Protein AF-A0A924J665-F1 (afdb_monomer)

Solvent-accessible surface area (backbone atoms only — not comparable to full-atom values): 21832 Å² total; per-residue (Å²): 91,78,48,74,53,74,52,74,47,101,51,75,45,80,47,76,51,75,42,67,31,36,67,75,62,63,79,87,47,86,66,43,83,50,77,71,87,49,84,75,46,72,69,46,40,86,42,31,25,34,82,38,57,52,68,44,68,48,79,43,53,31,26,63,59,82,61,89,86,49,81,83,62,68,88,60,83,52,50,28,33,34,38,42,33,27,66,40,61,29,37,41,34,37,27,38,36,79,40,57,79,100,45,68,67,40,50,35,28,30,44,34,39,65,40,40,54,48,39,38,44,36,39,42,45,57,56,80,44,63,68,46,77,50,73,57,92,64,31,38,40,39,31,31,58,89,65,34,36,36,41,39,35,65,52,94,57,28,38,39,36,39,41,39,49,98,91,46,78,48,80,49,75,46,67,80,64,71,81,73,73,78,72,73,75,81,57,77,64,75,84,67,82,73,79,65,43,79,44,40,30,76,42,76,47,79,44,82,41,34,72,76,11,43,23,28,45,78,52,54,51,69,81,61,55,58,50,34,35,39,42,35,44,32,33,71,72,43,40,40,36,41,36,39,41,38,40,44,82,37,64,70,31,59,56,74,92,54,98,68,33,94,86,50,84,46,68,39,64,66,30,8,32,30,42,34,45,34,35,50,37,91,85,80,63,47,74,22,20,31,42,37,31,69,49,92,85,41,47,51,72,43,63,70,36,72,69,64,72,74,53,46,67,40,57,53,80,86,57,98,44,62,69,22,21,54,35,42,37,31,45,32,68,46,80,59,58,87,52,64,49,34,34,38,41,36,36,38,39,17,56,81,97,46,82,54,51,44,34,29,39,27,73,71,40,19,63,78,44,75,51,63,92,62,63,75,69,78,67,71,90,45,46,42,48,29,41,52,40,71,62,83,132

Sequence (393 aa):
VLDELTWCSAFAVTVDLPMQVQLVRPDDMRWAPFVPHTAQDTVLDDAVSRDLEAGLFAELTVRGVLSPAIANAEDADSTFTTFVSSDTPATLWRATTIGPPAGAPHALMSLRQQGCRGRSVRVIAAAHSLARVVAIGTTVHVKSADGTVVHHSRTAAGWNVEVRDIGGTQHCSFGGVRQHARMPDPVVSGDAPRSALHVRAGEVVVRHLGAPHYRRTEASWEEAGTPTAIVTLQYDGRIIRVAVSVSLGRLPRFAAACDVNPLDNEPADINSDGVQLHWRSAVSGIWTSALAVPDGDLVRLQATDGALDGLTAHQVSGTADAASGFALRFDLPWPDVARPFEFDCCVNECPPDRERRRGQLVLSGSRGEFGYLRGPRQSDAHAIRIILHPAQP

Foldseek 3Di:
DKDKDKDFAPWKDKDKAKDQKAFPDPPVDDWACDDDDDPVSVQFAPKTKDKDAAQDWDKTWIGHDDDPLDPPPDPCSFIKIKIKHKNHIWMWMKTWHPDQVVDHTGIMIIIMDITRIIMMMMDIDGPQQWDDWGDDPQWIWTATPQRKIWIWGADPFGIWIWIQDPVGIDIDGDGDPDDDPPDPRPQPLPPPPDDAAEAEAPDKDKFKFWQQQKAFQDDHCVRQQTKIKMWIWHHHQWKIKIKIWIFRQAAWFADDQDPDQSPDSAGLRQQGQWKKKWWQAPVPRDIWIWTWTDDPQAIDIDTRGDDCQPKDKGWDPDDPPNRGITMMMIIHTDNDLVAWIWIKMKGWAHDPVDSGTGIIRIRLGNSNHHCHPPHRDDDSSSTRTYRYHYHDD

Structure (mmCIF, N/CA/C/O backbone):
data_AF-A0A924J665-F1
#
_entry.id   AF-A0A924J665-F1
#
loop_
_atom_site.group_PDB
_atom_site.id
_atom_site.type_symbol
_atom_site.label_atom_id
_atom_site.label_alt_id
_atom_site.label_comp_id
_atom_site.label_asym_id
_atom_site.label_entity_id
_atom_site.label_seq_id
_atom_site.pdbx_PDB_ins_code
_atom_site.Cartn_x
_atom_site.Cartn_y
_atom_site.Cartn_z
_atom_site.occupancy
_atom_site.B_iso_or_equiv
_atom_site.auth_seq_id
_atom_site.auth_comp_id
_atom_site.auth_asym_id
_atom_site.auth_atom_id
_atom_site.pdbx_PDB_model_num
ATOM 1 N N . VAL A 1 1 ? -18.456 3.022 21.303 1.00 85.25 1 VAL A N 1
ATOM 2 C CA . VAL A 1 1 ? -17.770 1.976 20.509 1.00 85.25 1 VAL A CA 1
ATOM 3 C C . VAL A 1 1 ? -16.769 1.270 21.401 1.00 85.25 1 VAL A C 1
ATOM 5 O O . VAL A 1 1 ? -16.064 1.949 22.136 1.00 85.25 1 VAL A O 1
ATOM 8 N N . LEU A 1 2 ? -16.730 -0.061 21.350 1.00 90.25 2 LEU A N 1
ATOM 9 C CA . LEU A 1 2 ? -15.686 -0.871 21.972 1.00 90.25 2 LEU A CA 1
ATOM 10 C C . LEU A 1 2 ? -14.937 -1.603 20.861 1.00 90.25 2 LEU A C 1
ATOM 12 O O . LEU A 1 2 ? -15.566 -2.263 20.037 1.00 90.25 2 LEU A O 1
ATOM 16 N N . ASP A 1 3 ? -13.619 -1.464 20.854 1.00 90.25 3 ASP A N 1
ATOM 17 C CA . ASP A 1 3 ? -12.696 -2.189 19.988 1.00 90.25 3 ASP A CA 1
ATOM 18 C C . ASP A 1 3 ? -11.749 -3.020 20.864 1.00 90.25 3 ASP A C 1
ATOM 20 O O . ASP A 1 3 ? -11.194 -2.525 21.847 1.00 90.25 3 ASP A O 1
ATOM 24 N N . GLU A 1 4 ? -11.591 -4.296 20.527 1.00 90.62 4 GLU A N 1
ATOM 25 C CA . GLU A 1 4 ? -10.672 -5.211 21.200 1.00 90.62 4 GLU A CA 1
ATOM 26 C C . GLU A 1 4 ? -9.847 -5.937 20.146 1.00 90.62 4 GLU A C 1
ATOM 28 O O . GLU A 1 4 ? -10.393 -6.654 19.304 1.00 90.62 4 GLU A O 1
ATOM 33 N N . LEU A 1 5 ? -8.524 -5.836 20.267 1.00 90.56 5 LEU A N 1
ATOM 34 C CA . LEU A 1 5 ? -7.608 -6.695 19.535 1.00 90.56 5 LEU A CA 1
ATOM 35 C C . LEU A 1 5 ? -6.955 -7.679 20.499 1.00 90.56 5 LEU A C 1
ATOM 37 O O . LEU A 1 5 ? -6.462 -7.306 21.559 1.00 90.56 5 LEU A O 1
ATOM 41 N N . THR A 1 6 ? -6.902 -8.946 20.102 1.00 89.31 6 THR A N 1
ATOM 42 C CA . THR A 1 6 ? -6.030 -9.950 20.718 1.00 89.31 6 THR A CA 1
ATOM 43 C C . THR A 1 6 ? -5.161 -10.553 19.635 1.00 89.31 6 THR A C 1
ATOM 45 O O . THR A 1 6 ? -5.672 -10.928 18.580 1.00 89.31 6 THR A O 1
ATOM 48 N N . TRP A 1 7 ? -3.869 -10.680 19.901 1.00 89.69 7 TRP A N 1
ATOM 49 C CA . TRP A 1 7 ? -2.918 -11.245 18.958 1.00 89.69 7 TRP A CA 1
ATOM 50 C C . TRP A 1 7 ? -1.940 -12.188 19.659 1.00 89.69 7 TRP A C 1
ATOM 52 O O . TRP A 1 7 ? -1.676 -12.086 20.859 1.00 89.69 7 TRP A O 1
ATOM 62 N N . CYS A 1 8 ? -1.405 -13.126 18.886 1.00 88.62 8 CYS A N 1
ATOM 63 C CA . CYS A 1 8 ? -0.337 -14.028 19.288 1.00 88.62 8 CYS A CA 1
ATOM 64 C C . CYS A 1 8 ? 0.597 -14.274 18.103 1.00 88.62 8 CYS A C 1
ATOM 66 O O . CYS A 1 8 ? 0.162 -14.268 16.952 1.00 88.62 8 CYS A O 1
ATOM 68 N N . SER A 1 9 ? 1.867 -14.519 18.392 1.00 83.94 9 SER A N 1
ATOM 69 C CA . SER A 1 9 ? 2.914 -14.801 17.418 1.00 83.94 9 SER A CA 1
ATOM 70 C C . SER A 1 9 ? 3.862 -15.860 17.980 1.00 83.94 9 SER A C 1
ATOM 72 O O . SER A 1 9 ? 4.063 -15.947 19.192 1.00 83.94 9 SER A O 1
ATOM 74 N N . ALA A 1 10 ? 4.460 -16.669 17.103 1.00 81.00 10 ALA A N 1
ATOM 75 C CA . ALA A 1 10 ? 5.476 -17.650 17.492 1.00 81.00 10 ALA A CA 1
ATOM 76 C C . ALA A 1 10 ? 6.800 -16.993 17.932 1.00 81.00 10 ALA A C 1
ATOM 78 O O . ALA A 1 10 ? 7.611 -17.618 18.611 1.00 81.00 10 ALA A O 1
ATOM 79 N N . PHE A 1 11 ? 7.011 -15.732 17.557 1.00 80.81 11 PHE A N 1
ATOM 80 C CA . PHE A 1 11 ? 8.191 -14.936 17.878 1.00 80.81 11 PHE A CA 1
ATOM 81 C C . PHE A 1 11 ? 7.786 -13.525 18.312 1.00 80.81 11 PHE A C 1
ATOM 83 O O . PHE A 1 11 ? 6.656 -13.090 18.076 1.00 80.81 11 PHE A O 1
ATOM 90 N N . ALA A 1 12 ? 8.707 -12.810 18.956 1.00 85.19 12 ALA A N 1
ATOM 91 C CA . ALA A 1 12 ? 8.448 -11.451 19.406 1.00 85.19 12 ALA A CA 1
ATOM 92 C C . ALA A 1 12 ? 8.219 -10.520 18.206 1.00 85.19 12 ALA A C 1
ATOM 94 O O . ALA A 1 12 ? 9.037 -10.470 17.288 1.00 85.19 12 ALA A O 1
ATOM 95 N N . VAL A 1 13 ? 7.108 -9.790 18.225 1.00 85.44 13 VAL A N 1
ATOM 96 C CA . VAL A 1 13 ? 6.726 -8.808 17.206 1.00 85.44 13 VAL A CA 1
ATOM 97 C C . VAL A 1 13 ? 6.388 -7.473 17.858 1.00 85.44 13 VAL A C 1
ATOM 99 O O . VAL A 1 13 ? 6.072 -7.417 19.048 1.00 85.44 13 VAL A O 1
ATOM 102 N N . THR A 1 14 ? 6.432 -6.412 17.057 1.00 86.50 14 THR A N 1
ATOM 103 C CA . THR A 1 14 ? 5.857 -5.106 17.393 1.00 86.50 14 THR A CA 1
ATOM 104 C C . THR A 1 14 ? 4.504 -4.992 16.702 1.00 86.50 14 THR A C 1
ATOM 106 O O . THR A 1 14 ? 4.406 -5.237 15.500 1.00 86.50 14 THR A O 1
ATOM 109 N N . VAL A 1 15 ? 3.469 -4.627 17.453 1.00 89.12 15 VAL A N 1
ATOM 110 C CA . VAL A 1 15 ? 2.121 -4.377 16.936 1.00 89.12 15 VAL A CA 1
ATOM 111 C C . VAL A 1 15 ? 1.752 -2.934 17.245 1.00 89.12 15 VAL A C 1
ATOM 113 O O . VAL A 1 15 ? 1.652 -2.561 18.412 1.00 89.12 15 VAL A O 1
ATOM 116 N N . ASP A 1 16 ? 1.546 -2.138 16.198 1.00 89.75 16 ASP A N 1
ATOM 117 C CA . ASP A 1 16 ? 1.039 -0.771 16.287 1.00 89.75 16 ASP A CA 1
ATOM 118 C C . ASP A 1 16 ? -0.443 -0.730 15.924 1.00 89.75 16 ASP A C 1
ATOM 120 O O . ASP A 1 16 ? -0.869 -1.285 14.908 1.00 89.75 16 ASP A O 1
ATOM 124 N N . LEU A 1 17 ? -1.228 -0.060 16.762 1.00 89.69 17 LEU A N 1
ATOM 125 C CA . LEU A 1 17 ? -2.669 0.087 16.599 1.00 89.69 17 LEU A CA 1
ATOM 126 C C . LEU A 1 17 ? -3.014 1.554 16.373 1.00 89.69 17 LEU A C 1
ATOM 128 O O . LEU A 1 17 ? -3.369 2.253 17.331 1.00 89.69 17 LEU A O 1
ATOM 132 N N . PRO A 1 18 ? -2.922 2.022 15.116 1.00 87.00 18 PRO A N 1
ATOM 133 C CA . PRO A 1 18 ? -3.126 3.419 14.793 1.00 87.00 18 PRO A CA 1
ATOM 134 C C . PRO A 1 18 ? -4.574 3.858 15.023 1.00 87.00 18 PRO A C 1
ATOM 136 O O . PRO A 1 18 ? -5.528 3.081 14.923 1.00 87.00 18 PRO A O 1
ATOM 139 N N . MET A 1 19 ? -4.714 5.140 15.326 1.00 84.06 19 MET A N 1
ATOM 140 C CA . MET A 1 19 ? -5.947 5.896 15.465 1.00 84.06 19 MET A CA 1
ATOM 141 C C . MET A 1 19 ? -5.728 7.261 14.811 1.00 84.06 1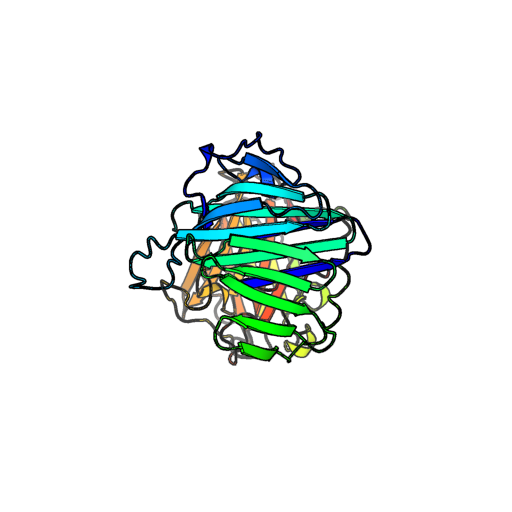9 MET A C 1
ATOM 143 O O . MET A 1 19 ? -4.895 8.047 15.265 1.00 84.06 19 MET A O 1
ATOM 147 N N . GLN A 1 20 ? -6.487 7.553 13.756 1.00 79.94 20 GLN A N 1
ATOM 148 C CA . GLN A 1 20 ? -6.479 8.863 13.101 1.00 79.94 20 GLN A CA 1
ATOM 149 C C . GLN A 1 20 ? -7.302 9.857 13.922 1.00 79.94 20 GLN A C 1
ATOM 151 O O . GLN A 1 20 ? -8.473 10.124 13.646 1.00 79.94 20 GLN A O 1
ATOM 156 N N . VAL A 1 21 ? -6.694 10.346 14.998 1.00 81.38 21 VAL A N 1
ATOM 157 C CA . VAL A 1 21 ? -7.302 11.284 15.938 1.00 81.38 21 VAL A CA 1
ATOM 158 C C . VAL A 1 21 ? -6.288 12.336 16.371 1.00 81.38 21 VAL A C 1
ATOM 160 O O . VAL A 1 21 ? -5.090 12.066 16.467 1.00 81.38 21 VAL A O 1
ATOM 163 N N . GLN A 1 22 ? -6.780 13.528 16.690 1.00 84.69 22 GLN A N 1
ATOM 164 C CA . GLN A 1 22 ? -5.988 14.613 17.258 1.00 84.69 22 GLN A CA 1
ATOM 165 C C . GLN A 1 22 ? -6.271 14.740 18.759 1.00 84.69 22 GLN A C 1
ATOM 167 O O . GLN A 1 22 ? -7.424 14.749 19.175 1.00 84.69 22 GLN A O 1
ATOM 172 N N . LEU A 1 23 ? -5.242 14.871 19.597 1.00 85.56 23 LEU A N 1
ATOM 173 C CA . LEU A 1 23 ? -5.431 15.176 21.022 1.00 85.56 23 LEU A CA 1
ATOM 174 C C . LEU A 1 23 ? -5.891 16.622 21.207 1.00 85.56 23 LEU A C 1
ATOM 176 O O . LEU A 1 23 ? -5.237 17.538 20.714 1.00 85.56 23 LEU A O 1
ATOM 180 N N . VAL A 1 24 ? -6.970 16.826 21.965 1.00 83.44 24 VAL A N 1
ATOM 181 C CA . VAL A 1 24 ? -7.528 18.168 22.223 1.00 83.44 24 VAL A CA 1
ATOM 182 C C . VAL A 1 24 ? -6.707 18.936 23.264 1.00 83.44 24 VAL A C 1
ATOM 184 O O . VAL A 1 24 ? -6.626 20.159 23.199 1.00 83.44 24 VAL A O 1
ATOM 187 N N . ARG A 1 25 ? -6.065 18.236 24.210 1.00 74.88 25 ARG A N 1
ATOM 188 C CA . ARG A 1 25 ? -5.167 18.832 25.217 1.00 74.88 25 ARG A CA 1
ATOM 189 C C . ARG A 1 25 ? -3.927 17.970 25.430 1.00 74.88 25 ARG A C 1
ATOM 191 O O . ARG A 1 25 ? -3.873 17.175 26.365 1.00 74.88 25 ARG A O 1
ATOM 198 N N . PRO A 1 26 ? -2.934 18.087 24.540 1.00 65.81 26 PRO A N 1
ATOM 199 C CA . PRO A 1 26 ? -1.691 17.343 24.662 1.00 65.81 26 P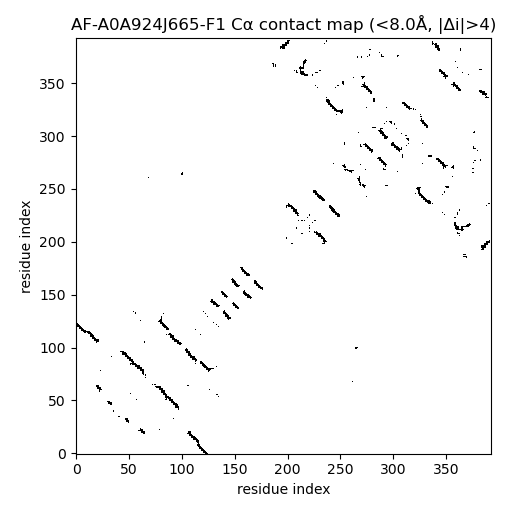RO A CA 1
ATOM 200 C C . PRO A 1 26 ? -0.954 17.534 25.983 1.00 65.81 26 PRO A C 1
ATOM 202 O O . PRO A 1 26 ? -0.396 16.576 26.515 1.00 65.81 26 PRO A O 1
ATOM 205 N N . ASP A 1 27 ? -0.949 18.775 26.466 1.00 64.88 27 ASP A N 1
ATOM 206 C CA . ASP A 1 27 ? -0.032 19.252 27.504 1.00 64.88 27 ASP A CA 1
ATOM 207 C C . ASP A 1 27 ? -0.467 18.835 28.912 1.00 64.88 27 ASP A C 1
ATOM 209 O O . ASP A 1 27 ? 0.340 18.820 29.840 1.00 64.88 27 ASP A O 1
ATOM 213 N N . ASP A 1 28 ? -1.724 18.406 29.060 1.00 69.38 28 ASP A N 1
ATOM 214 C CA . ASP A 1 28 ? -2.260 17.842 30.302 1.00 69.38 28 ASP A CA 1
ATOM 215 C C . ASP A 1 28 ? -1.630 16.469 30.622 1.00 69.38 28 ASP A C 1
ATOM 217 O O . ASP A 1 28 ? -1.783 15.928 31.721 1.00 69.38 28 ASP A O 1
ATOM 221 N N . MET A 1 29 ? -0.889 15.890 29.671 1.00 70.38 29 MET A N 1
ATOM 222 C CA . MET A 1 29 ? -0.180 14.626 29.816 1.00 70.38 29 MET A CA 1
ATOM 223 C C . MET A 1 29 ? 1.332 14.832 29.705 1.00 70.38 29 MET A C 1
ATOM 225 O O . MET A 1 29 ? 1.830 15.534 28.831 1.00 70.38 29 MET A O 1
ATOM 229 N N . ARG A 1 30 ? 2.097 14.149 30.566 1.00 82.06 30 ARG A N 1
ATOM 230 C CA . ARG A 1 30 ? 3.556 14.084 30.423 1.00 82.06 30 ARG A CA 1
ATOM 231 C C . ARG A 1 30 ? 3.911 13.135 29.282 1.00 82.06 30 ARG A C 1
ATOM 233 O O . ARG A 1 30 ? 3.714 11.927 29.412 1.00 82.06 30 ARG A O 1
ATOM 240 N N . TRP A 1 31 ? 4.436 13.699 28.202 1.00 89.31 31 TRP A N 1
ATOM 241 C CA . TRP A 1 31 ? 5.005 12.965 27.078 1.00 89.31 31 TRP A CA 1
ATOM 242 C C . TRP A 1 31 ? 6.532 13.011 27.146 1.00 89.31 31 TRP A C 1
ATOM 244 O O . TRP A 1 31 ? 7.115 14.045 27.474 1.00 89.31 31 TRP A O 1
ATOM 254 N N . ALA A 1 32 ? 7.172 11.889 26.849 1.00 91.06 32 ALA A N 1
ATOM 255 C CA . ALA A 1 32 ? 8.610 11.775 26.677 1.00 91.06 32 ALA A CA 1
ATOM 256 C C . ALA A 1 32 ? 8.974 11.864 25.183 1.00 91.06 32 ALA A C 1
ATOM 258 O O . ALA A 1 32 ? 8.123 11.590 24.328 1.00 91.06 32 ALA A O 1
ATOM 259 N N . PRO A 1 33 ? 10.227 12.223 24.848 1.00 90.75 33 PRO A N 1
ATOM 260 C CA . PRO A 1 33 ? 10.729 12.091 23.486 1.00 90.75 33 PRO A CA 1
ATOM 261 C C . PRO A 1 33 ? 10.521 10.666 22.967 1.00 90.75 33 PRO A C 1
ATOM 263 O O . PRO A 1 33 ? 10.840 9.697 23.660 1.00 90.75 33 PRO A O 1
ATOM 266 N N . PHE A 1 34 ? 9.987 10.545 21.755 1.00 88.94 34 PHE A N 1
ATOM 267 C CA . PHE A 1 34 ? 9.814 9.247 21.121 1.00 88.94 34 PHE A CA 1
ATOM 268 C C . PHE A 1 34 ? 11.169 8.670 20.708 1.00 88.94 34 PHE A C 1
ATOM 270 O O . PHE A 1 34 ? 12.016 9.376 20.160 1.00 88.94 34 PHE A O 1
ATOM 277 N N . VAL A 1 35 ? 11.369 7.377 20.962 1.00 84.75 35 VAL A N 1
ATOM 278 C CA . VAL A 1 35 ? 12.575 6.647 20.561 1.00 84.75 35 VAL A CA 1
ATOM 279 C C . VAL A 1 35 ? 12.210 5.725 19.396 1.00 84.75 35 VAL A C 1
ATOM 281 O O . VAL A 1 35 ? 11.468 4.764 19.603 1.00 84.75 35 VAL A O 1
ATOM 284 N N . PRO A 1 36 ? 12.707 5.992 18.175 1.00 77.75 36 PRO A N 1
ATOM 285 C CA . PRO A 1 36 ? 12.471 5.128 17.027 1.00 77.75 36 PRO A CA 1
ATOM 286 C C . PRO A 1 36 ? 13.022 3.715 17.246 1.00 77.75 36 PRO A C 1
ATOM 288 O O . PRO A 1 36 ? 14.171 3.533 17.652 1.00 77.75 36 PRO A O 1
ATOM 291 N N . HIS A 1 37 ? 12.212 2.710 16.928 1.00 71.19 37 HIS A N 1
ATOM 292 C CA . HIS A 1 37 ? 12.571 1.291 16.979 1.00 71.19 37 HIS A CA 1
ATOM 293 C C . HIS A 1 37 ? 12.544 0.621 15.601 1.00 71.19 37 HIS A C 1
ATOM 295 O O . HIS A 1 37 ? 13.128 -0.448 15.429 1.00 71.19 37 HIS A O 1
ATOM 301 N N . THR A 1 38 ? 11.873 1.227 14.620 1.00 66.88 38 THR A N 1
ATOM 302 C CA . THR A 1 38 ? 11.756 0.711 13.251 1.00 66.88 38 THR A CA 1
ATOM 303 C C . THR A 1 38 ? 12.172 1.763 12.221 1.00 66.88 38 THR A C 1
ATOM 305 O O . THR A 1 38 ? 12.188 2.954 12.510 1.00 66.88 38 THR A O 1
ATOM 308 N N . ALA A 1 39 ? 12.472 1.356 10.986 1.00 61.59 39 ALA A N 1
ATOM 309 C CA . ALA A 1 39 ? 12.714 2.315 9.902 1.00 61.59 39 ALA A CA 1
ATOM 310 C C . ALA A 1 39 ? 11.457 3.137 9.540 1.00 61.59 39 ALA A C 1
ATOM 312 O O . ALA A 1 39 ? 11.566 4.226 8.994 1.00 61.59 39 ALA A O 1
ATOM 313 N N . GLN A 1 40 ? 10.255 2.639 9.857 1.00 64.94 40 GLN A N 1
ATOM 314 C CA . GLN A 1 40 ? 9.013 3.402 9.688 1.00 64.94 40 GLN A CA 1
ATOM 315 C C . GLN A 1 40 ? 8.868 4.497 10.752 1.00 64.94 40 GLN A C 1
ATOM 317 O O . GLN A 1 40 ? 8.194 5.494 10.527 1.00 64.94 40 GLN A O 1
ATOM 322 N N . ASP A 1 41 ? 9.529 4.346 11.896 1.00 73.56 41 ASP A N 1
ATOM 323 C CA . ASP A 1 41 ? 9.473 5.322 12.981 1.00 73.56 41 ASP A CA 1
ATOM 324 C C . ASP A 1 41 ? 10.258 6.597 12.652 1.00 73.56 41 ASP A C 1
ATOM 326 O O . ASP A 1 41 ? 9.985 7.651 13.218 1.00 73.56 41 ASP A O 1
ATOM 330 N N . THR A 1 42 ? 11.235 6.522 11.742 1.00 70.50 42 THR A N 1
ATOM 331 C CA . THR A 1 42 ? 12.100 7.661 11.400 1.00 70.50 42 THR A CA 1
ATOM 332 C C . THR A 1 42 ? 11.440 8.666 10.462 1.00 70.50 42 THR A C 1
ATOM 334 O O . THR A 1 42 ? 12.009 9.727 10.236 1.00 70.50 42 THR A O 1
ATOM 337 N N . VAL A 1 43 ? 10.276 8.334 9.894 1.00 68.50 43 VAL A N 1
ATOM 338 C CA . VAL A 1 43 ? 9.487 9.245 9.043 1.00 68.50 43 VAL A CA 1
ATOM 339 C C . VAL A 1 43 ? 8.364 9.948 9.814 1.00 68.50 43 VAL A C 1
ATOM 341 O O . VAL A 1 43 ? 7.506 10.583 9.207 1.00 68.50 43 VAL A O 1
ATOM 344 N N . LEU A 1 44 ? 8.328 9.789 11.141 1.00 76.94 44 LEU A N 1
ATOM 345 C CA . LEU A 1 44 ? 7.357 10.436 12.017 1.00 76.94 44 LEU A CA 1
ATOM 346 C C . LEU A 1 44 ? 7.876 11.806 12.459 1.00 76.94 44 LEU A C 1
ATOM 348 O O . LEU A 1 44 ? 8.953 11.899 13.050 1.00 76.94 44 LEU A O 1
ATOM 352 N N . ASP A 1 45 ? 7.071 12.843 12.245 1.00 77.75 45 ASP A N 1
ATOM 353 C CA . ASP A 1 45 ? 7.374 14.202 12.694 1.00 77.75 45 ASP A CA 1
ATOM 354 C C . ASP A 1 45 ? 6.772 14.464 14.081 1.00 77.75 45 ASP A C 1
ATOM 356 O O . ASP A 1 45 ? 5.702 13.949 14.422 1.00 77.75 45 ASP A O 1
ATOM 360 N N . ASP A 1 46 ? 7.461 15.268 14.897 1.00 83.94 46 ASP A N 1
ATOM 361 C CA . ASP A 1 46 ? 7.034 15.678 16.248 1.00 83.94 46 ASP A CA 1
ATOM 362 C C . ASP A 1 46 ? 6.609 14.512 17.162 1.00 83.94 46 ASP A C 1
ATOM 364 O O . ASP A 1 46 ? 5.713 14.631 18.007 1.00 83.94 46 ASP A O 1
ATOM 368 N N . ALA A 1 47 ? 7.246 13.353 16.979 1.00 88.31 47 ALA A N 1
ATOM 369 C CA . ALA A 1 47 ? 6.865 12.138 17.670 1.00 88.31 47 ALA A CA 1
ATOM 370 C C . ALA A 1 47 ? 7.178 12.218 19.172 1.00 88.31 47 ALA A C 1
ATOM 372 O O . ALA A 1 47 ? 8.306 12.493 19.594 1.00 88.31 47 ALA A O 1
ATOM 373 N N . VAL A 1 48 ? 6.176 11.907 19.995 1.00 91.69 48 VAL A N 1
ATOM 374 C CA . VAL A 1 48 ? 6.323 11.781 21.451 1.00 91.69 48 VAL A CA 1
ATOM 375 C C . VAL A 1 48 ? 5.566 10.562 21.969 1.00 91.69 48 VAL A C 1
ATOM 377 O O . VAL A 1 48 ? 4.558 10.145 21.393 1.00 91.69 48 VAL A O 1
ATOM 380 N N . SER A 1 49 ? 6.039 9.985 23.070 1.00 92.88 49 SER A N 1
ATOM 381 C CA . SER A 1 49 ? 5.480 8.765 23.657 1.00 92.88 49 SER A CA 1
ATOM 382 C C . SER A 1 49 ? 5.200 8.876 25.145 1.00 92.88 49 SER A C 1
ATOM 384 O O . SER A 1 49 ? 5.676 9.763 25.852 1.00 92.88 49 SER A O 1
ATOM 386 N N . ARG A 1 50 ? 4.398 7.934 25.624 1.00 92.06 50 ARG A N 1
ATOM 387 C CA . ARG A 1 50 ? 4.130 7.682 27.027 1.00 92.06 50 ARG A CA 1
ATOM 388 C C . ARG A 1 50 ? 3.979 6.184 27.235 1.00 92.06 50 ARG A C 1
ATOM 390 O O . ARG A 1 50 ? 3.224 5.528 26.518 1.00 92.06 50 ARG A O 1
ATOM 397 N N . ASP A 1 51 ? 4.634 5.670 28.263 1.00 92.81 51 ASP A N 1
ATOM 398 C CA . ASP A 1 51 ? 4.448 4.285 28.666 1.00 92.81 51 ASP A CA 1
ATOM 399 C C . ASP A 1 51 ? 3.107 4.102 29.376 1.00 92.81 51 ASP A C 1
ATOM 401 O O . ASP A 1 51 ? 2.663 4.931 30.180 1.00 92.81 51 ASP A O 1
ATOM 405 N N . LEU A 1 52 ? 2.455 2.997 29.044 1.00 92.00 52 LEU A N 1
ATOM 406 C CA . LEU A 1 52 ? 1.236 2.522 29.663 1.00 92.00 52 LEU A CA 1
ATOM 407 C C . LEU A 1 52 ? 1.546 1.259 30.453 1.00 92.00 52 LEU A C 1
ATOM 409 O O . LEU A 1 52 ? 2.074 0.274 29.928 1.00 92.00 52 LEU A O 1
ATOM 413 N N . GLU A 1 53 ? 1.175 1.295 31.726 1.00 91.50 53 GLU A N 1
ATOM 414 C CA . GLU A 1 53 ? 1.223 0.124 32.584 1.00 91.50 53 GLU A CA 1
ATOM 415 C C . GLU A 1 53 ? 0.182 -0.908 32.145 1.00 91.50 53 GLU A C 1
ATOM 417 O O . GLU A 1 53 ? -0.939 -0.580 31.743 1.00 91.50 53 GLU A O 1
ATOM 422 N N . ALA A 1 54 ? 0.558 -2.178 32.264 1.00 91.94 54 ALA A N 1
ATOM 423 C CA . ALA A 1 54 ? -0.312 -3.300 31.962 1.00 91.94 54 ALA A CA 1
ATOM 424 C C . ALA A 1 54 ? -1.611 -3.245 32.787 1.00 91.94 54 ALA A C 1
ATOM 426 O O . ALA A 1 54 ? -1.594 -3.128 34.011 1.00 91.94 54 ALA A O 1
ATOM 427 N N . GLY A 1 55 ? -2.747 -3.372 32.108 1.00 88.00 55 GLY A N 1
ATOM 428 C CA . GLY A 1 55 ? -4.085 -3.424 32.691 1.00 88.00 55 GLY A CA 1
ATOM 429 C C . GLY A 1 55 ? -4.674 -2.070 33.092 1.00 88.00 55 GLY A C 1
ATOM 430 O O . GLY A 1 55 ? -5.850 -2.024 33.458 1.00 88.00 55 GLY A O 1
ATOM 431 N N . LEU A 1 56 ? -3.916 -0.972 33.007 1.00 89.31 56 LEU A N 1
ATOM 432 C CA . LEU A 1 56 ? -4.433 0.364 33.296 1.00 89.31 56 LEU A CA 1
ATOM 433 C C . LEU A 1 56 ? -4.969 1.036 32.032 1.00 89.31 56 LEU A C 1
ATOM 435 O O . LEU A 1 56 ? -4.405 0.927 30.944 1.00 89.31 56 LEU A O 1
ATOM 439 N N . PHE A 1 57 ? -6.079 1.755 32.194 1.00 90.62 57 PHE A N 1
ATOM 440 C CA . PHE A 1 57 ? -6.628 2.592 31.139 1.00 90.62 57 PHE A CA 1
ATOM 441 C C . PHE A 1 57 ? -6.023 3.992 31.197 1.00 90.62 57 PHE A C 1
ATOM 443 O O . PHE A 1 57 ? -6.030 4.636 32.246 1.00 90.62 57 PHE A O 1
ATOM 450 N N . ALA A 1 58 ? -5.573 4.480 30.047 1.00 90.31 58 ALA A N 1
ATOM 451 C CA . ALA A 1 58 ? -5.352 5.896 29.812 1.00 90.31 58 ALA A CA 1
ATOM 452 C C . ALA A 1 58 ? -6.625 6.517 29.233 1.00 90.31 58 ALA A C 1
ATOM 454 O O . ALA A 1 58 ? -7.128 6.065 28.203 1.00 90.31 58 ALA A O 1
ATOM 455 N N . GLU A 1 59 ? -7.129 7.550 29.900 1.00 90.88 59 GLU A N 1
ATOM 456 C CA . GLU A 1 59 ? -8.207 8.396 29.397 1.00 90.88 59 GLU A CA 1
ATOM 457 C C . GLU A 1 59 ? -7.617 9.526 28.551 1.00 90.88 59 GLU A C 1
ATOM 459 O O . GLU A 1 59 ? -6.693 10.217 28.982 1.00 90.88 59 GLU A O 1
ATOM 464 N N . LEU A 1 60 ? -8.149 9.709 27.345 1.00 89.44 60 LEU A N 1
ATOM 465 C CA . LEU A 1 60 ? -7.714 10.725 26.396 1.00 89.44 60 LEU A CA 1
ATOM 466 C C . LEU A 1 60 ? -8.938 11.468 25.860 1.00 89.44 60 LEU A C 1
ATOM 468 O O . LEU A 1 60 ? -9.965 10.863 25.546 1.00 89.44 60 LEU A O 1
ATOM 472 N N . THR A 1 61 ? -8.800 12.780 25.691 1.00 89.50 61 THR A N 1
ATOM 473 C CA . THR A 1 61 ? -9.776 13.592 24.957 1.00 89.50 61 THR A CA 1
ATOM 474 C C . THR A 1 61 ? -9.250 13.832 23.552 1.00 89.50 61 THR A C 1
ATOM 476 O O . THR A 1 61 ? -8.191 14.442 23.371 1.00 89.50 61 THR A O 1
ATOM 479 N N . VAL A 1 62 ? -9.978 13.330 22.559 1.00 88.19 62 VAL A N 1
ATOM 480 C CA . VAL A 1 62 ? -9.538 13.309 21.165 1.00 88.19 62 VAL A CA 1
ATOM 481 C C . VAL A 1 62 ? -10.589 13.900 20.237 1.00 88.19 62 VAL A C 1
ATOM 483 O O . VAL A 1 62 ? -11.782 13.857 20.514 1.00 88.19 62 VAL A O 1
ATOM 486 N N . ARG A 1 63 ? -10.142 14.434 19.111 1.00 86.62 63 ARG A N 1
ATOM 487 C CA . ARG A 1 63 ? -10.957 14.921 18.005 1.00 86.62 63 ARG A CA 1
ATOM 488 C C . ARG A 1 63 ? -10.766 13.982 16.822 1.00 86.62 63 ARG A C 1
ATOM 490 O O . ARG A 1 63 ? -9.636 13.591 16.523 1.00 86.62 63 ARG A O 1
ATOM 497 N N . GLY A 1 64 ? -11.863 13.590 16.181 1.00 75.81 64 GLY A N 1
ATOM 498 C CA . GLY A 1 64 ? -11.787 12.815 14.944 1.00 75.81 64 GLY A CA 1
ATOM 499 C C . GLY A 1 64 ? -11.164 13.654 13.830 1.00 75.81 64 GLY A C 1
ATOM 500 O O . GLY A 1 64 ? -11.471 14.837 13.710 1.00 75.81 64 GLY A O 1
ATOM 501 N N . VAL A 1 65 ? -10.285 13.060 13.026 1.00 71.25 65 VAL A N 1
ATOM 502 C CA . VAL A 1 65 ? -9.806 13.711 11.801 1.00 71.25 65 VAL A CA 1
ATOM 503 C C . VAL A 1 65 ? -10.830 13.443 10.700 1.00 71.25 65 VAL A C 1
ATOM 505 O O . VAL A 1 65 ? -11.229 12.296 10.494 1.00 71.25 65 VAL A O 1
ATOM 508 N N . LEU A 1 66 ? -11.281 14.494 10.011 1.00 62.72 66 LEU A N 1
ATOM 509 C CA . LEU A 1 66 ? -12.201 14.356 8.884 1.00 62.72 66 LEU A CA 1
ATOM 510 C C . LEU A 1 66 ? -11.557 13.506 7.787 1.00 62.72 66 LEU A C 1
ATOM 512 O O . LEU A 1 66 ? -10.421 13.749 7.378 1.00 62.72 66 LEU A O 1
ATOM 516 N N . SER A 1 67 ? -12.304 12.520 7.291 1.00 56.25 67 SER A N 1
ATOM 517 C CA . SER A 1 67 ? -11.888 11.804 6.092 1.00 56.25 67 SER A CA 1
ATOM 518 C C . SER A 1 67 ? -12.102 12.714 4.880 1.00 56.25 67 SER A C 1
ATOM 520 O O . SER A 1 67 ? -13.237 13.136 4.649 1.00 56.25 67 SER A O 1
ATOM 522 N N . PRO A 1 68 ? -11.067 12.982 4.064 1.00 53.22 68 PRO A N 1
ATOM 523 C CA . PRO A 1 68 ? -11.216 13.789 2.853 1.00 53.22 68 PRO A CA 1
ATOM 524 C C . PRO A 1 68 ? -12.144 13.142 1.808 1.00 53.22 68 PRO A C 1
ATOM 526 O O . PRO A 1 68 ? -12.572 13.813 0.876 1.00 53.22 68 PRO A O 1
ATOM 529 N N . ALA A 1 69 ? -12.485 11.856 1.961 1.00 51.03 69 ALA A N 1
ATOM 530 C CA . ALA A 1 69 ? -13.370 11.126 1.054 1.00 51.03 69 ALA A CA 1
ATOM 531 C C . ALA A 1 69 ? -14.866 11.455 1.229 1.00 51.03 69 ALA A C 1
ATOM 533 O O . ALA A 1 69 ? -15.677 11.054 0.396 1.00 51.03 69 ALA A O 1
ATOM 534 N N . ILE A 1 70 ? -15.256 12.161 2.297 1.00 53.72 70 ILE A N 1
ATOM 535 C CA . ILE A 1 70 ? -16.660 12.493 2.570 1.00 53.72 70 ILE A CA 1
ATOM 536 C C . ILE A 1 70 ? -16.877 13.984 2.301 1.00 53.72 70 ILE A C 1
ATOM 538 O O . ILE A 1 70 ? -16.717 14.828 3.182 1.00 53.72 70 ILE A O 1
ATOM 542 N N . ALA A 1 71 ? -17.250 14.314 1.062 1.00 42.84 71 ALA A N 1
ATOM 543 C CA . ALA A 1 71 ? -17.686 15.662 0.709 1.00 42.84 71 ALA A CA 1
ATOM 544 C C . ALA A 1 71 ? -18.931 16.038 1.534 1.00 42.84 71 ALA A C 1
ATOM 546 O O . ALA A 1 71 ? -19.885 15.264 1.608 1.00 42.84 71 ALA A O 1
ATOM 547 N N . ASN A 1 72 ? -18.927 17.230 2.136 1.00 48.88 72 ASN A N 1
ATOM 548 C CA . ASN A 1 72 ? -19.975 17.725 3.039 1.00 48.88 72 ASN A CA 1
ATOM 549 C C . ASN A 1 72 ? -20.117 16.962 4.365 1.00 48.88 72 ASN A C 1
ATOM 551 O O . ASN A 1 72 ? -21.184 17.021 4.977 1.00 48.88 72 ASN A O 1
ATOM 555 N N . ALA A 1 73 ? -19.075 16.271 4.842 1.00 49.16 73 ALA A N 1
ATOM 556 C CA . ALA A 1 73 ? -19.011 16.006 6.273 1.00 49.16 73 ALA A CA 1
ATOM 557 C C . ALA A 1 73 ? -19.036 17.373 6.970 1.00 49.16 73 ALA A C 1
ATOM 559 O O . ALA A 1 73 ? -18.113 18.168 6.787 1.00 49.16 73 ALA A O 1
ATOM 560 N N . GLU A 1 74 ? -20.132 17.680 7.673 1.00 46.78 74 GLU A N 1
ATOM 561 C CA . GLU A 1 74 ? -20.191 18.850 8.546 1.00 46.78 74 GLU A CA 1
ATOM 562 C C . GLU A 1 74 ? -18.916 18.877 9.381 1.00 46.78 74 GLU A C 1
ATOM 564 O O . GLU A 1 74 ? -18.416 17.814 9.761 1.00 46.78 74 GLU A O 1
ATOM 569 N N . ASP A 1 75 ? -18.388 20.082 9.601 1.00 45.97 75 ASP A N 1
ATOM 570 C CA . ASP A 1 75 ? -17.182 20.354 10.373 1.00 45.97 75 ASP A CA 1
ATOM 571 C C . ASP A 1 75 ? -17.400 19.820 11.792 1.00 45.97 75 ASP A C 1
ATOM 573 O O . ASP A 1 75 ? -17.886 20.496 12.700 1.00 45.97 75 ASP A O 1
ATOM 577 N N . ALA A 1 76 ? -17.193 18.517 11.948 1.00 48.78 76 ALA A N 1
ATOM 578 C CA . ALA A 1 76 ? -17.534 17.812 13.150 1.00 48.78 76 ALA A CA 1
ATOM 579 C C . ALA A 1 76 ? -16.360 18.052 14.081 1.00 48.78 76 ALA A C 1
ATOM 581 O O . ALA A 1 76 ? -15.502 17.193 14.275 1.00 48.78 76 ALA A O 1
ATOM 582 N N . ASP A 1 77 ? -16.406 19.201 14.749 1.00 57.84 77 ASP A N 1
ATOM 583 C CA . ASP A 1 77 ? -15.656 19.555 15.958 1.00 57.84 77 ASP A CA 1
ATOM 584 C C . ASP A 1 77 ? -15.953 18.583 17.133 1.00 57.84 77 ASP A C 1
ATOM 586 O O . ASP A 1 77 ? -15.712 18.865 18.308 1.00 57.84 77 ASP A O 1
ATOM 590 N N . SER A 1 78 ? -16.502 17.406 16.810 1.00 73.75 78 SER A N 1
ATOM 591 C CA . SER A 1 78 ? -16.906 16.330 17.686 1.00 73.75 78 SER A CA 1
ATOM 592 C C . SER A 1 78 ? -15.685 15.820 18.423 1.00 73.75 78 SER A C 1
ATOM 594 O O . SER A 1 78 ? -14.794 15.151 17.890 1.00 73.75 78 SER A O 1
ATOM 596 N N . THR A 1 79 ? -15.665 16.186 19.692 1.00 85.69 79 THR A N 1
ATOM 597 C CA . THR A 1 79 ? -14.707 15.693 20.658 1.00 85.69 79 THR A CA 1
ATOM 598 C C . THR A 1 79 ? -15.250 14.405 21.269 1.00 85.69 79 THR A C 1
ATOM 600 O O . THR A 1 79 ? -16.432 14.292 21.605 1.00 85.69 79 THR A O 1
ATOM 603 N N . PHE A 1 80 ? -14.368 13.430 21.427 1.00 89.00 80 PHE A N 1
ATOM 604 C CA . PHE A 1 80 ? -14.648 12.123 21.992 1.00 89.00 80 PHE A CA 1
ATOM 605 C C . PHE A 1 80 ? -13.755 11.887 23.205 1.00 89.00 80 PHE A C 1
ATOM 607 O O . PHE A 1 80 ? -12.599 12.319 23.246 1.00 89.00 80 PHE A O 1
ATOM 614 N N . THR A 1 81 ? -14.277 11.145 24.173 1.00 90.31 81 THR A N 1
ATOM 615 C CA . THR A 1 81 ? -13.457 10.548 25.226 1.00 90.31 81 THR A CA 1
ATOM 616 C C . THR A 1 81 ? -13.097 9.137 24.782 1.00 90.31 81 THR A C 1
ATOM 618 O O . THR A 1 81 ? -13.978 8.346 24.428 1.00 90.31 81 THR A O 1
ATOM 621 N N . THR A 1 82 ? -11.805 8.819 24.788 1.00 90.38 82 THR A N 1
ATOM 622 C CA . THR A 1 82 ? -11.308 7.472 24.514 1.00 90.38 82 THR A CA 1
ATOM 623 C C . THR A 1 82 ? -10.537 6.930 25.709 1.00 90.38 82 THR A C 1
ATOM 625 O O . THR A 1 82 ? -9.686 7.608 26.278 1.00 90.38 82 THR A O 1
ATOM 628 N N . PHE A 1 83 ? -10.839 5.695 26.087 1.00 92.56 83 PHE A N 1
ATOM 629 C CA . PHE A 1 83 ? -10.097 4.928 27.076 1.00 92.56 83 PHE A CA 1
ATOM 630 C C . PHE A 1 83 ? -9.310 3.849 26.345 1.00 92.56 83 PHE A C 1
ATOM 632 O O . PHE A 1 83 ? -9.901 3.032 25.637 1.00 92.56 83 PHE A O 1
ATOM 639 N N . VAL A 1 84 ? -7.993 3.825 26.528 1.00 93.81 84 VAL A N 1
ATOM 640 C CA . VAL A 1 84 ? -7.093 2.857 25.885 1.00 93.81 84 VAL A CA 1
ATOM 641 C C . VAL A 1 84 ? -6.353 2.067 26.956 1.00 93.81 84 VAL A C 1
ATOM 643 O O . VAL A 1 84 ? -5.797 2.661 27.876 1.00 93.81 84 VAL A O 1
ATOM 646 N N . SER A 1 85 ? -6.330 0.741 26.843 1.00 94.56 85 SER A N 1
ATOM 647 C CA . SER A 1 85 ? -5.521 -0.131 27.701 1.00 94.56 85 SER A CA 1
ATOM 648 C C . SER A 1 85 ? -4.847 -1.246 26.911 1.00 94.56 85 SER A C 1
ATOM 650 O O . SER A 1 85 ? -5.242 -1.584 25.791 1.00 94.56 85 SER A O 1
ATOM 652 N N . SER A 1 86 ? -3.828 -1.824 27.537 1.00 94.56 86 SER A N 1
ATOM 653 C CA . SER A 1 86 ? -3.092 -2.997 27.081 1.00 94.56 86 SER A CA 1
ATOM 654 C C . SER A 1 86 ? -2.913 -3.946 28.261 1.00 94.56 86 SER A C 1
ATOM 656 O O . SER A 1 86 ? -2.683 -3.481 29.372 1.00 94.56 86 SER A O 1
ATOM 658 N N . ASP A 1 87 ? -3.014 -5.257 28.058 1.00 93.06 87 ASP A N 1
ATOM 659 C CA . ASP A 1 87 ? -2.743 -6.257 29.105 1.00 93.06 87 ASP A CA 1
ATOM 660 C C . ASP A 1 87 ? -1.243 -6.507 29.341 1.00 93.06 87 ASP A C 1
ATOM 662 O O . ASP A 1 87 ? -0.856 -7.081 30.358 1.00 93.06 87 ASP A O 1
ATOM 666 N N . THR A 1 88 ? -0.398 -6.049 28.421 1.00 92.69 88 THR A N 1
ATOM 667 C CA . THR A 1 88 ? 1.059 -5.985 28.549 1.00 92.69 88 THR A CA 1
ATOM 668 C C . THR A 1 88 ? 1.513 -4.534 28.698 1.00 92.69 88 THR A C 1
ATOM 670 O O . THR A 1 88 ? 0.768 -3.628 28.309 1.00 92.69 88 THR A O 1
ATOM 673 N N . PRO A 1 89 ? 2.744 -4.277 29.182 1.00 94.50 89 PRO A N 1
ATOM 674 C CA . PRO A 1 89 ? 3.363 -2.969 29.008 1.00 94.50 89 PRO A CA 1
ATOM 675 C C . PRO A 1 89 ? 3.288 -2.545 27.538 1.00 94.50 89 PRO A C 1
ATOM 677 O O . PRO A 1 89 ? 3.491 -3.365 26.634 1.00 94.50 89 PRO A O 1
ATOM 680 N N . ALA A 1 90 ? 2.926 -1.291 27.312 1.00 95.06 90 ALA A N 1
ATOM 681 C CA . ALA A 1 90 ? 2.719 -0.740 25.983 1.00 95.06 90 ALA A CA 1
ATOM 682 C C . ALA A 1 90 ? 3.177 0.712 25.942 1.00 95.06 90 ALA A C 1
ATOM 684 O O . ALA A 1 90 ? 3.285 1.370 26.974 1.00 95.06 90 ALA A O 1
ATOM 685 N N . THR A 1 91 ? 3.390 1.227 24.741 1.00 94.19 91 THR A N 1
ATOM 686 C CA . THR A 1 91 ? 3.736 2.629 24.531 1.00 94.19 91 THR A CA 1
ATOM 687 C C . THR A 1 91 ? 2.625 3.280 23.730 1.00 94.19 91 THR A C 1
ATOM 689 O O . THR A 1 91 ? 2.351 2.893 22.596 1.00 94.19 91 THR A O 1
ATOM 692 N N . LEU A 1 92 ? 1.972 4.277 24.313 1.00 93.75 92 LEU A N 1
ATOM 693 C CA . LEU A 1 92 ? 1.098 5.171 23.571 1.00 93.75 92 LEU A CA 1
ATOM 694 C C . LEU A 1 92 ? 1.966 6.264 22.964 1.00 93.75 92 LEU A C 1
ATOM 696 O O . LEU A 1 92 ? 2.649 6.982 23.692 1.00 93.75 92 LEU A O 1
ATOM 700 N N . TRP A 1 93 ? 1.943 6.411 21.649 1.00 92.31 93 TRP A N 1
ATOM 701 C CA . TRP A 1 93 ? 2.682 7.466 20.971 1.00 92.31 93 TRP A CA 1
ATOM 702 C C . TRP A 1 93 ? 1.778 8.269 20.051 1.00 92.31 93 TRP A C 1
ATOM 704 O O . TRP A 1 93 ? 0.709 7.817 19.631 1.00 92.31 93 TRP A O 1
ATOM 714 N N . ARG A 1 94 ? 2.204 9.497 19.781 1.00 91.12 94 ARG A N 1
ATOM 715 C CA . ARG A 1 94 ? 1.579 10.388 18.810 1.00 91.12 94 ARG A CA 1
ATOM 716 C C . ARG A 1 94 ? 2.650 11.011 17.936 1.00 91.12 94 ARG A C 1
ATOM 718 O O . ARG A 1 94 ? 3.763 11.231 18.409 1.00 91.12 94 ARG A O 1
ATOM 725 N N . ALA A 1 95 ? 2.287 11.309 16.703 1.00 89.00 95 ALA A N 1
ATOM 726 C CA . ALA A 1 95 ? 3.149 11.969 15.738 1.00 89.00 95 ALA A CA 1
ATOM 727 C C . ALA A 1 95 ? 2.304 12.693 14.687 1.00 89.00 95 ALA A C 1
ATOM 729 O O . ALA A 1 95 ? 1.092 12.471 14.577 1.00 89.00 95 ALA A O 1
ATOM 730 N N . THR A 1 96 ? 2.963 13.513 13.885 1.00 83.19 96 THR A N 1
ATOM 731 C CA . THR A 1 96 ? 2.448 13.997 12.609 1.00 83.19 96 THR A CA 1
ATOM 732 C C . THR A 1 96 ? 2.962 13.075 11.504 1.00 83.19 96 THR A C 1
ATOM 734 O O . THR A 1 96 ? 4.129 12.685 11.497 1.00 83.19 96 THR A O 1
ATOM 737 N N . THR A 1 97 ? 2.080 12.681 10.585 1.00 73.50 97 THR A N 1
ATOM 738 C CA . THR A 1 97 ? 2.441 11.844 9.428 1.00 73.50 97 THR A CA 1
ATOM 739 C C . THR A 1 97 ? 2.234 12.607 8.129 1.00 73.50 97 THR A C 1
ATOM 741 O O . THR A 1 97 ? 1.431 13.539 8.091 1.00 73.50 97 THR A O 1
ATOM 744 N N . ILE A 1 98 ? 2.903 12.169 7.058 1.00 63.66 98 ILE A N 1
ATOM 745 C CA . ILE A 1 98 ? 2.930 12.799 5.724 1.00 63.66 98 ILE A CA 1
ATOM 746 C C . ILE A 1 98 ? 1.569 12.943 5.009 1.00 63.66 98 ILE A C 1
ATOM 748 O O . ILE A 1 98 ? 1.530 13.447 3.892 1.00 63.66 98 ILE A O 1
ATOM 752 N N . GLY A 1 99 ? 0.450 12.561 5.630 1.00 57.88 99 GLY A N 1
ATOM 753 C CA . GLY A 1 99 ? -0.867 12.715 5.019 1.00 57.88 99 GLY A CA 1
ATOM 754 C C . GLY A 1 99 ? -1.209 11.614 4.010 1.00 57.88 99 GLY A C 1
ATOM 755 O O . GLY A 1 99 ? -0.338 10.844 3.604 1.00 57.88 99 GLY A O 1
ATOM 756 N N . PRO A 1 100 ? -2.482 11.498 3.584 1.00 53.19 100 PRO A N 1
ATOM 757 C CA . PRO A 1 100 ? -2.778 10.829 2.321 1.00 53.19 100 PRO A CA 1
ATOM 758 C C . PRO A 1 100 ? -2.111 11.594 1.155 1.00 53.19 100 PRO A C 1
ATOM 760 O O . PRO A 1 100 ? -1.830 12.786 1.296 1.00 53.19 100 PRO A O 1
ATOM 763 N N . PRO A 1 101 ? -1.870 10.957 -0.006 1.00 41.47 101 PRO A N 1
ATOM 764 C CA . PRO A 1 101 ? -1.311 11.630 -1.181 1.00 41.47 101 PRO A CA 1
ATOM 765 C C . PRO A 1 101 ? -2.078 12.916 -1.537 1.00 41.47 101 PRO A C 1
ATOM 767 O O . PRO A 1 101 ? -3.306 12.913 -1.551 1.00 41.47 101 PRO A O 1
ATOM 770 N N . ALA A 1 102 ? -1.351 14.010 -1.808 1.00 42.88 102 ALA A N 1
ATOM 771 C CA . ALA A 1 102 ? -1.883 15.370 -2.022 1.00 42.88 102 ALA A CA 1
ATOM 772 C C . ALA A 1 102 ? -2.659 15.988 -0.832 1.00 42.88 102 ALA A C 1
ATOM 774 O O . ALA A 1 102 ? -3.251 17.060 -0.969 1.00 42.88 102 ALA A O 1
ATOM 775 N N . GLY A 1 103 ? -2.642 15.344 0.337 1.00 50.75 103 GLY A N 1
ATOM 776 C CA . GLY A 1 103 ? -3.243 15.835 1.571 1.00 50.75 103 GLY A CA 1
ATOM 777 C C . GLY A 1 103 ? -2.260 16.592 2.461 1.00 50.75 103 GLY A C 1
ATOM 778 O O . GLY A 1 103 ? -1.043 16.503 2.313 1.00 50.75 103 GLY A O 1
ATOM 779 N N . ALA A 1 104 ? -2.806 17.336 3.423 1.00 61.69 104 ALA A N 1
ATOM 780 C CA . ALA A 1 104 ? -2.010 17.932 4.487 1.00 61.69 104 ALA A CA 1
ATOM 781 C C . ALA A 1 104 ? -1.528 16.851 5.478 1.00 61.69 104 ALA A C 1
ATOM 783 O O . ALA A 1 104 ? -2.228 15.846 5.677 1.00 61.69 104 ALA A O 1
ATOM 784 N N . PRO A 1 105 ? -0.372 17.057 6.138 1.00 68.38 105 PRO A N 1
ATOM 785 C CA . PRO A 1 105 ? 0.038 16.226 7.260 1.00 68.38 105 PRO A CA 1
ATOM 786 C C . PRO A 1 105 ? -1.073 16.130 8.312 1.00 68.38 105 PRO A C 1
ATOM 788 O O . PRO A 1 105 ? -1.747 17.122 8.595 1.00 68.38 105 PRO A O 1
ATOM 791 N N . HIS A 1 106 ? -1.279 14.947 8.894 1.00 74.44 106 HIS A N 1
ATOM 792 C CA . HIS A 1 106 ? -2.304 14.751 9.925 1.00 74.44 106 HIS A CA 1
ATOM 793 C C . HIS A 1 106 ? -1.754 14.077 11.174 1.00 74.44 106 HIS A C 1
ATOM 795 O O . HIS A 1 106 ? -0.811 13.281 11.125 1.00 74.44 106 HIS A O 1
ATOM 801 N N . ALA A 1 107 ? -2.397 14.402 12.297 1.00 81.81 107 ALA A N 1
ATOM 802 C CA . ALA A 1 107 ? -2.113 13.808 13.589 1.00 81.81 107 ALA A CA 1
ATOM 803 C C . ALA A 1 107 ? -2.484 12.319 13.592 1.00 81.81 107 ALA A C 1
ATOM 805 O O . ALA A 1 107 ? -3.587 11.928 13.199 1.00 81.81 107 ALA A O 1
ATOM 806 N N . LEU A 1 108 ? -1.554 11.506 14.076 1.00 85.06 108 LEU A N 1
ATOM 807 C CA . LEU A 1 108 ? -1.723 10.083 14.313 1.00 85.06 108 LEU A CA 1
ATOM 808 C C . LEU A 1 108 ? -1.441 9.797 15.783 1.00 85.06 108 LEU A C 1
ATOM 810 O O . LEU A 1 108 ? -0.467 10.290 16.353 1.00 85.06 108 LEU A O 1
ATOM 814 N N . MET A 1 109 ? -2.268 8.948 16.379 1.00 89.62 109 MET A N 1
ATOM 815 C CA . MET A 1 109 ? -1.951 8.274 17.631 1.00 89.62 109 MET A CA 1
ATOM 816 C C . MET A 1 109 ? -1.856 6.777 17.393 1.00 89.62 109 MET A C 1
ATOM 818 O O . MET A 1 109 ? -2.555 6.245 16.538 1.00 89.62 109 MET A O 1
ATOM 822 N N . SER A 1 110 ? -1.040 6.077 18.167 1.00 91.69 110 SER A N 1
ATOM 823 C CA . SER A 1 110 ? -0.976 4.621 18.107 1.00 91.69 110 SER A CA 1
ATOM 824 C C . SER A 1 110 ? -0.632 4.032 19.464 1.00 91.69 110 SER A C 1
ATOM 826 O O . SER A 1 110 ? 0.153 4.591 20.232 1.00 91.69 110 SER A O 1
ATOM 828 N N . LEU A 1 111 ? -1.237 2.883 19.751 1.00 94.19 111 LEU A N 1
ATOM 829 C CA . LEU A 1 111 ? -0.841 2.023 20.855 1.00 94.19 111 LEU A CA 1
ATOM 830 C C . LEU A 1 111 ? 0.128 0.965 20.322 1.00 94.19 111 LEU A C 1
ATOM 832 O O . LEU A 1 111 ? -0.267 0.121 19.517 1.00 94.19 111 LEU A O 1
ATOM 836 N N . ARG A 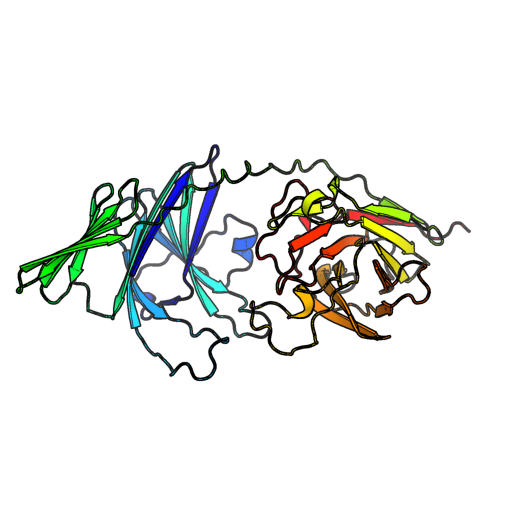1 112 ? 1.369 0.994 20.803 1.00 93.75 112 ARG A N 1
ATOM 837 C CA . ARG A 1 112 ? 2.407 0.017 20.483 1.00 93.75 112 ARG A CA 1
ATOM 838 C C . ARG A 1 112 ? 2.507 -1.048 21.565 1.00 93.75 112 ARG A C 1
ATOM 840 O O . ARG A 1 112 ? 2.744 -0.729 22.728 1.00 93.75 112 ARG A O 1
ATOM 847 N N . GLN A 1 113 ? 2.394 -2.309 21.172 1.00 94.81 113 GLN A N 1
ATOM 848 C CA . GLN A 1 113 ? 2.659 -3.473 22.019 1.00 94.81 113 GLN A CA 1
ATOM 849 C C . GLN A 1 113 ? 3.843 -4.264 21.453 1.00 94.81 113 GLN A C 1
ATOM 851 O O . GLN A 1 113 ? 4.032 -4.321 20.237 1.00 94.81 113 GLN A O 1
ATOM 856 N N . GLN A 1 114 ? 4.630 -4.896 22.323 1.00 91.38 114 GLN A N 1
ATOM 857 C CA . GLN A 1 114 ? 5.752 -5.749 21.928 1.00 91.38 114 GLN A CA 1
ATOM 858 C C . GLN A 1 114 ? 5.710 -7.086 22.667 1.00 91.38 114 GLN A C 1
ATOM 860 O O . GLN A 1 114 ? 5.461 -7.131 23.871 1.00 91.38 114 GLN A O 1
ATOM 865 N N . GLY A 1 115 ? 5.974 -8.183 21.954 1.00 92.00 115 GLY A N 1
ATOM 866 C CA . GLY A 1 115 ? 6.049 -9.524 22.542 1.00 92.00 115 GLY A CA 1
ATOM 867 C C . GLY A 1 115 ? 5.527 -10.626 21.626 1.00 92.00 115 GLY A C 1
ATOM 868 O O . GLY A 1 115 ? 5.380 -10.437 20.424 1.00 92.00 115 GLY A O 1
ATOM 869 N N . CYS A 1 116 ? 5.250 -11.801 22.194 1.00 91.75 116 CYS A N 1
ATOM 870 C CA . CYS A 1 116 ? 4.671 -12.941 21.464 1.00 91.75 116 CYS A CA 1
ATOM 871 C C . CYS A 1 116 ? 3.142 -13.024 21.605 1.00 91.75 116 CYS A C 1
ATOM 873 O O . CYS A 1 116 ? 2.505 -13.908 21.038 1.00 91.75 116 CYS A O 1
ATOM 875 N N . ARG A 1 117 ? 2.543 -12.145 22.408 1.00 93.50 117 ARG A N 1
ATOM 876 C CA . ARG A 1 117 ? 1.098 -12.025 22.602 1.00 93.50 117 ARG A CA 1
ATOM 877 C C . ARG A 1 117 ? 0.769 -10.644 23.143 1.00 93.50 117 ARG A C 1
ATOM 879 O O . ARG A 1 117 ? 1.603 -10.054 23.828 1.00 93.50 117 ARG A O 1
ATOM 886 N N . GLY A 1 118 ? -0.459 -10.205 22.918 1.00 93.56 118 GLY A N 1
ATOM 887 C CA . GLY A 1 118 ? -0.994 -9.007 23.544 1.00 93.56 118 GLY A CA 1
ATOM 888 C C . GLY A 1 118 ? -2.495 -8.891 23.339 1.00 93.56 118 GLY A C 1
ATOM 889 O O . GLY A 1 118 ? -3.073 -9.463 22.407 1.00 93.56 118 GLY A O 1
ATOM 890 N N . ARG A 1 119 ? -3.126 -8.138 24.230 1.00 93.38 119 ARG A N 1
ATOM 891 C CA . ARG A 1 119 ? -4.512 -7.705 24.126 1.00 93.38 119 ARG A CA 1
ATOM 892 C C . ARG A 1 119 ? -4.587 -6.214 24.383 1.00 93.38 119 ARG A C 1
ATOM 894 O O . ARG A 1 119 ? -3.988 -5.710 25.328 1.00 93.38 119 ARG A O 1
ATOM 901 N N . SER A 1 120 ? -5.353 -5.520 23.562 1.00 94.38 120 SER A N 1
ATOM 902 C CA . SER A 1 120 ? -5.670 -4.113 23.755 1.00 94.38 120 SER A CA 1
ATOM 903 C C . SER A 1 120 ? -7.174 -3.911 23.729 1.00 94.38 120 SER A C 1
ATOM 905 O O . SER A 1 120 ? -7.905 -4.607 23.022 1.00 94.38 120 SER A O 1
ATOM 907 N N . VAL A 1 121 ? -7.635 -2.964 24.539 1.00 94.38 121 VAL A N 1
ATOM 908 C CA . VAL A 1 121 ? -9.041 -2.567 24.603 1.00 94.38 121 VAL A CA 1
ATOM 909 C C . VAL A 1 121 ? -9.113 -1.062 24.433 1.00 94.38 121 VAL A C 1
ATOM 911 O O . VAL A 1 121 ? -8.419 -0.310 25.122 1.00 94.38 121 VAL A O 1
ATOM 914 N N . ARG A 1 122 ? -9.980 -0.629 23.523 1.00 93.81 122 ARG A N 1
ATOM 915 C CA . ARG A 1 122 ? -10.281 0.771 23.248 1.00 93.81 122 ARG A CA 1
ATOM 916 C C . ARG A 1 122 ? -11.777 0.998 23.403 1.00 93.81 122 ARG A C 1
ATOM 918 O O . ARG A 1 122 ? -12.584 0.281 22.818 1.00 93.81 122 ARG A O 1
ATOM 925 N N . VAL A 1 123 ? -12.156 1.996 24.189 1.00 93.38 123 VAL A N 1
ATOM 926 C CA . VAL A 1 123 ? -13.553 2.416 24.346 1.00 93.38 123 VAL A CA 1
ATOM 927 C C . VAL A 1 123 ? -13.656 3.876 23.949 1.00 93.38 123 VAL A C 1
ATOM 929 O O . VAL A 1 123 ? -13.047 4.721 24.591 1.00 93.38 123 VAL A O 1
ATOM 932 N N . ILE A 1 124 ? -14.429 4.163 22.904 1.00 91.00 124 ILE A N 1
ATOM 933 C CA . ILE A 1 124 ? -14.637 5.509 22.359 1.00 91.00 124 ILE A CA 1
ATOM 934 C C . ILE A 1 124 ? -16.097 5.897 22.568 1.00 91.00 124 ILE A C 1
ATOM 936 O O . ILE A 1 124 ? -17.001 5.145 22.186 1.00 91.00 124 ILE A O 1
ATOM 940 N N . ALA A 1 125 ? -16.339 7.070 23.137 1.00 89.75 125 ALA A N 1
ATOM 941 C CA . ALA A 1 125 ? -17.680 7.605 23.332 1.00 89.75 125 ALA A CA 1
ATOM 942 C C . ALA A 1 125 ? -17.699 9.130 23.182 1.00 89.75 125 ALA A C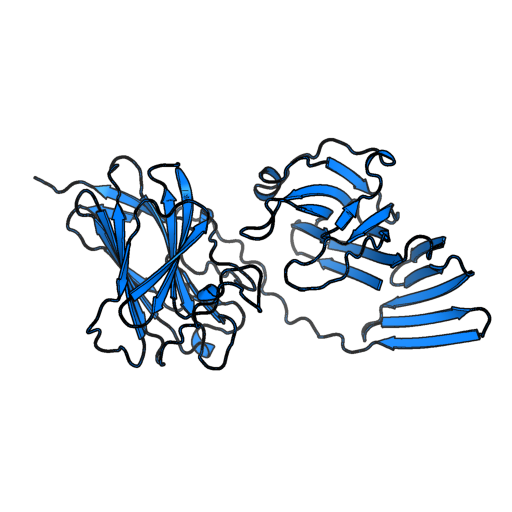 1
ATOM 944 O O . ALA A 1 125 ? -16.651 9.774 23.114 1.00 89.75 125 ALA A O 1
ATOM 945 N N . ALA A 1 126 ? -18.901 9.709 23.135 1.00 86.88 126 ALA A N 1
ATOM 946 C CA . ALA A 1 126 ? -19.073 11.158 23.131 1.00 86.88 126 ALA A CA 1
ATOM 947 C C . ALA A 1 126 ? -18.376 11.791 24.348 1.00 86.88 126 ALA A C 1
ATOM 949 O O . ALA A 1 126 ? -18.320 11.176 25.422 1.00 86.88 126 ALA A O 1
ATOM 950 N N . ALA A 1 127 ? -17.849 13.007 24.189 1.00 82.38 127 ALA A N 1
ATOM 951 C CA . ALA A 1 127 ? -17.194 13.717 25.283 1.00 82.38 127 ALA A CA 1
ATOM 952 C C . ALA A 1 127 ? -18.077 13.757 26.542 1.00 82.38 127 ALA A C 1
ATOM 954 O O . ALA A 1 127 ? -19.284 13.982 26.462 1.00 82.38 127 ALA A O 1
ATOM 955 N N . HIS A 1 128 ? -17.462 13.517 27.702 1.00 79.44 128 HIS A N 1
ATOM 956 C CA . HIS A 1 128 ? -18.108 13.550 29.024 1.00 79.44 128 HIS A CA 1
ATOM 957 C C . HIS A 1 128 ? -19.240 12.528 29.246 1.00 79.44 128 HIS A C 1
ATOM 959 O O . HIS A 1 128 ? -19.896 12.562 30.285 1.00 79.44 128 HIS A O 1
ATOM 965 N N . SER A 1 129 ? -19.466 11.595 28.315 1.00 86.81 129 SER A N 1
ATOM 966 C CA . SER A 1 129 ? -20.505 10.564 28.464 1.00 86.81 129 SER A CA 1
ATOM 967 C C . SER A 1 129 ? -20.073 9.376 29.328 1.00 86.81 129 SER A C 1
ATOM 969 O O . SER A 1 129 ? -20.923 8.637 29.823 1.00 86.81 129 SER A O 1
ATOM 971 N N . LEU A 1 130 ? -18.767 9.193 29.544 1.00 88.31 130 LEU A N 1
ATOM 972 C CA . LEU A 1 130 ? -18.202 8.087 30.315 1.00 88.31 130 LEU A CA 1
ATOM 973 C C . LEU A 1 130 ? -17.710 8.562 31.678 1.00 88.31 130 LEU A C 1
ATOM 975 O O . LEU A 1 130 ? -17.012 9.563 31.779 1.00 88.31 130 LEU A O 1
ATOM 979 N N . ALA A 1 131 ? -18.037 7.797 32.716 1.00 87.56 131 ALA A N 1
ATOM 980 C CA . ALA A 1 131 ? -17.524 7.995 34.067 1.00 87.56 131 ALA A CA 1
ATOM 981 C C . ALA A 1 131 ? -16.379 7.032 34.400 1.00 87.56 131 ALA A C 1
ATOM 983 O O . ALA A 1 131 ? -15.492 7.373 35.180 1.00 87.56 131 ALA A O 1
ATOM 984 N N . ARG A 1 132 ? -16.419 5.794 33.884 1.00 89.75 132 ARG A N 1
ATOM 985 C CA . ARG A 1 132 ? -15.395 4.785 34.185 1.00 89.75 132 ARG A CA 1
ATOM 986 C C . ARG A 1 132 ? -15.386 3.650 33.170 1.00 89.75 132 ARG A C 1
ATOM 988 O O . ARG A 1 132 ? -16.444 3.165 32.781 1.00 89.75 132 ARG A O 1
ATOM 995 N N . VAL A 1 133 ? -14.196 3.147 32.853 1.00 92.62 133 VAL A N 1
ATOM 996 C CA . VAL A 1 133 ? -14.002 1.894 32.111 1.00 92.62 133 VAL A CA 1
ATOM 997 C C . VAL A 1 133 ? -13.092 0.970 32.916 1.00 92.62 133 VAL A C 1
ATOM 999 O O . VAL A 1 133 ? -12.083 1.411 33.464 1.00 92.62 133 VAL A O 1
ATOM 1002 N N . VAL A 1 134 ? -13.464 -0.306 33.029 1.00 90.94 134 VAL A N 1
ATOM 1003 C CA . VAL A 1 134 ? -12.665 -1.342 33.701 1.00 90.94 134 VAL A CA 1
ATOM 1004 C C . VAL A 1 134 ? -12.712 -2.620 32.873 1.00 90.94 134 VAL A C 1
ATOM 1006 O O . VAL A 1 134 ? -13.789 -3.068 32.498 1.00 90.94 134 VAL A O 1
ATOM 1009 N N . ALA A 1 135 ? -11.563 -3.240 32.624 1.00 89.19 135 ALA A N 1
ATOM 1010 C CA . ALA A 1 135 ? -11.473 -4.536 31.962 1.00 89.19 135 ALA A CA 1
ATOM 1011 C C . ALA A 1 135 ? -11.024 -5.594 32.972 1.00 89.19 135 ALA A C 1
ATOM 1013 O O . ALA A 1 135 ? -10.025 -5.414 33.664 1.00 89.19 135 ALA A O 1
ATOM 1014 N N . ILE A 1 136 ? -11.771 -6.694 33.060 1.00 85.69 136 ILE A N 1
ATOM 1015 C CA . ILE A 1 136 ? -11.493 -7.823 33.951 1.00 85.69 136 ILE A CA 1
ATOM 1016 C C . ILE A 1 136 ? -11.642 -9.101 33.132 1.00 85.69 136 ILE A C 1
ATOM 1018 O O . ILE A 1 136 ? -12.743 -9.467 32.718 1.00 85.69 136 ILE A O 1
ATOM 1022 N N . GLY A 1 137 ? -10.522 -9.781 32.878 1.00 84.88 137 GLY A N 1
ATOM 1023 C CA . GLY A 1 137 ? -10.505 -10.946 31.996 1.00 84.88 137 GLY A CA 1
ATOM 1024 C C . GLY A 1 137 ? -11.074 -10.596 30.618 1.00 84.88 137 GLY A C 1
ATOM 1025 O O . GLY A 1 137 ? -10.601 -9.665 29.967 1.00 84.88 137 GLY A O 1
ATOM 1026 N N . THR A 1 138 ? -12.109 -11.320 30.194 1.00 85.50 138 THR A N 1
ATOM 1027 C CA . THR A 1 138 ? -12.807 -11.131 28.910 1.00 85.50 138 THR A CA 1
ATOM 1028 C C . THR A 1 138 ? -13.991 -10.164 28.980 1.00 85.50 138 THR A C 1
ATOM 1030 O O . THR A 1 138 ? -14.710 -10.016 27.989 1.00 85.50 138 THR A O 1
ATOM 1033 N N . THR A 1 139 ? -14.210 -9.519 30.130 1.00 90.69 139 THR A N 1
ATOM 1034 C CA . THR A 1 139 ? -15.316 -8.583 30.333 1.00 90.69 139 THR A CA 1
ATOM 1035 C C . THR A 1 139 ? -14.807 -7.151 30.435 1.00 90.69 139 THR A C 1
ATOM 1037 O O . THR A 1 139 ? -13.835 -6.869 31.135 1.00 90.69 139 THR A O 1
ATOM 1040 N N . VAL A 1 140 ? -15.483 -6.232 29.752 1.00 92.75 140 VAL A N 1
ATOM 1041 C CA . VAL A 1 140 ? -15.260 -4.788 29.835 1.00 92.75 140 VAL A CA 1
ATOM 1042 C C . VAL A 1 140 ? -16.511 -4.142 30.415 1.00 92.75 140 VAL A C 1
ATOM 1044 O O . VAL A 1 140 ? -17.597 -4.226 29.845 1.00 92.75 140 VAL A O 1
ATOM 1047 N N . HIS A 1 141 ? -16.348 -3.509 31.569 1.00 93.81 141 HIS A N 1
ATOM 1048 C CA . HIS A 1 141 ? -17.374 -2.755 32.268 1.00 93.81 141 HIS A CA 1
ATOM 1049 C C . HIS A 1 141 ? -17.234 -1.280 31.910 1.00 93.81 141 HIS A C 1
ATOM 1051 O O . HIS A 1 141 ? -16.192 -0.669 32.158 1.00 93.81 141 HIS A O 1
ATOM 1057 N N . VAL A 1 142 ? -18.295 -0.707 31.358 1.00 94.31 142 VAL A N 1
ATOM 1058 C CA . VAL A 1 142 ? -18.385 0.707 31.004 1.00 94.31 142 VAL A CA 1
ATOM 1059 C C . VAL A 1 142 ? -19.470 1.331 31.868 1.00 94.31 142 VAL A C 1
ATOM 1061 O O . VAL A 1 142 ? -20.618 0.899 31.832 1.00 94.31 142 VAL A O 1
ATOM 1064 N N . LYS A 1 143 ? -19.109 2.330 32.669 1.00 93.75 143 LYS A N 1
ATOM 1065 C CA . LYS A 1 143 ? -20.055 3.147 33.426 1.00 93.75 143 LYS A CA 1
ATOM 1066 C C . LYS A 1 143 ? -20.157 4.512 32.764 1.00 93.75 143 LYS A C 1
ATOM 1068 O O . LYS A 1 143 ? -19.162 5.236 32.690 1.00 93.75 143 LYS A O 1
ATOM 1073 N N . SER A 1 144 ? -21.356 4.855 32.327 1.00 91.81 144 SER A N 1
ATOM 1074 C CA . SER A 1 144 ? -21.697 6.159 31.775 1.00 91.81 144 SER A CA 1
ATOM 1075 C C . SER A 1 144 ? -21.903 7.198 32.883 1.00 91.81 144 SER A C 1
ATOM 1077 O O . SER A 1 144 ? -22.123 6.859 34.051 1.00 91.81 144 SER A O 1
ATOM 1079 N N . ALA A 1 145 ? -21.814 8.479 32.528 1.00 89.62 145 ALA A N 1
ATOM 1080 C CA . ALA A 1 145 ? -21.998 9.600 33.453 1.00 89.62 145 ALA A CA 1
ATOM 1081 C C . ALA A 1 145 ? -23.422 9.679 34.035 1.00 89.62 145 ALA A C 1
ATOM 1083 O O . ALA A 1 145 ? -23.596 10.102 35.175 1.00 89.62 145 ALA A O 1
ATOM 1084 N N . ASP A 1 146 ? -24.423 9.205 33.291 1.00 90.12 146 ASP A N 1
ATOM 1085 C CA . ASP A 1 146 ? -25.825 9.091 33.718 1.00 90.12 146 ASP A CA 1
ATOM 1086 C C . ASP A 1 146 ? -26.085 7.925 34.697 1.00 90.12 146 ASP A C 1
ATOM 1088 O O . ASP A 1 146 ? -27.199 7.757 35.189 1.00 90.12 146 ASP A O 1
ATOM 1092 N N . GLY A 1 147 ? -25.059 7.124 35.002 1.00 90.69 147 GLY A N 1
ATOM 1093 C CA . GLY A 1 147 ? -25.152 5.962 35.881 1.00 90.69 147 GLY A CA 1
ATOM 1094 C C . GLY A 1 147 ? -25.443 4.643 35.167 1.00 90.69 147 GLY A C 1
ATOM 1095 O O . GLY A 1 147 ? -25.355 3.605 35.827 1.00 90.69 147 GLY A O 1
ATOM 1096 N N . THR A 1 148 ? -25.706 4.654 33.857 1.00 92.81 148 THR A N 1
ATOM 1097 C CA . THR A 1 148 ? -25.870 3.439 33.049 1.00 92.81 148 THR A CA 1
ATOM 1098 C C . THR A 1 148 ? -24.602 2.591 33.112 1.00 92.81 148 THR A C 1
ATOM 1100 O O . THR A 1 148 ? -23.483 3.101 33.001 1.00 92.81 148 THR A O 1
ATOM 1103 N N . VAL A 1 149 ? -24.764 1.282 33.298 1.00 93.81 149 VAL A N 1
ATOM 1104 C CA . VAL A 1 149 ? -23.659 0.320 33.339 1.00 93.81 149 VAL A CA 1
ATOM 1105 C C . VAL A 1 149 ? -23.822 -0.678 32.207 1.00 93.81 149 VAL A C 1
ATOM 1107 O O . VAL A 1 149 ? -24.830 -1.372 32.120 1.00 93.81 149 VAL A O 1
ATOM 1110 N N . VAL A 1 150 ? -22.803 -0.782 31.362 1.00 93.31 150 VAL A N 1
ATOM 1111 C CA . VAL A 1 150 ? -22.753 -1.735 30.256 1.00 93.31 150 VAL A CA 1
ATOM 1112 C C . VAL A 1 150 ? -21.645 -2.747 30.507 1.00 93.31 150 VAL A C 1
ATOM 1114 O O . VAL A 1 150 ? -20.493 -2.383 30.746 1.00 93.31 150 VAL A O 1
ATOM 1117 N N . HIS A 1 151 ? -21.986 -4.030 30.463 1.00 93.88 151 HIS A N 1
ATOM 1118 C CA . HIS A 1 151 ? -21.038 -5.135 30.537 1.00 93.88 151 HIS A CA 1
ATOM 1119 C C . HIS A 1 151 ? -20.899 -5.765 29.158 1.00 93.88 151 HIS A C 1
ATOM 1121 O O . HIS A 1 151 ? -21.848 -6.345 28.635 1.00 93.88 151 HIS A O 1
ATOM 1127 N N . HIS A 1 152 ? -19.706 -5.673 28.585 1.00 93.94 152 HIS A N 1
ATOM 1128 C CA . HIS A 1 152 ? -19.352 -6.349 27.346 1.00 93.94 152 HIS A CA 1
ATOM 1129 C C . HIS A 1 152 ? -18.544 -7.596 27.682 1.00 93.94 152 HIS A C 1
ATOM 1131 O O . HIS A 1 152 ? -17.433 -7.474 28.185 1.00 93.94 152 HIS A O 1
ATOM 1137 N N . SER A 1 153 ? -19.061 -8.783 27.388 1.00 92.00 153 SER A N 1
ATOM 1138 C CA . SER A 1 153 ? -18.362 -10.049 27.613 1.00 92.00 153 SER A CA 1
ATOM 1139 C C . SER A 1 153 ? -18.106 -10.759 26.294 1.00 92.00 153 SER A C 1
ATOM 1141 O O . SER A 1 153 ? -19.036 -11.068 25.542 1.00 92.00 153 SER A O 1
ATOM 1143 N N . ARG A 1 154 ? -16.836 -11.063 26.028 1.00 86.38 154 ARG A N 1
ATOM 1144 C CA . ARG A 1 154 ? -16.449 -11.862 24.866 1.00 86.38 154 ARG A CA 1
ATOM 1145 C C . ARG A 1 154 ? -16.728 -13.344 25.115 1.00 86.38 154 ARG A C 1
ATOM 1147 O O . ARG A 1 154 ? -16.398 -13.888 26.168 1.00 86.38 154 ARG A O 1
ATOM 1154 N N . THR A 1 155 ? -17.305 -14.001 24.118 1.00 86.25 155 THR A N 1
ATOM 1155 C CA . THR A 1 155 ? -17.603 -15.438 24.092 1.00 86.25 155 THR A CA 1
ATOM 1156 C C . THR A 1 155 ? -16.976 -16.084 22.854 1.00 86.25 155 THR A C 1
ATOM 1158 O O . THR A 1 155 ? -16.523 -15.393 21.943 1.00 86.25 155 THR A O 1
ATOM 1161 N N . ALA A 1 156 ? -16.984 -17.417 22.780 1.00 80.94 156 ALA A N 1
ATOM 1162 C CA . ALA A 1 156 ? -16.519 -18.134 21.590 1.00 80.94 156 ALA A CA 1
ATOM 1163 C C . ALA A 1 156 ? -17.364 -17.837 20.332 1.00 80.94 156 ALA A C 1
ATOM 1165 O O . ALA A 1 156 ? -16.853 -17.921 19.219 1.00 80.94 156 ALA A O 1
ATOM 1166 N N . ALA A 1 157 ? -18.643 -17.481 20.503 1.00 81.50 157 ALA A N 1
ATOM 1167 C CA . ALA A 1 157 ? -19.581 -17.225 19.409 1.00 81.50 157 ALA A CA 1
ATOM 1168 C C . ALA A 1 157 ? -19.684 -15.739 19.014 1.00 81.50 157 ALA A C 1
ATOM 1170 O O . ALA A 1 157 ? -20.298 -15.427 17.992 1.00 81.50 157 ALA A O 1
ATOM 1171 N N . GLY A 1 158 ? -19.088 -14.834 19.799 1.00 85.88 158 GLY A N 1
ATOM 1172 C CA . GLY A 1 158 ? -19.146 -13.387 19.588 1.00 85.88 158 GLY A CA 1
ATOM 1173 C C . GLY A 1 158 ? -19.198 -12.608 20.896 1.00 85.88 158 GLY A C 1
ATOM 1174 O O . GLY A 1 158 ? -18.479 -12.939 21.838 1.00 85.88 158 GLY A O 1
ATOM 1175 N N . TRP A 1 159 ? -20.040 -11.585 20.975 1.00 89.31 159 TRP A N 1
ATOM 1176 C CA . TRP A 1 159 ? -20.143 -10.697 22.135 1.00 89.31 159 TRP A CA 1
ATOM 1177 C C . TRP A 1 159 ? -21.509 -10.780 22.796 1.00 89.31 159 TRP A C 1
ATOM 1179 O O . TRP A 1 159 ? -22.529 -10.771 22.118 1.00 89.31 159 TRP A O 1
ATOM 1189 N N . ASN A 1 160 ? -21.521 -10.775 24.124 1.00 93.00 160 ASN A N 1
ATOM 1190 C CA . ASN A 1 160 ? -22.716 -10.513 24.913 1.00 93.00 160 ASN A CA 1
ATOM 1191 C C . ASN A 1 160 ? -22.596 -9.127 25.535 1.00 93.00 160 ASN A C 1
ATOM 1193 O O . ASN A 1 160 ? -21.559 -8.787 26.104 1.00 93.00 160 ASN A O 1
ATOM 1197 N N . VAL A 1 161 ? -23.654 -8.339 25.421 1.00 93.56 161 VAL A N 1
ATOM 1198 C CA . VAL A 1 161 ? -23.751 -6.999 25.985 1.00 93.56 161 VAL A CA 1
ATOM 1199 C C . VAL A 1 161 ? -24.957 -6.958 26.905 1.00 93.56 161 VAL A C 1
ATOM 1201 O O . VAL A 1 161 ? -26.086 -7.190 26.480 1.00 93.56 161 VAL A O 1
ATOM 1204 N N . GLU A 1 162 ? -24.704 -6.685 28.176 1.00 95.56 162 GLU A N 1
ATOM 1205 C CA . GLU A 1 162 ? -25.731 -6.446 29.183 1.00 95.56 162 GLU A CA 1
ATOM 1206 C C . GLU A 1 162 ? -25.728 -4.958 29.528 1.00 95.56 162 GLU A C 1
ATOM 1208 O O . GLU A 1 162 ? -24.699 -4.417 29.928 1.00 95.56 162 GLU A O 1
ATOM 1213 N N . VAL A 1 163 ? -26.870 -4.299 29.370 1.00 93.62 163 VAL A N 1
ATOM 1214 C CA . VAL A 1 163 ? -27.067 -2.888 29.717 1.00 93.62 163 VAL A CA 1
ATOM 1215 C C . VAL A 1 163 ? -27.960 -2.831 30.947 1.00 93.62 163 VAL A C 1
ATOM 1217 O O . VAL A 1 163 ? -29.050 -3.398 30.944 1.00 93.62 163 VAL A O 1
ATOM 1220 N N . ARG A 1 164 ? -27.500 -2.156 31.999 1.00 93.00 164 ARG A N 1
ATOM 1221 C CA . ARG A 1 164 ? -28.265 -1.885 33.218 1.00 93.00 164 ARG A CA 1
ATOM 1222 C C . ARG A 1 164 ? -28.448 -0.384 33.374 1.00 93.00 164 ARG A C 1
ATOM 1224 O O . ARG A 1 164 ? -27.464 0.343 33.509 1.00 93.00 164 ARG A O 1
ATOM 1231 N N . ASP A 1 165 ? -29.696 0.052 33.400 1.00 90.38 165 ASP A N 1
ATOM 1232 C CA . ASP A 1 165 ? -30.090 1.441 33.620 1.00 90.38 165 ASP A CA 1
ATOM 1233 C C . ASP A 1 165 ? -31.244 1.524 34.641 1.00 90.38 165 ASP A C 1
ATOM 1235 O O . ASP A 1 165 ? -31.591 0.541 35.302 1.00 90.38 165 ASP A O 1
ATOM 1239 N N . ILE A 1 166 ? -31.832 2.713 34.803 1.00 82.62 166 ILE A N 1
ATOM 1240 C CA . ILE A 1 166 ? -32.986 2.934 35.693 1.00 82.62 166 ILE A CA 1
ATOM 1241 C C . ILE A 1 166 ? -34.249 2.165 35.264 1.00 82.62 166 ILE A C 1
ATOM 1243 O O . ILE A 1 166 ? -35.129 1.933 36.091 1.00 82.62 166 ILE A O 1
ATOM 1247 N N . GLY A 1 167 ? -34.357 1.800 33.985 1.00 83.62 167 GLY A N 1
ATOM 1248 C CA . GLY A 1 167 ? -35.492 1.101 33.387 1.00 83.62 167 GLY A CA 1
ATOM 1249 C C . GLY A 1 167 ? -35.384 -0.422 33.465 1.00 83.62 167 GLY A C 1
ATOM 1250 O O . GLY A 1 167 ? -36.364 -1.111 33.181 1.00 83.62 167 GLY A O 1
ATOM 1251 N N . GLY A 1 168 ? -34.232 -0.956 33.878 1.00 87.75 168 GLY A N 1
ATOM 1252 C CA . GLY A 1 168 ? -34.025 -2.379 34.119 1.00 87.75 168 GLY A CA 1
ATOM 1253 C C . GLY A 1 168 ? -32.748 -2.909 33.476 1.00 87.75 168 GLY A C 1
ATOM 1254 O O . GLY A 1 168 ? -31.747 -2.211 33.342 1.00 87.75 168 GLY A O 1
ATOM 1255 N N . THR A 1 169 ? -32.758 -4.197 33.135 1.00 93.69 169 THR A N 1
ATOM 1256 C CA . THR A 1 169 ? -31.626 -4.878 32.493 1.00 93.69 169 THR A CA 1
ATOM 1257 C C . THR A 1 169 ? -32.027 -5.357 31.106 1.00 93.69 169 THR A C 1
ATOM 1259 O O . THR A 1 169 ? -33.041 -6.036 30.948 1.00 93.69 169 THR A O 1
ATOM 1262 N N . GLN A 1 170 ? -31.219 -5.015 30.107 1.00 92.38 170 GLN A N 1
ATOM 1263 C CA . GLN A 1 170 ? -31.369 -5.448 28.722 1.00 92.38 170 GLN A CA 1
ATOM 1264 C C . GLN A 1 170 ? -30.168 -6.295 28.306 1.00 92.38 170 GLN A C 1
ATOM 1266 O O . GLN A 1 170 ? -29.039 -6.039 28.721 1.00 92.38 170 GLN A O 1
ATOM 1271 N N . HIS A 1 171 ? -30.410 -7.287 27.451 1.00 92.94 171 HIS A N 1
ATOM 1272 C CA . HIS A 1 171 ? -29.376 -8.175 26.930 1.00 92.94 171 HIS A CA 1
ATOM 1273 C C . HIS A 1 171 ? -29.385 -8.170 25.403 1.00 92.94 171 HIS A C 1
ATOM 1275 O O . HIS A 1 171 ? -30.438 -8.282 24.777 1.00 92.94 171 HIS A O 1
ATOM 1281 N N . CYS A 1 172 ? -28.198 -8.086 24.811 1.00 91.31 172 CYS A N 1
ATOM 1282 C CA . CYS A 1 172 ? -27.980 -8.196 23.377 1.00 91.31 172 CYS A CA 1
ATOM 1283 C C . CYS A 1 172 ? -26.800 -9.135 23.104 1.00 91.31 172 CYS A C 1
ATOM 1285 O O . CYS A 1 172 ? -25.768 -9.052 23.771 1.00 91.31 172 CYS A O 1
ATOM 1287 N N . SER A 1 173 ? -26.938 -10.016 22.116 1.00 90.44 173 SER A N 1
ATOM 1288 C CA . SER A 1 173 ? -25.875 -10.926 21.687 1.00 90.44 173 SER A CA 1
ATOM 1289 C C . SER A 1 173 ? -25.526 -10.666 20.227 1.00 90.44 173 SER A C 1
ATOM 1291 O O . SER A 1 173 ? -26.385 -10.725 19.350 1.00 90.44 173 SER A O 1
ATOM 1293 N N . PHE A 1 174 ? -24.248 -10.417 19.967 1.00 84.44 174 PHE A N 1
ATOM 1294 C CA . PHE A 1 174 ? -23.687 -10.224 18.636 1.00 84.44 174 PHE A CA 1
ATOM 1295 C C . PHE A 1 174 ? -22.916 -11.479 18.236 1.00 84.44 174 PHE A C 1
ATOM 1297 O O . PHE A 1 174 ? -21.866 -11.768 18.808 1.00 84.44 174 PHE A O 1
ATOM 1304 N N . GLY A 1 175 ? -23.444 -12.235 17.273 1.00 81.69 175 GLY A N 1
ATOM 1305 C CA . GLY A 1 175 ? -22.774 -13.400 16.693 1.00 81.69 175 GLY A CA 1
ATOM 1306 C C . GLY A 1 175 ? -21.863 -13.045 15.513 1.00 81.69 175 GLY A C 1
ATOM 1307 O O . GLY A 1 175 ? -21.467 -11.897 15.329 1.00 81.69 175 GLY A O 1
ATOM 1308 N N . GLY A 1 176 ? -21.569 -14.035 14.666 1.00 71.44 176 GLY A N 1
ATOM 1309 C CA . GLY A 1 176 ? -20.879 -13.809 13.390 1.00 71.44 176 GLY A CA 1
ATOM 1310 C C . GLY A 1 176 ? -19.353 -13.812 13.470 1.00 71.44 176 GLY A C 1
ATOM 1311 O O . GLY A 1 176 ? -18.700 -13.304 12.557 1.00 71.44 176 GLY A O 1
ATOM 1312 N N . VAL A 1 177 ? -18.775 -14.402 14.526 1.00 69.81 177 VAL A N 1
ATOM 1313 C CA . VAL A 1 177 ? -17.330 -14.664 14.591 1.00 69.81 177 VAL A CA 1
ATOM 1314 C C . VAL A 1 177 ? -16.933 -15.508 13.388 1.00 69.81 177 VAL A C 1
ATOM 1316 O O . VAL A 1 177 ? -17.288 -16.682 13.279 1.00 69.81 177 VAL A O 1
ATOM 1319 N N . ARG A 1 178 ? -16.189 -14.900 12.466 1.00 64.81 178 ARG A N 1
ATOM 1320 C CA . ARG A 1 178 ? -15.573 -15.621 11.358 1.00 64.81 178 ARG A CA 1
ATOM 1321 C C . ARG A 1 178 ? -14.373 -16.370 11.923 1.00 64.81 178 ARG A C 1
ATOM 1323 O O . ARG A 1 178 ? -13.499 -15.753 12.530 1.00 64.81 178 ARG A O 1
ATOM 1330 N N . GLN A 1 179 ? -14.331 -17.690 11.747 1.00 56.72 179 GLN A N 1
ATOM 1331 C CA . GLN A 1 179 ? -13.102 -18.433 12.006 1.00 56.72 179 GLN A CA 1
ATOM 1332 C C . GLN A 1 179 ? -12.024 -17.846 11.099 1.00 56.72 179 GLN A C 1
ATOM 1334 O O . GLN A 1 179 ? -12.179 -17.833 9.877 1.00 56.72 179 GLN A O 1
ATOM 1339 N N . HIS A 1 180 ? -10.963 -17.308 11.697 1.00 51.91 180 HIS A N 1
ATOM 1340 C CA . HIS A 1 180 ? -9.814 -16.867 10.927 1.00 51.9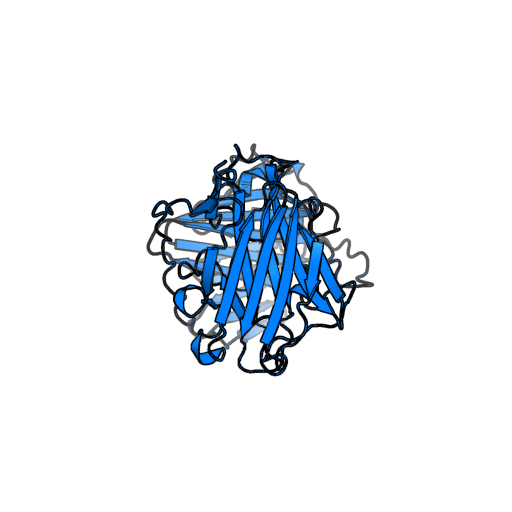1 180 HIS A CA 1
ATOM 1341 C C . HIS A 1 180 ? -9.282 -18.077 10.160 1.00 51.91 180 HIS A C 1
ATOM 1343 O O . HIS A 1 180 ? -8.821 -19.046 10.766 1.00 51.91 180 HIS A O 1
ATOM 1349 N N . ALA A 1 181 ? -9.323 -18.013 8.826 1.00 43.81 181 ALA A N 1
ATOM 1350 C CA . ALA A 1 181 ? -8.400 -18.797 8.026 1.00 43.81 181 ALA A CA 1
ATOM 1351 C C . ALA A 1 181 ? -7.008 -18.471 8.566 1.00 43.81 181 ALA A C 1
ATOM 1353 O O . ALA A 1 181 ? -6.673 -17.294 8.727 1.00 43.81 181 ALA A O 1
ATOM 1354 N N . ARG A 1 182 ? -6.254 -19.504 8.950 1.00 41.50 182 ARG A N 1
ATOM 1355 C CA . ARG A 1 182 ? -4.901 -19.357 9.481 1.00 41.50 182 ARG A CA 1
ATOM 1356 C C . ARG A 1 182 ? -4.150 -18.424 8.535 1.00 41.50 182 ARG A C 1
ATOM 1358 O O . ARG A 1 182 ? -3.950 -18.776 7.372 1.00 41.50 182 ARG A O 1
ATOM 1365 N N . MET A 1 183 ? -3.807 -17.226 9.014 1.00 40.66 183 MET A N 1
ATOM 1366 C CA . MET A 1 183 ? -2.886 -16.366 8.284 1.00 40.66 183 MET A CA 1
ATOM 1367 C C . MET A 1 183 ? -1.648 -17.232 8.033 1.00 40.66 183 MET A C 1
ATOM 1369 O O . MET A 1 183 ? -1.194 -17.887 8.978 1.00 40.66 183 MET A O 1
ATOM 1373 N N . PRO A 1 184 ? -1.167 -17.339 6.785 1.00 41.75 184 PRO A N 1
ATOM 1374 C CA . PRO A 1 184 ? 0.061 -18.064 6.503 1.00 41.75 184 PRO A CA 1
ATOM 1375 C C . PRO A 1 184 ? 1.132 -17.560 7.462 1.00 41.75 184 PRO A C 1
ATOM 1377 O O . PRO A 1 184 ? 1.189 -16.351 7.707 1.00 41.75 184 PRO A O 1
ATOM 1380 N N . ASP A 1 185 ? 1.938 -18.468 8.013 1.00 38.53 185 ASP A N 1
ATOM 1381 C CA . ASP A 1 185 ? 3.065 -18.054 8.839 1.00 38.53 185 ASP A CA 1
ATOM 1382 C C . ASP A 1 185 ? 3.845 -16.987 8.053 1.00 38.53 185 ASP A C 1
ATOM 1384 O O . ASP A 1 185 ? 4.089 -17.189 6.856 1.00 38.53 185 ASP A O 1
ATOM 1388 N N . PRO A 1 186 ? 4.166 -15.830 8.661 1.00 37.75 186 PRO A N 1
ATOM 1389 C CA . PRO A 1 186 ? 4.975 -14.822 8.000 1.00 37.75 186 PRO A CA 1
ATOM 1390 C C . PRO A 1 186 ? 6.256 -15.507 7.543 1.00 37.75 186 PRO A C 1
ATOM 1392 O O . PRO A 1 186 ? 7.064 -15.961 8.356 1.00 37.75 186 PRO A O 1
ATOM 1395 N N . VAL A 1 187 ? 6.405 -15.647 6.227 1.00 39.31 187 VAL A N 1
ATOM 1396 C CA . VAL A 1 187 ? 7.624 -16.185 5.649 1.00 39.31 187 VAL A CA 1
ATOM 1397 C C . VAL A 1 187 ? 8.686 -15.148 5.962 1.00 39.31 187 VAL A C 1
ATOM 1399 O O . VAL A 1 187 ? 8.664 -14.042 5.423 1.00 39.31 187 VAL A O 1
ATOM 1402 N N . VAL A 1 188 ? 9.580 -15.484 6.892 1.00 37.38 188 VAL A N 1
ATOM 1403 C CA . VAL A 1 188 ? 10.817 -14.743 7.110 1.00 37.38 188 VAL A CA 1
ATOM 1404 C C . VAL A 1 188 ? 11.537 -14.780 5.770 1.00 37.38 188 VAL A C 1
ATOM 1406 O O . VAL A 1 188 ? 12.102 -15.805 5.390 1.00 37.38 188 VAL A O 1
ATOM 1409 N N . SER A 1 189 ? 11.421 -13.696 5.003 1.00 40.03 189 SER A N 1
ATOM 1410 C CA . SER A 1 189 ? 12.138 -13.546 3.748 1.00 40.03 189 SER A CA 1
ATOM 1411 C C . SER A 1 189 ? 13.615 -13.637 4.094 1.00 40.03 189 SER A C 1
ATOM 1413 O O . SER A 1 189 ? 14.164 -12.744 4.734 1.00 40.03 189 SER A O 1
ATOM 1415 N N . GLY A 1 190 ? 14.252 -14.744 3.722 1.00 38.09 190 GLY A N 1
ATOM 1416 C CA . GLY A 1 190 ? 15.695 -14.841 3.797 1.00 38.09 190 GLY A CA 1
ATOM 1417 C C . GLY A 1 190 ? 16.279 -13.747 2.913 1.00 38.09 190 GLY A C 1
ATOM 1418 O O . GLY A 1 190 ? 16.088 -13.774 1.696 1.00 38.09 190 GLY A O 1
ATOM 1419 N N . ASP A 1 191 ? 16.991 -12.800 3.520 1.00 42.56 191 ASP A N 1
ATOM 1420 C CA . ASP A 1 191 ? 17.895 -11.859 2.852 1.00 42.56 191 ASP A CA 1
ATOM 1421 C C . ASP A 1 191 ? 19.102 -12.618 2.278 1.00 42.56 191 ASP A C 1
ATOM 1423 O O . ASP A 1 191 ? 20.263 -12.358 2.593 1.00 42.56 191 ASP A O 1
ATOM 1427 N N . ALA A 1 192 ? 18.847 -13.618 1.433 1.00 42.12 192 ALA A N 1
ATOM 1428 C CA . ALA A 1 192 ? 19.898 -14.173 0.609 1.00 42.12 192 ALA A CA 1
ATOM 1429 C C . ALA A 1 192 ? 20.380 -13.033 -0.307 1.00 42.12 192 ALA A C 1
ATOM 1431 O O . ALA A 1 192 ? 19.563 -12.471 -1.050 1.00 42.12 192 ALA A O 1
ATOM 1432 N N . PRO A 1 193 ? 21.668 -12.651 -0.251 1.00 49.44 193 PRO A N 1
ATOM 1433 C CA . PRO A 1 193 ? 22.183 -11.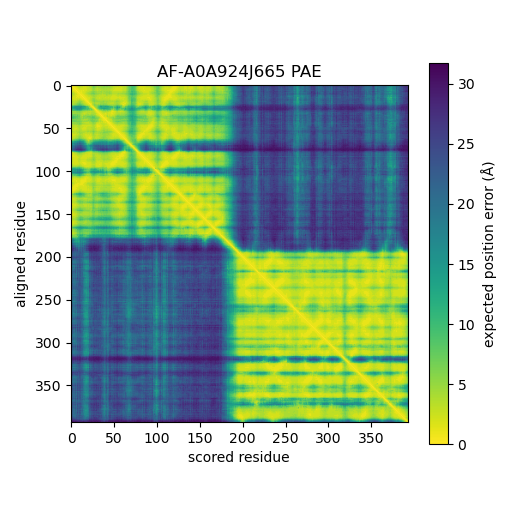561 -1.061 1.00 49.44 193 PRO A CA 1
ATOM 1434 C C . PRO A 1 193 ? 21.957 -11.898 -2.533 1.00 49.44 193 PRO A C 1
ATOM 1436 O O . PRO A 1 193 ? 22.477 -12.886 -3.054 1.00 49.44 193 PRO A O 1
ATOM 1439 N N . ARG A 1 194 ? 21.137 -11.086 -3.206 1.00 64.31 194 ARG A N 1
ATOM 1440 C CA . ARG A 1 194 ? 20.871 -11.255 -4.634 1.00 64.31 194 ARG A CA 1
ATOM 1441 C C . ARG A 1 194 ? 22.153 -10.951 -5.392 1.00 64.31 194 ARG A C 1
ATOM 1443 O O . ARG A 1 194 ? 22.717 -9.866 -5.249 1.00 64.31 194 ARG A O 1
ATOM 1450 N N . SER A 1 195 ? 22.602 -11.894 -6.213 1.00 71.69 195 SER A N 1
ATOM 1451 C CA . SER A 1 195 ? 23.688 -11.626 -7.150 1.00 71.69 195 SER A CA 1
ATOM 1452 C C . SER A 1 195 ? 23.294 -10.452 -8.040 1.00 71.69 195 SER A C 1
ATOM 1454 O O . SER A 1 195 ? 22.185 -10.418 -8.580 1.00 71.69 195 SER A O 1
ATOM 1456 N N . ALA A 1 196 ? 24.192 -9.478 -8.162 1.00 86.12 196 ALA A N 1
ATOM 1457 C CA . ALA A 1 196 ? 23.948 -8.325 -9.006 1.00 86.12 196 ALA A CA 1
ATOM 1458 C C . ALA A 1 196 ? 23.786 -8.769 -10.466 1.00 86.12 196 ALA A C 1
ATOM 1460 O O . ALA A 1 196 ? 24.485 -9.666 -10.946 1.00 86.12 196 ALA A O 1
ATOM 1461 N N . LEU A 1 197 ? 22.855 -8.137 -11.172 1.00 88.88 197 LEU A N 1
ATOM 1462 C CA . LEU A 1 197 ? 22.700 -8.341 -12.601 1.00 88.88 197 LEU A CA 1
ATOM 1463 C C . LEU A 1 197 ? 23.716 -7.474 -13.335 1.00 88.88 197 LEU A C 1
ATOM 1465 O O . LEU A 1 197 ? 23.830 -6.292 -13.044 1.00 88.88 197 LEU A O 1
ATOM 1469 N N . HIS A 1 198 ? 24.419 -8.032 -14.309 1.00 91.00 198 HIS A N 1
ATOM 1470 C CA . HIS A 1 198 ? 25.305 -7.259 -15.170 1.00 91.00 198 HIS A CA 1
ATOM 1471 C C . HIS A 1 198 ? 24.640 -7.048 -16.528 1.00 91.00 198 HIS A C 1
ATOM 1473 O O . HIS A 1 198 ? 24.170 -8.010 -17.132 1.00 91.00 198 HIS A O 1
ATOM 1479 N N . VAL A 1 199 ? 24.602 -5.800 -16.991 1.00 90.94 199 VAL A N 1
ATOM 1480 C CA . VAL A 1 199 ? 24.064 -5.419 -18.305 1.00 90.94 199 VAL A CA 1
ATOM 1481 C C . VAL A 1 199 ? 25.145 -4.636 -19.032 1.00 90.94 199 VAL A C 1
ATOM 1483 O O . VAL A 1 199 ? 25.563 -3.580 -18.552 1.00 90.94 199 VAL A O 1
ATOM 1486 N N . ARG A 1 200 ? 25.628 -5.139 -20.169 1.00 89.88 200 ARG A N 1
ATOM 1487 C CA . ARG A 1 200 ? 26.530 -4.361 -21.028 1.00 89.88 200 ARG A CA 1
ATOM 1488 C C . ARG A 1 200 ? 25.725 -3.507 -21.994 1.00 89.88 200 ARG A C 1
ATOM 1490 O O . ARG A 1 200 ? 24.628 -3.885 -22.400 1.00 89.88 200 ARG A O 1
ATOM 1497 N N . ALA A 1 201 ? 26.272 -2.356 -22.370 1.00 88.12 201 ALA A N 1
ATOM 1498 C CA . ALA A 1 201 ? 25.617 -1.501 -23.345 1.00 88.12 201 ALA A CA 1
ATOM 1499 C C . ALA A 1 201 ? 25.398 -2.260 -24.669 1.00 88.12 201 ALA A C 1
ATOM 1501 O O . ALA A 1 201 ? 26.312 -2.906 -25.180 1.00 88.12 201 ALA A O 1
ATOM 1502 N N . GLY A 1 202 ? 24.176 -2.199 -25.197 1.00 84.38 202 GLY A N 1
ATOM 1503 C CA . GLY A 1 202 ? 23.738 -2.932 -26.387 1.00 84.38 202 GLY A CA 1
ATOM 1504 C C . GLY A 1 202 ? 23.191 -4.340 -26.119 1.00 84.38 202 GLY A C 1
ATOM 1505 O O . GLY A 1 202 ? 22.446 -4.850 -26.955 1.00 84.38 202 GLY A O 1
ATOM 1506 N N . GLU A 1 203 ? 23.475 -4.948 -24.963 1.00 91.50 203 GLU A N 1
ATOM 1507 C CA . GLU A 1 203 ? 22.910 -6.250 -24.592 1.00 91.50 203 GLU A CA 1
ATOM 1508 C C . GLU A 1 203 ? 21.476 -6.117 -24.073 1.00 91.50 203 GLU A C 1
ATOM 1510 O O . GLU A 1 203 ? 21.104 -5.138 -23.421 1.00 91.50 203 GLU A O 1
ATOM 1515 N N . VAL A 1 204 ? 20.677 -7.152 -24.333 1.00 94.19 204 VAL A N 1
ATOM 1516 C CA . VAL A 1 204 ? 19.319 -7.280 -23.804 1.00 94.19 204 VAL A CA 1
ATOM 1517 C C . VAL A 1 204 ? 19.312 -8.375 -22.751 1.00 94.19 204 VAL A C 1
ATOM 1519 O O . VAL A 1 204 ? 19.605 -9.536 -23.041 1.00 94.19 204 VAL A O 1
ATOM 1522 N N . VAL A 1 205 ? 18.929 -8.020 -21.529 1.00 94.56 205 VAL A N 1
ATOM 1523 C CA . VAL A 1 205 ? 18.648 -8.994 -20.476 1.00 94.56 205 VAL A CA 1
ATOM 1524 C C . VAL A 1 205 ? 17.157 -9.266 -20.421 1.00 94.56 205 VAL A C 1
ATOM 1526 O O . VAL A 1 205 ? 16.359 -8.339 -20.353 1.00 94.56 205 VAL A O 1
ATOM 1529 N N . VAL A 1 206 ? 16.789 -10.545 -20.382 1.00 95.81 206 VAL A N 1
ATOM 1530 C CA . VAL A 1 206 ? 15.397 -11.002 -20.324 1.00 95.81 206 VAL A CA 1
ATOM 1531 C C . VAL A 1 206 ? 15.106 -11.675 -18.980 1.00 95.81 206 VAL A C 1
ATOM 1533 O O . VAL A 1 206 ? 15.937 -12.411 -18.428 1.00 95.81 206 VAL A O 1
ATOM 1536 N N . ARG A 1 207 ? 13.917 -11.414 -18.433 1.00 95.31 207 ARG A N 1
ATOM 1537 C CA . ARG A 1 207 ? 13.378 -12.039 -17.221 1.00 95.31 207 ARG A CA 1
ATOM 1538 C C . ARG A 1 207 ? 11.939 -12.478 -17.452 1.00 95.31 207 ARG A C 1
ATOM 1540 O O . ARG A 1 207 ? 11.115 -11.687 -17.896 1.00 95.31 207 ARG A O 1
ATOM 1547 N N . HIS A 1 208 ? 11.653 -13.734 -17.124 1.00 96.12 208 HIS A N 1
ATOM 1548 C CA . HIS A 1 208 ? 10.321 -14.322 -17.229 1.00 96.12 208 HIS A CA 1
ATOM 1549 C C . HIS A 1 208 ? 9.664 -14.363 -15.852 1.00 96.12 208 HIS A C 1
ATOM 1551 O O . HIS A 1 208 ? 10.226 -14.924 -14.910 1.00 96.12 208 HIS A O 1
ATOM 1557 N N . LEU A 1 209 ? 8.473 -13.783 -15.752 1.00 95.69 209 LEU A N 1
ATOM 1558 C CA . LEU A 1 209 ? 7.655 -13.739 -14.550 1.00 95.69 209 LEU A CA 1
ATOM 1559 C C . LEU A 1 209 ? 6.481 -14.711 -14.683 1.00 95.69 209 LEU A C 1
ATOM 1561 O O . LEU A 1 209 ? 5.846 -14.803 -15.731 1.00 95.69 209 LEU A O 1
ATOM 1565 N N . GLY A 1 210 ? 6.189 -15.415 -13.595 1.00 93.56 210 GLY A N 1
ATOM 1566 C CA . GLY A 1 210 ? 5.165 -16.459 -13.491 1.00 93.56 210 GLY A CA 1
ATOM 1567 C C . GLY A 1 210 ? 4.948 -16.823 -12.023 1.00 93.56 210 GLY A C 1
ATOM 1568 O O . GLY A 1 210 ? 5.225 -15.991 -11.161 1.00 93.56 210 GLY A O 1
ATOM 1569 N N . ALA A 1 211 ? 4.547 -18.059 -11.713 1.00 91.62 211 ALA A N 1
ATOM 1570 C CA . ALA A 1 211 ? 4.140 -18.463 -10.357 1.00 91.62 211 ALA A CA 1
ATOM 1571 C C . ALA A 1 211 ? 5.065 -18.002 -9.200 1.00 91.62 211 ALA A C 1
ATOM 1573 O O . ALA A 1 211 ? 4.558 -17.396 -8.257 1.00 91.62 211 ALA A O 1
ATOM 1574 N N . PRO A 1 212 ? 6.411 -18.154 -9.252 1.00 89.62 212 PRO A N 1
ATOM 1575 C CA . PRO A 1 212 ? 7.291 -17.724 -8.149 1.00 89.62 212 PRO A CA 1
ATOM 1576 C C . PRO A 1 212 ? 7.298 -16.204 -7.904 1.00 89.62 212 PRO A C 1
ATOM 1578 O O . PRO A 1 212 ? 7.643 -15.717 -6.823 1.00 89.62 212 PRO A O 1
ATOM 1581 N N . HIS A 1 213 ? 6.915 -15.445 -8.925 1.00 92.44 213 HIS A N 1
ATOM 1582 C CA . HIS A 1 213 ? 6.879 -13.989 -8.933 1.00 92.44 213 HIS A CA 1
ATOM 1583 C C . HIS A 1 213 ? 5.510 -13.452 -8.520 1.00 92.44 213 HIS A C 1
ATOM 1585 O O . HIS A 1 213 ? 5.376 -12.254 -8.285 1.00 92.44 213 HIS A O 1
ATOM 1591 N N . TYR A 1 214 ? 4.497 -14.314 -8.424 1.00 90.19 214 TYR A N 1
ATOM 1592 C CA . TYR A 1 214 ? 3.139 -13.890 -8.141 1.00 90.19 214 TYR A CA 1
ATOM 1593 C C . TYR A 1 214 ? 2.940 -13.608 -6.651 1.00 90.19 214 TYR A C 1
ATOM 1595 O O . TYR A 1 214 ? 2.900 -14.505 -5.809 1.00 90.19 214 TYR A O 1
ATOM 1603 N N . ARG A 1 215 ? 2.817 -12.324 -6.326 1.00 87.00 215 ARG A N 1
ATOM 1604 C CA . ARG A 1 215 ? 2.436 -11.814 -5.013 1.00 87.00 215 ARG A CA 1
ATOM 1605 C C . ARG A 1 215 ? 0.913 -11.775 -4.927 1.00 87.00 215 ARG A C 1
ATOM 1607 O O . ARG A 1 215 ? 0.266 -10.914 -5.530 1.00 87.00 215 ARG A O 1
ATOM 1614 N N . ARG A 1 216 ? 0.347 -12.708 -4.161 1.00 80.81 216 ARG A N 1
ATOM 1615 C CA . ARG A 1 216 ? -1.104 -12.804 -3.953 1.00 80.81 216 ARG A CA 1
ATOM 1616 C C . ARG A 1 216 ? -1.614 -11.706 -3.018 1.00 80.81 216 ARG A C 1
ATOM 1618 O O . ARG A 1 216 ? -0.958 -11.381 -2.027 1.00 80.81 216 ARG A O 1
ATOM 1625 N N . THR A 1 217 ? -2.799 -11.169 -3.298 1.00 69.19 217 THR A N 1
ATOM 1626 C CA . THR A 1 217 ? -3.556 -10.368 -2.317 1.00 69.19 217 THR A CA 1
ATOM 1627 C C . THR A 1 217 ? -4.780 -11.105 -1.793 1.00 69.19 217 THR A C 1
ATOM 1629 O O . THR A 1 217 ? -5.221 -10.802 -0.694 1.00 69.19 217 THR A O 1
ATOM 1632 N N . GLU A 1 218 ? -5.304 -12.077 -2.544 1.00 69.88 218 GLU A N 1
ATOM 1633 C CA . GLU A 1 218 ? -6.442 -12.917 -2.153 1.00 69.88 218 GLU A CA 1
ATOM 1634 C C . GLU A 1 218 ? -6.321 -14.315 -2.787 1.00 69.88 218 GLU A C 1
ATOM 1636 O O . GLU A 1 218 ? -6.129 -15.298 -2.075 1.00 69.88 218 GLU A O 1
ATOM 1641 N N . ALA A 1 219 ? -6.360 -14.386 -4.124 1.00 75.81 219 ALA A N 1
ATOM 1642 C CA . ALA A 1 219 ? -6.316 -15.627 -4.904 1.00 75.81 219 ALA A CA 1
ATOM 1643 C C . ALA A 1 219 ? -4.882 -16.138 -5.140 1.00 75.81 219 ALA A C 1
ATOM 1645 O O . ALA A 1 219 ? -3.935 -15.348 -5.224 1.00 75.81 219 ALA A O 1
ATOM 1646 N N . SER A 1 220 ? -4.724 -17.454 -5.284 1.00 82.56 220 SER A N 1
ATOM 1647 C CA . SER A 1 220 ? -3.498 -18.090 -5.792 1.00 82.56 220 SER A CA 1
ATOM 1648 C C . SER A 1 220 ? -3.203 -17.697 -7.247 1.00 82.56 220 SER A C 1
ATOM 1650 O O . SER A 1 220 ? -4.027 -17.082 -7.924 1.00 82.56 220 SER A O 1
ATOM 1652 N N . TRP A 1 221 ? -2.004 -18.031 -7.733 1.00 88.00 221 TRP A N 1
ATOM 1653 C CA . TRP A 1 221 ? -1.612 -17.746 -9.118 1.00 88.00 221 TRP A CA 1
ATOM 1654 C C . TRP A 1 221 ? -2.470 -18.528 -10.122 1.00 88.00 221 TRP A C 1
ATOM 1656 O O . TRP A 1 221 ? -2.873 -17.990 -11.154 1.00 88.00 221 TRP A O 1
ATOM 1666 N N . GLU A 1 222 ? -2.799 -19.775 -9.790 1.00 88.00 222 GLU A N 1
ATOM 1667 C CA . GLU A 1 222 ? -3.658 -20.651 -10.580 1.00 88.00 222 GLU A CA 1
ATOM 1668 C C . GLU A 1 222 ? -5.093 -20.113 -10.644 1.00 88.00 222 GLU A C 1
ATOM 1670 O O . GLU A 1 222 ? -5.647 -19.957 -11.730 1.00 88.00 222 GLU A O 1
ATOM 1675 N N . GLU A 1 223 ? -5.671 -19.739 -9.498 1.00 85.50 223 GLU A N 1
ATOM 1676 C CA . GLU A 1 223 ? -7.002 -19.109 -9.428 1.00 85.50 223 GLU A CA 1
ATOM 1677 C C . GLU A 1 223 ? -7.042 -17.748 -10.139 1.00 85.50 223 GLU A C 1
ATOM 1679 O O . GLU A 1 223 ? -8.102 -17.297 -10.577 1.00 85.50 223 GLU A O 1
ATOM 1684 N N . ALA A 1 224 ? -5.888 -17.092 -10.280 1.00 84.69 224 ALA A N 1
ATOM 1685 C CA . ALA A 1 224 ? -5.760 -15.849 -11.023 1.00 84.69 224 ALA A CA 1
ATOM 1686 C C . ALA A 1 224 ? -5.681 -16.030 -12.550 1.00 84.69 224 ALA A C 1
ATOM 1688 O O . ALA A 1 224 ? -5.606 -15.037 -13.271 1.00 84.69 224 ALA A O 1
ATOM 1689 N N . GLY A 1 225 ? -5.732 -17.265 -13.059 1.00 88.12 225 GLY A N 1
ATOM 1690 C CA . GLY A 1 225 ? -5.640 -17.545 -14.494 1.00 88.12 225 GLY A CA 1
ATOM 1691 C C . GLY A 1 225 ? -4.204 -17.600 -15.014 1.00 88.12 225 GLY A C 1
ATOM 1692 O O . GLY A 1 225 ? -3.974 -17.452 -16.210 1.00 88.12 225 GLY A O 1
ATOM 1693 N N . THR A 1 226 ? -3.228 -17.835 -14.132 1.00 93.19 226 THR A N 1
ATOM 1694 C CA . THR A 1 226 ? -1.810 -18.034 -14.479 1.00 93.19 226 THR A CA 1
ATOM 1695 C C . THR A 1 226 ? -1.157 -16.871 -15.251 1.00 93.19 226 THR A C 1
ATOM 1697 O O . THR A 1 226 ? -0.488 -17.103 -16.261 1.00 93.19 226 THR A O 1
ATOM 1700 N N . PRO A 1 227 ? -1.304 -15.606 -14.803 1.00 93.44 227 PRO A N 1
ATOM 1701 C CA . PRO A 1 227 ? -0.720 -14.466 -15.505 1.00 93.44 227 PRO A CA 1
ATOM 1702 C C . PRO A 1 227 ? 0.808 -14.584 -15.584 1.00 93.44 227 PRO A C 1
ATOM 1704 O O . PRO A 1 227 ? 1.467 -15.018 -14.631 1.00 93.44 227 PRO A O 1
ATOM 1707 N N . THR A 1 228 ? 1.384 -14.156 -16.705 1.00 95.75 228 THR A N 1
ATOM 1708 C CA . THR A 1 228 ? 2.836 -14.134 -16.931 1.00 95.75 228 THR A CA 1
ATOM 1709 C C . THR A 1 228 ? 3.279 -12.805 -17.526 1.00 95.75 228 THR A C 1
ATOM 1711 O O . THR A 1 228 ? 2.482 -12.052 -18.087 1.00 95.75 228 THR A O 1
ATOM 1714 N N . ALA A 1 229 ? 4.566 -12.497 -17.393 1.00 96.25 229 ALA A N 1
ATOM 1715 C CA . ALA A 1 229 ? 5.151 -11.339 -18.050 1.00 96.25 229 ALA A CA 1
ATOM 1716 C C . ALA A 1 229 ? 6.607 -11.590 -18.442 1.00 96.25 229 ALA A C 1
ATOM 1718 O O . ALA A 1 229 ? 7.311 -12.371 -17.806 1.00 96.25 229 ALA A O 1
ATOM 1719 N N . ILE A 1 230 ? 7.072 -10.894 -19.470 1.00 96.69 230 ILE A N 1
ATOM 1720 C CA . ILE A 1 230 ? 8.474 -10.837 -19.870 1.00 96.69 230 ILE A CA 1
ATOM 1721 C C . ILE A 1 230 ? 8.948 -9.407 -19.654 1.00 96.69 230 ILE A C 1
ATOM 1723 O O . ILE A 1 230 ? 8.396 -8.480 -20.242 1.00 96.69 230 ILE A O 1
ATOM 1727 N N . VAL A 1 231 ? 9.972 -9.239 -18.820 1.00 97.00 231 VAL A N 1
ATOM 1728 C CA . VAL A 1 231 ? 10.644 -7.957 -18.590 1.00 97.00 231 VAL A CA 1
ATOM 1729 C C . VAL A 1 231 ? 11.998 -7.998 -19.280 1.00 97.00 231 VAL A C 1
ATOM 1731 O O . VAL A 1 231 ? 12.831 -8.856 -18.977 1.00 97.00 231 VAL A O 1
ATOM 1734 N N . THR A 1 232 ? 12.228 -7.071 -20.202 1.00 96.69 232 THR A N 1
ATOM 1735 C CA . THR A 1 232 ? 13.519 -6.889 -20.861 1.00 96.69 232 THR A CA 1
ATOM 1736 C C . THR A 1 232 ? 14.171 -5.598 -20.405 1.00 96.69 232 THR A C 1
ATOM 1738 O O . THR A 1 232 ? 13.517 -4.557 -20.384 1.00 96.69 232 THR A O 1
ATOM 1741 N N . LEU A 1 233 ? 15.459 -5.662 -20.098 1.00 96.19 233 LEU A N 1
ATOM 1742 C CA . LEU A 1 233 ? 16.300 -4.531 -19.728 1.00 96.19 233 LEU A CA 1
ATOM 1743 C C . LEU A 1 233 ? 17.394 -4.370 -20.779 1.00 96.19 233 LEU A C 1
ATOM 1745 O O . LEU A 1 233 ? 18.106 -5.327 -21.082 1.00 96.19 233 LEU A O 1
ATOM 1749 N N . GLN A 1 234 ? 17.538 -3.162 -21.306 1.00 95.38 234 GLN A N 1
ATOM 1750 C CA . GLN A 1 234 ? 18.615 -2.792 -22.214 1.00 95.38 234 GLN A CA 1
ATOM 1751 C C . GLN A 1 234 ? 19.200 -1.456 -21.774 1.00 95.38 234 GLN A C 1
ATOM 1753 O O . GLN A 1 234 ? 18.475 -0.569 -21.331 1.00 95.38 234 GLN A O 1
ATOM 1758 N N . TYR A 1 235 ? 20.509 -1.306 -21.918 1.00 93.81 235 TYR A N 1
ATOM 1759 C CA . TYR A 1 235 ? 21.204 -0.046 -21.698 1.00 93.81 235 TYR A CA 1
ATOM 1760 C C . TYR A 1 235 ? 21.953 0.341 -22.971 1.00 93.81 235 TYR A C 1
ATOM 1762 O O . TYR A 1 235 ? 22.559 -0.524 -23.599 1.00 93.81 235 TYR A O 1
ATOM 1770 N N . ASP A 1 236 ? 21.915 1.608 -23.372 1.00 90.00 236 ASP A N 1
ATOM 1771 C CA . ASP A 1 236 ? 22.603 2.089 -24.584 1.00 90.00 236 ASP A CA 1
ATOM 1772 C C . ASP A 1 236 ? 23.799 3.016 -24.300 1.00 90.00 236 ASP A C 1
ATOM 1774 O O . ASP A 1 236 ? 24.423 3.523 -25.230 1.00 90.00 236 ASP A O 1
ATOM 1778 N N . GLY A 1 237 ? 24.146 3.226 -23.027 1.00 87.88 237 GLY A N 1
ATOM 1779 C CA . GLY A 1 237 ? 25.160 4.204 -22.618 1.00 87.88 237 GLY A CA 1
ATOM 1780 C C . GLY A 1 237 ? 24.579 5.508 -22.065 1.00 87.88 237 GLY A C 1
ATOM 1781 O O . GLY A 1 237 ? 25.330 6.311 -21.511 1.00 87.88 237 GLY A O 1
ATOM 1782 N N . ARG A 1 238 ? 23.265 5.726 -22.189 1.00 89.88 238 ARG A N 1
ATOM 1783 C CA . ARG A 1 238 ? 22.587 6.913 -21.648 1.00 89.88 238 ARG A CA 1
ATOM 1784 C C . ARG A 1 238 ? 21.175 6.643 -21.143 1.00 89.88 238 ARG A C 1
ATOM 1786 O O . ARG A 1 238 ? 20.707 7.355 -20.258 1.00 89.88 238 ARG A O 1
ATOM 1793 N N . ILE A 1 239 ? 20.480 5.678 -21.726 1.00 94.06 239 ILE A N 1
ATOM 1794 C CA . ILE A 1 239 ? 19.087 5.356 -21.436 1.00 94.06 239 ILE A CA 1
ATOM 1795 C C . ILE A 1 239 ? 19.011 3.889 -21.035 1.00 94.06 239 ILE A C 1
ATOM 1797 O O . ILE A 1 239 ? 19.549 3.007 -21.710 1.00 94.06 239 ILE A O 1
ATOM 1801 N N . ILE A 1 240 ? 18.311 3.634 -19.934 1.00 95.69 240 ILE A N 1
ATOM 1802 C CA . ILE A 1 240 ? 17.843 2.300 -19.581 1.00 95.69 240 ILE A CA 1
ATOM 1803 C C . ILE A 1 240 ? 16.456 2.138 -20.181 1.00 95.69 240 ILE A C 1
ATOM 1805 O O . ILE A 1 240 ? 15.517 2.852 -19.828 1.00 95.69 240 ILE A O 1
ATOM 1809 N N . ARG A 1 241 ? 16.332 1.180 -21.090 1.00 97.12 241 ARG A N 1
ATOM 1810 C CA . ARG A 1 241 ? 15.064 0.781 -21.677 1.00 97.12 241 ARG A CA 1
ATOM 1811 C C . ARG A 1 241 ? 14.531 -0.443 -20.958 1.00 97.12 241 ARG A C 1
ATOM 1813 O O . ARG A 1 241 ? 15.189 -1.485 -20.927 1.00 97.12 241 ARG A O 1
ATOM 1820 N N . VAL A 1 242 ? 13.318 -0.324 -20.435 1.00 97.69 242 VAL A N 1
ATOM 1821 C CA . VAL A 1 242 ? 12.559 -1.442 -19.874 1.00 97.69 242 VAL A CA 1
ATOM 1822 C C . VAL A 1 242 ? 11.401 -1.730 -20.814 1.00 97.69 242 VAL A C 1
ATOM 1824 O O . VAL A 1 242 ? 10.598 -0.842 -21.072 1.00 97.69 242 VAL A O 1
ATOM 1827 N N . ALA A 1 243 ? 11.279 -2.948 -21.328 1.00 96.94 243 ALA A N 1
ATOM 1828 C CA . ALA A 1 243 ? 10.057 -3.367 -22.012 1.00 96.94 243 ALA A CA 1
ATOM 1829 C C . ALA A 1 243 ? 9.389 -4.484 -21.220 1.00 96.94 243 ALA A C 1
ATOM 1831 O O . ALA A 1 243 ? 10.058 -5.383 -20.715 1.00 96.94 243 ALA A O 1
ATOM 1832 N N . VAL A 1 244 ? 8.073 -4.398 -21.085 1.00 97.06 244 VAL A N 1
ATOM 1833 C CA . VAL A 1 244 ? 7.259 -5.340 -20.326 1.00 97.06 244 VAL A CA 1
ATOM 1834 C C . VAL A 1 244 ? 6.163 -5.842 -21.245 1.00 97.06 244 VAL A C 1
ATOM 1836 O O . VAL A 1 244 ? 5.345 -5.054 -21.710 1.00 97.06 244 VAL A O 1
ATOM 1839 N N . SER A 1 245 ? 6.152 -7.142 -21.514 1.00 95.62 245 SER A N 1
ATOM 1840 C CA . SER A 1 245 ? 5.082 -7.819 -22.248 1.00 95.62 245 SER A CA 1
ATOM 1841 C C . SER A 1 245 ? 4.322 -8.712 -21.281 1.00 95.62 245 SER A C 1
ATOM 1843 O O . SER A 1 245 ? 4.929 -9.545 -20.615 1.00 95.62 245 SER A O 1
ATOM 1845 N N . VAL A 1 246 ? 3.015 -8.508 -21.167 1.00 95.31 246 VAL A N 1
ATOM 1846 C CA . VAL A 1 246 ? 2.145 -9.163 -20.187 1.00 95.31 246 VAL A CA 1
ATOM 1847 C C . VAL A 1 246 ? 1.161 -10.066 -20.913 1.00 95.31 246 VAL A C 1
ATOM 1849 O O . VAL A 1 246 ? 0.530 -9.630 -21.872 1.00 95.31 246 VAL A O 1
ATOM 1852 N N . SER A 1 247 ? 1.000 -11.290 -20.416 1.00 94.06 247 SER A N 1
ATOM 1853 C CA . SER A 1 247 ? -0.004 -12.256 -20.859 1.00 94.06 247 SER A CA 1
ATOM 1854 C C . SER A 1 247 ? -0.914 -12.602 -19.685 1.00 94.06 247 SER A C 1
ATOM 1856 O O . SER A 1 247 ? -0.464 -13.134 -18.668 1.00 94.06 247 SER A O 1
ATOM 1858 N N . LEU A 1 248 ? -2.200 -12.303 -19.833 1.00 91.81 248 LEU A N 1
ATOM 1859 C CA . LEU A 1 248 ? -3.239 -12.500 -18.822 1.00 91.81 248 LEU A CA 1
ATOM 1860 C C . LEU A 1 248 ? -4.169 -13.672 -19.161 1.00 91.81 248 LEU A C 1
ATOM 1862 O O . LEU A 1 248 ? -4.944 -14.087 -18.304 1.00 91.81 248 LEU A O 1
ATOM 1866 N N . GLY A 1 249 ? -4.151 -14.168 -20.405 1.00 88.00 249 GLY A N 1
ATOM 1867 C CA . GLY A 1 249 ? -5.116 -15.173 -20.875 1.00 88.00 249 GLY A CA 1
ATOM 1868 C C . GLY A 1 249 ? -6.555 -14.642 -20.958 1.00 88.00 249 GLY A C 1
ATOM 1869 O O . GLY A 1 249 ? -7.499 -15.416 -21.103 1.00 88.00 249 GLY A O 1
ATOM 1870 N N . ARG A 1 250 ? -6.728 -13.320 -20.849 1.00 88.88 250 ARG A N 1
ATOM 1871 C CA . ARG A 1 250 ? -7.998 -12.589 -20.918 1.00 88.88 250 ARG A CA 1
ATOM 1872 C C . ARG A 1 250 ? -7.760 -11.170 -21.420 1.00 88.88 250 ARG A C 1
ATOM 1874 O O . ARG A 1 250 ? -6.640 -10.665 -21.340 1.00 88.88 250 ARG A O 1
ATOM 1881 N N . LEU A 1 251 ? -8.831 -10.502 -21.838 1.00 89.06 251 LEU A N 1
ATOM 1882 C CA . LEU A 1 251 ? -8.772 -9.081 -22.161 1.00 89.06 251 LEU A CA 1
ATOM 1883 C C . LEU A 1 251 ? -8.286 -8.273 -20.940 1.00 89.06 251 LEU A C 1
ATOM 1885 O O . LEU A 1 251 ? -8.819 -8.465 -19.835 1.00 89.06 251 LEU A O 1
ATOM 1889 N N . PRO A 1 252 ? -7.287 -7.389 -21.121 1.00 91.31 252 PRO A N 1
ATOM 1890 C CA . PRO A 1 252 ? -6.882 -6.452 -20.086 1.00 91.31 252 PRO A CA 1
ATOM 1891 C C . PRO A 1 252 ? -8.022 -5.501 -19.704 1.00 91.31 252 PRO A C 1
ATOM 1893 O O . PRO A 1 252 ? -8.818 -5.083 -20.548 1.00 91.31 252 PRO A O 1
ATOM 1896 N N . ARG A 1 253 ? -8.077 -5.131 -18.427 1.00 91.38 253 ARG A N 1
ATOM 1897 C CA . ARG A 1 253 ? -8.993 -4.147 -17.856 1.00 91.38 253 ARG A CA 1
ATOM 1898 C C . ARG A 1 253 ? -8.188 -2.943 -17.379 1.00 91.38 253 ARG A C 1
ATOM 1900 O O . ARG A 1 253 ? -7.477 -3.007 -16.375 1.00 91.38 253 ARG A O 1
ATOM 1907 N N . PHE A 1 254 ? -8.375 -1.822 -18.058 1.00 91.81 254 PHE A N 1
ATOM 1908 C CA . PHE A 1 254 ? -7.844 -0.528 -17.644 1.00 91.81 254 PHE A CA 1
ATOM 1909 C C . PHE A 1 254 ? -8.982 0.281 -17.030 1.00 91.81 254 PHE A C 1
ATOM 1911 O O . PHE A 1 254 ? -10.011 0.494 -17.673 1.00 91.81 254 PHE A O 1
ATOM 1918 N N . ALA A 1 255 ? -8.843 0.678 -15.766 1.00 87.62 255 ALA A N 1
ATOM 1919 C CA . ALA A 1 255 ? -9.813 1.555 -15.128 1.00 87.62 255 ALA A CA 1
ATOM 1920 C C . ALA A 1 255 ? -9.875 2.892 -15.883 1.00 87.62 255 ALA A C 1
ATOM 1922 O O . ALA A 1 255 ? -8.885 3.333 -16.472 1.00 87.62 255 ALA A O 1
ATOM 1923 N N . ALA A 1 256 ? -11.040 3.536 -15.873 1.00 86.06 256 ALA A N 1
ATOM 1924 C CA . ALA A 1 256 ? -11.161 4.881 -16.417 1.00 86.06 256 ALA A CA 1
ATOM 1925 C C . ALA A 1 256 ? -10.299 5.850 -15.598 1.00 86.06 256 ALA A C 1
ATOM 1927 O O . ALA A 1 256 ? -10.231 5.734 -14.371 1.00 86.06 256 ALA A O 1
ATOM 1928 N N . ALA A 1 257 ? -9.670 6.810 -16.278 1.00 85.06 257 ALA A N 1
ATOM 1929 C CA . ALA A 1 257 ? -8.983 7.899 -15.603 1.00 85.06 257 ALA A CA 1
ATOM 1930 C C . ALA A 1 257 ? -9.977 8.642 -14.699 1.00 85.06 257 ALA A C 1
ATOM 1932 O O . ALA A 1 257 ? -11.075 9.000 -15.130 1.00 85.06 257 ALA A O 1
ATOM 1933 N N . CYS A 1 258 ? -9.598 8.849 -13.444 1.00 83.06 258 CYS A N 1
ATOM 1934 C CA . CYS A 1 258 ? -10.398 9.589 -12.483 1.00 83.06 258 CYS A CA 1
ATOM 1935 C C . CYS A 1 258 ? -9.471 10.323 -11.522 1.00 83.06 258 CYS A C 1
ATOM 1937 O O . CYS A 1 258 ? -8.493 9.745 -11.043 1.00 83.06 258 CYS A O 1
ATOM 1939 N N . ASP A 1 259 ? -9.816 11.570 -11.216 1.00 75.19 259 ASP A N 1
ATOM 1940 C CA . ASP A 1 259 ? -9.031 12.418 -10.318 1.00 75.19 259 ASP A CA 1
ATOM 1941 C C . ASP A 1 259 ? -9.101 11.937 -8.862 1.00 75.19 259 ASP A C 1
ATOM 1943 O O . ASP A 1 259 ? -8.174 12.151 -8.083 1.00 75.19 259 ASP A O 1
ATOM 1947 N N . VAL A 1 260 ? -10.193 11.259 -8.491 1.00 76.56 260 VAL A N 1
ATOM 1948 C CA . VAL A 1 260 ? -10.426 10.742 -7.139 1.00 76.56 260 VAL A CA 1
ATOM 1949 C C . VAL A 1 260 ? -10.751 9.259 -7.212 1.00 76.56 260 VAL A C 1
ATOM 1951 O O . VAL A 1 260 ? -11.697 8.845 -7.880 1.00 76.56 260 VAL A O 1
ATOM 1954 N N . ASN A 1 261 ? -9.988 8.441 -6.495 1.00 78.62 261 ASN A N 1
ATOM 1955 C CA . ASN A 1 261 ? -10.287 7.025 -6.361 1.00 78.62 261 ASN A CA 1
ATOM 1956 C C . ASN A 1 261 ? -11.368 6.822 -5.283 1.00 78.62 261 ASN A C 1
ATOM 1958 O O . ASN A 1 261 ? -11.106 7.086 -4.112 1.00 78.62 261 ASN A O 1
ATOM 1962 N N . PRO A 1 262 ? -12.575 6.336 -5.626 1.00 75.06 262 PRO A N 1
ATOM 1963 C CA . PRO A 1 262 ? -13.631 6.130 -4.634 1.00 75.06 262 PRO A CA 1
ATOM 1964 C C . PRO A 1 262 ? -13.364 4.922 -3.722 1.00 75.06 262 PRO A C 1
ATOM 1966 O O . PRO A 1 262 ? -14.065 4.735 -2.730 1.00 75.06 262 PRO A O 1
ATOM 1969 N N . LEU A 1 263 ? -12.389 4.073 -4.065 1.00 70.06 263 LEU A N 1
ATOM 1970 C CA . LEU A 1 263 ? -12.140 2.807 -3.378 1.00 70.06 263 LEU A CA 1
ATOM 1971 C C . LEU A 1 263 ? -11.026 2.888 -2.340 1.00 70.06 263 LEU A C 1
ATOM 1973 O O . LEU A 1 263 ? -10.974 2.011 -1.477 1.00 70.06 263 LEU A O 1
ATOM 1977 N N . ASP A 1 264 ? -10.106 3.842 -2.471 1.00 71.81 264 ASP A N 1
ATOM 1978 C CA . ASP A 1 264 ? -8.896 3.927 -1.651 1.00 71.81 264 ASP A CA 1
ATOM 1979 C C . ASP A 1 264 ? -8.259 5.326 -1.731 1.00 71.81 264 ASP A C 1
ATOM 1981 O O . ASP A 1 264 ? -8.608 6.116 -2.604 1.00 71.81 264 ASP A O 1
ATOM 1985 N N . ASN A 1 265 ? -7.286 5.622 -0.868 1.00 74.81 265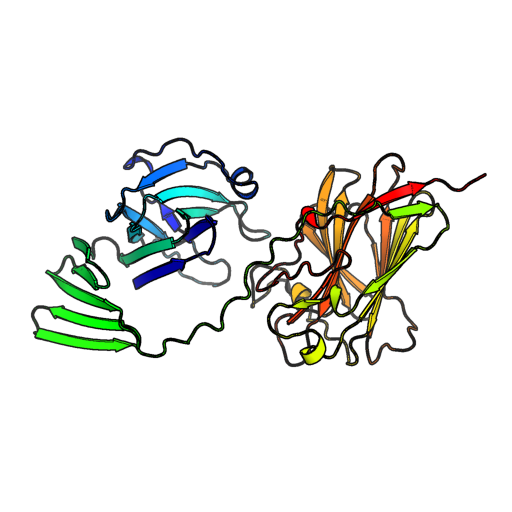 ASN A N 1
ATOM 1986 C CA . ASN A 1 265 ? -6.503 6.867 -0.894 1.00 74.81 265 ASN A CA 1
ATOM 1987 C C . ASN A 1 265 ? -5.340 6.855 -1.911 1.00 74.81 265 ASN A C 1
ATOM 1989 O O . ASN A 1 265 ? -4.490 7.745 -1.896 1.00 74.81 265 ASN A O 1
ATOM 1993 N N . GLU A 1 266 ? -5.292 5.851 -2.784 1.00 82.31 266 GLU A N 1
ATOM 1994 C CA . GLU A 1 266 ? -4.288 5.693 -3.837 1.00 82.31 266 GLU A CA 1
ATOM 1995 C C . GLU A 1 266 ? -4.841 6.115 -5.203 1.00 82.31 266 GLU A C 1
ATOM 1997 O O . GLU A 1 266 ? -6.059 6.117 -5.386 1.00 82.31 266 GLU A O 1
ATOM 2002 N N . PRO A 1 267 ? -3.992 6.406 -6.207 1.00 84.19 267 PRO A N 1
ATOM 2003 C CA . PRO A 1 267 ? -4.464 6.713 -7.556 1.00 84.19 267 PRO A CA 1
ATOM 2004 C C . PRO A 1 267 ? -5.373 5.615 -8.112 1.00 84.19 267 PRO A C 1
ATOM 2006 O O . PRO A 1 267 ? -5.054 4.434 -7.978 1.00 84.19 267 PRO A O 1
ATOM 2009 N N . ALA A 1 268 ? -6.478 5.984 -8.768 1.00 86.12 268 ALA A N 1
ATOM 2010 C CA . ALA A 1 268 ? -7.472 5.025 -9.269 1.00 86.12 268 ALA A CA 1
ATOM 2011 C C . ALA A 1 268 ? -6.862 3.976 -10.216 1.00 86.12 268 ALA A C 1
ATOM 2013 O O . ALA A 1 268 ? -7.251 2.805 -10.197 1.00 86.12 268 ALA A O 1
ATOM 2014 N N . ASP A 1 269 ? -5.834 4.382 -10.964 1.00 91.12 269 ASP A N 1
ATOM 2015 C CA . ASP A 1 269 ? -5.058 3.543 -11.875 1.00 91.12 269 ASP A CA 1
ATOM 2016 C C . ASP A 1 269 ? -4.432 2.312 -11.197 1.00 91.12 269 ASP A C 1
ATOM 2018 O O . ASP A 1 269 ? -4.123 1.329 -11.875 1.00 91.12 269 ASP A O 1
ATOM 2022 N N . ILE A 1 270 ? -4.282 2.303 -9.864 1.00 88.69 270 ILE A N 1
ATOM 2023 C CA . ILE A 1 270 ? -3.754 1.145 -9.127 1.00 88.69 270 ILE A CA 1
ATOM 2024 C C . ILE A 1 270 ? -4.623 -0.104 -9.277 1.00 88.69 270 ILE A C 1
ATOM 2026 O O . ILE A 1 270 ? -4.144 -1.228 -9.104 1.00 88.69 270 ILE A O 1
ATOM 2030 N N . ASN A 1 271 ? -5.894 0.109 -9.608 1.00 89.69 271 ASN A N 1
ATOM 2031 C CA . ASN A 1 2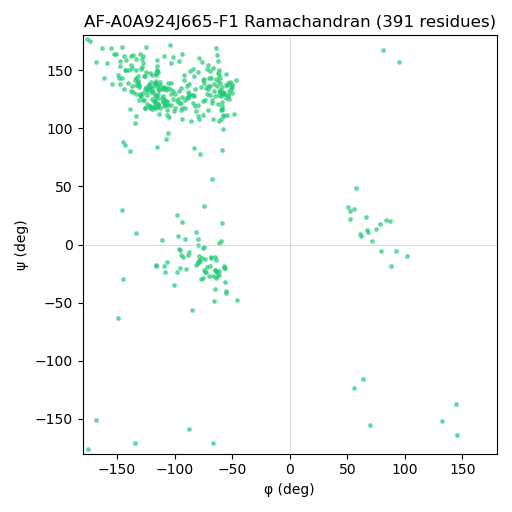71 ? -6.889 -0.922 -9.829 1.00 89.69 271 ASN A CA 1
ATOM 2032 C C . ASN A 1 271 ? -7.006 -1.323 -11.307 1.00 89.69 271 ASN A C 1
ATOM 2034 O O . ASN A 1 271 ? -8.009 -1.904 -11.701 1.00 89.69 271 ASN A O 1
ATOM 2038 N N . SER A 1 272 ? -6.002 -1.030 -12.130 1.00 92.12 272 SER A N 1
ATOM 2039 C CA . SER A 1 272 ? -5.924 -1.480 -13.523 1.00 92.12 272 SER A CA 1
ATOM 2040 C C . SER A 1 272 ? -4.945 -2.638 -13.680 1.00 92.12 272 SER A C 1
ATOM 2042 O O . SER A 1 272 ? -3.986 -2.759 -12.910 1.00 92.12 272 SER A O 1
ATOM 2044 N N . ASP A 1 273 ? -5.129 -3.436 -14.732 1.00 93.94 273 ASP A N 1
ATOM 2045 C CA . ASP A 1 273 ? -3.995 -4.135 -15.335 1.00 93.94 273 ASP A CA 1
ATOM 2046 C C . ASP A 1 273 ? -2.979 -3.071 -15.783 1.00 93.94 273 ASP A C 1
ATOM 2048 O O . ASP A 1 273 ? -3.310 -2.132 -16.500 1.00 93.94 273 ASP A O 1
ATOM 2052 N N . GLY A 1 274 ? -1.747 -3.141 -15.295 1.00 94.94 274 GLY A N 1
ATOM 2053 C CA . GLY A 1 274 ? -0.792 -2.045 -15.465 1.00 94.94 274 GLY A CA 1
ATOM 2054 C C . GLY A 1 274 ? 0.593 -2.411 -14.968 1.00 94.94 274 GLY A C 1
ATOM 2055 O O . GLY A 1 274 ? 0.797 -3.490 -14.412 1.00 94.94 274 GLY A O 1
ATOM 2056 N N . VAL A 1 275 ? 1.560 -1.524 -15.168 1.00 96.88 275 VAL A N 1
ATOM 2057 C CA . VAL A 1 275 ? 2.954 -1.750 -14.766 1.00 96.88 275 VAL A CA 1
ATOM 2058 C C . VAL A 1 275 ? 3.383 -0.677 -13.783 1.00 96.88 275 VAL A C 1
ATOM 2060 O O . VAL A 1 275 ? 3.126 0.505 -13.982 1.00 96.88 275 VAL A O 1
ATOM 2063 N N . GLN A 1 276 ? 4.066 -1.094 -12.727 1.00 96.00 276 GLN A N 1
ATOM 2064 C CA . GLN A 1 276 ? 4.743 -0.216 -11.787 1.00 96.00 276 GLN A CA 1
ATOM 2065 C C . GLN A 1 276 ? 6.248 -0.376 -11.947 1.00 96.00 276 GLN A C 1
ATOM 2067 O O . GLN A 1 276 ? 6.756 -1.502 -12.013 1.00 96.00 276 GLN A O 1
ATOM 2072 N N . LEU A 1 277 ? 6.951 0.749 -11.989 1.00 97.19 277 LEU A N 1
ATOM 2073 C CA . LEU A 1 277 ? 8.405 0.803 -11.964 1.00 97.19 277 LEU A CA 1
ATOM 2074 C C . LEU A 1 277 ? 8.860 1.434 -10.659 1.00 97.19 277 LEU A C 1
ATOM 2076 O O . LEU A 1 277 ? 8.311 2.451 -10.236 1.00 97.19 277 LEU A O 1
ATOM 2080 N N . HIS A 1 278 ? 9.890 0.846 -10.062 1.00 95.81 278 HIS A N 1
ATOM 2081 C CA . HIS A 1 278 ? 10.509 1.364 -8.853 1.00 95.81 278 HIS A CA 1
ATOM 2082 C C . HIS A 1 278 ? 12.014 1.428 -9.056 1.00 95.81 278 HIS A C 1
ATOM 2084 O O . HIS A 1 278 ? 12.621 0.439 -9.471 1.00 95.81 278 HIS A O 1
ATOM 2090 N N . TRP A 1 279 ? 12.619 2.580 -8.795 1.00 94.88 279 TRP A N 1
ATOM 2091 C CA . TRP A 1 279 ? 14.053 2.761 -8.988 1.00 94.88 279 TRP A CA 1
ATOM 2092 C C . TRP A 1 279 ? 14.643 3.731 -7.981 1.00 94.88 279 TRP A C 1
ATOM 2094 O O . TRP A 1 279 ? 13.954 4.575 -7.412 1.00 94.88 279 TRP A O 1
ATOM 2104 N N . ARG A 1 280 ? 15.953 3.636 -7.762 1.00 91.44 280 ARG A N 1
ATOM 2105 C CA . ARG A 1 280 ? 16.676 4.692 -7.056 1.00 91.44 280 ARG A CA 1
ATOM 2106 C C . ARG A 1 280 ? 16.960 5.826 -8.031 1.00 91.44 280 ARG A C 1
ATOM 2108 O O . ARG A 1 280 ? 17.647 5.604 -9.020 1.00 91.44 280 ARG A O 1
ATOM 2115 N N . SER A 1 281 ? 16.475 7.031 -7.758 1.00 87.62 281 SER A N 1
ATOM 2116 C CA . SER A 1 281 ? 16.708 8.192 -8.620 1.00 87.62 281 SER A CA 1
ATOM 2117 C C . SER A 1 281 ? 18.206 8.469 -8.796 1.00 87.62 281 SER A C 1
ATOM 2119 O O . SER A 1 281 ? 18.949 8.583 -7.814 1.00 87.62 281 SER A O 1
ATOM 2121 N N . ALA A 1 282 ? 18.658 8.622 -10.044 1.00 84.38 282 ALA A N 1
ATOM 2122 C CA . ALA A 1 282 ? 20.023 9.069 -10.328 1.00 84.38 282 ALA A CA 1
ATOM 2123 C C . ALA A 1 282 ? 20.251 10.521 -9.874 1.00 84.38 282 ALA A C 1
ATOM 2125 O O . ALA A 1 282 ? 21.377 10.879 -9.539 1.00 84.38 282 ALA A O 1
ATOM 2126 N N . VAL A 1 283 ? 19.185 11.328 -9.833 1.00 82.31 283 VAL A N 1
ATOM 2127 C CA . VAL A 1 283 ? 19.229 12.754 -9.491 1.00 82.31 283 VAL A CA 1
ATOM 2128 C C . VAL A 1 283 ? 19.185 12.956 -7.979 1.00 82.31 283 VAL A C 1
ATOM 2130 O O . VAL A 1 283 ? 20.077 13.582 -7.415 1.00 82.31 283 VAL A O 1
ATOM 2133 N N . SER A 1 284 ? 18.157 12.423 -7.312 1.00 80.69 284 SER A N 1
ATOM 2134 C CA . SER A 1 284 ? 17.933 12.655 -5.877 1.00 80.69 284 SER A CA 1
ATOM 2135 C C . SER A 1 284 ? 18.509 11.560 -4.980 1.00 80.69 284 SER A C 1
ATOM 2137 O O . SER A 1 284 ? 18.699 11.770 -3.786 1.00 80.69 284 SER A O 1
ATOM 2139 N N . GLY A 1 285 ? 18.764 10.366 -5.523 1.00 82.31 285 GLY A N 1
ATOM 2140 C CA . GLY A 1 285 ? 19.110 9.188 -4.729 1.00 82.31 285 GLY A CA 1
ATOM 2141 C C . GLY A 1 285 ? 17.950 8.603 -3.920 1.00 82.31 285 GLY A C 1
ATOM 2142 O O . GLY A 1 285 ? 18.172 7.631 -3.202 1.00 82.31 285 GLY A O 1
ATOM 2143 N N . ILE A 1 286 ? 16.737 9.144 -4.048 1.00 84.94 286 ILE A N 1
ATOM 2144 C CA . ILE A 1 286 ? 15.537 8.670 -3.353 1.00 84.94 286 ILE A CA 1
ATOM 2145 C C . ILE A 1 286 ? 14.925 7.491 -4.120 1.00 84.94 286 ILE A C 1
ATOM 2147 O O . ILE A 1 286 ? 14.968 7.439 -5.353 1.00 84.94 286 ILE A O 1
ATOM 2151 N N . TRP A 1 287 ? 14.363 6.524 -3.392 1.00 86.56 287 TRP A N 1
ATOM 2152 C CA . TRP A 1 287 ? 13.563 5.461 -3.993 1.00 86.56 287 TRP A CA 1
ATOM 2153 C C . TRP A 1 287 ? 12.265 6.034 -4.554 1.00 86.56 287 TRP A C 1
ATOM 2155 O O . TRP A 1 287 ? 11.487 6.648 -3.838 1.00 86.56 287 TRP A O 1
ATOM 2165 N N . THR A 1 288 ? 12.054 5.848 -5.844 1.00 88.06 288 THR A N 1
ATOM 2166 C CA . THR A 1 288 ? 11.005 6.496 -6.625 1.00 88.06 288 THR A CA 1
ATOM 2167 C C . THR A 1 288 ? 10.097 5.433 -7.218 1.00 88.06 288 THR A C 1
ATOM 2169 O O . THR A 1 288 ? 10.558 4.340 -7.554 1.00 88.06 288 THR A O 1
ATOM 2172 N N . SER A 1 289 ? 8.805 5.739 -7.329 1.00 92.56 289 SER A N 1
ATOM 2173 C CA . SER A 1 289 ? 7.795 4.830 -7.872 1.00 92.56 289 SER A CA 1
ATOM 2174 C C . SER A 1 289 ? 6.935 5.528 -8.921 1.00 92.56 289 SER A C 1
ATOM 2176 O O . SER A 1 289 ? 6.489 6.661 -8.726 1.00 92.56 289 SER A O 1
ATOM 2178 N N . ALA A 1 290 ? 6.665 4.829 -10.021 1.00 94.88 290 ALA A N 1
ATOM 2179 C CA . ALA A 1 290 ? 5.729 5.267 -11.046 1.00 94.88 290 ALA A CA 1
ATOM 2180 C C . ALA A 1 290 ? 4.767 4.142 -11.423 1.00 94.88 290 ALA A C 1
ATOM 2182 O O . ALA A 1 290 ? 5.149 2.971 -11.469 1.00 94.88 290 ALA A O 1
ATOM 2183 N N . LEU A 1 291 ? 3.528 4.514 -11.725 1.00 95.25 291 LEU A N 1
ATOM 2184 C CA . LEU A 1 291 ? 2.475 3.637 -12.217 1.00 95.25 291 LEU A CA 1
ATOM 2185 C C . LEU A 1 291 ? 2.130 4.020 -13.656 1.00 95.25 291 LEU A C 1
ATOM 2187 O O . LEU A 1 291 ? 1.950 5.197 -13.965 1.00 95.25 291 LEU A O 1
ATOM 2191 N N . ALA A 1 292 ? 2.038 3.013 -14.518 1.00 96.44 292 ALA A N 1
ATOM 2192 C CA . ALA A 1 292 ? 1.764 3.153 -15.934 1.00 96.44 292 ALA A CA 1
ATOM 2193 C C . ALA A 1 292 ? 0.594 2.260 -16.356 1.00 96.44 292 ALA A C 1
ATOM 2195 O O . ALA A 1 292 ? 0.630 1.039 -16.162 1.00 96.44 292 ALA A O 1
ATOM 2196 N N . VAL A 1 293 ? -0.423 2.872 -16.958 1.00 95.25 293 VAL A N 1
ATOM 2197 C CA . VAL A 1 293 ? -1.637 2.196 -17.426 1.00 95.25 293 VAL A CA 1
ATOM 2198 C C . VAL A 1 293 ? -1.902 2.576 -18.886 1.00 95.25 293 VAL A C 1
ATOM 2200 O O . VAL A 1 293 ? -1.912 3.766 -19.205 1.00 95.25 293 VAL A O 1
ATOM 2203 N N . PRO A 1 294 ? -2.094 1.598 -19.788 1.00 93.31 294 PRO A N 1
ATOM 2204 C CA . PRO A 1 294 ? -2.562 1.852 -21.149 1.00 93.31 294 PRO A CA 1
ATOM 2205 C C . PRO A 1 294 ? -3.862 2.669 -21.200 1.00 93.31 294 PRO A C 1
ATOM 2207 O O . PRO A 1 294 ? -4.792 2.422 -20.431 1.00 93.31 294 PRO A O 1
ATOM 2210 N N . ASP A 1 295 ? -3.941 3.612 -22.138 1.00 90.19 295 ASP A N 1
ATOM 2211 C CA . ASP A 1 295 ? -5.116 4.450 -22.386 1.00 90.19 295 ASP A CA 1
ATOM 2212 C C . ASP A 1 295 ? -5.259 4.753 -23.883 1.00 90.19 295 ASP A C 1
ATOM 2214 O O . ASP A 1 295 ? -4.706 5.721 -24.416 1.00 90.19 295 ASP A O 1
ATOM 2218 N N . GLY A 1 296 ? -5.951 3.857 -24.589 1.00 85.19 296 GLY A N 1
ATOM 2219 C CA . GLY A 1 296 ? -5.999 3.869 -26.049 1.00 85.19 296 GLY A CA 1
ATOM 2220 C C . GLY A 1 296 ? -4.614 3.612 -26.651 1.00 85.19 296 GLY A C 1
ATOM 2221 O O . GLY A 1 296 ? -4.059 2.529 -26.476 1.00 85.19 296 GLY A O 1
ATOM 2222 N N . ASP A 1 297 ? -4.079 4.611 -27.357 1.00 84.25 297 ASP A N 1
ATOM 2223 C CA . ASP A 1 297 ? -2.724 4.595 -27.935 1.00 84.25 297 ASP A CA 1
ATOM 2224 C C . ASP A 1 297 ? -1.674 5.267 -27.027 1.00 84.25 297 ASP A C 1
ATOM 2226 O O . ASP A 1 297 ? -0.480 5.289 -27.343 1.00 84.25 297 ASP A O 1
ATOM 2230 N N . LEU A 1 298 ? -2.111 5.849 -25.908 1.00 90.44 298 LEU A N 1
ATOM 2231 C CA . LEU A 1 298 ? -1.264 6.535 -24.940 1.00 90.44 298 LEU A CA 1
ATOM 2232 C C . LEU A 1 298 ? -1.054 5.676 -23.690 1.00 90.44 298 LEU A C 1
ATOM 2234 O O . LEU A 1 298 ? -1.666 4.628 -23.500 1.00 90.44 298 LEU A O 1
ATOM 2238 N N . VAL A 1 299 ? -0.161 6.137 -22.817 1.00 94.88 299 VAL A N 1
ATOM 2239 C CA . VAL A 1 299 ? 0.052 5.546 -21.495 1.00 94.88 299 VAL A CA 1
ATOM 2240 C C . VAL A 1 299 ? -0.136 6.641 -20.462 1.00 94.88 299 VAL A C 1
ATOM 2242 O O . VAL A 1 299 ? 0.592 7.636 -20.476 1.00 94.88 299 VAL A O 1
ATOM 2245 N N . ARG A 1 300 ? -1.088 6.453 -19.548 1.00 94.25 300 ARG A N 1
ATOM 2246 C CA . ARG A 1 300 ? -1.177 7.282 -18.347 1.00 94.25 300 ARG A CA 1
ATOM 2247 C C . ARG A 1 300 ? -0.025 6.907 -17.437 1.00 94.25 300 ARG A C 1
ATOM 2249 O O . ARG A 1 300 ? 0.074 5.764 -16.998 1.00 94.25 300 ARG A O 1
ATOM 2256 N N . LEU A 1 301 ? 0.864 7.866 -17.210 1.00 94.69 301 LEU A N 1
ATOM 2257 C CA . LEU A 1 301 ? 2.042 7.713 -16.372 1.00 94.69 301 LEU A CA 1
ATOM 2258 C C . LEU A 1 301 ? 1.929 8.661 -15.184 1.00 94.69 301 LEU A C 1
ATOM 2260 O O . LEU A 1 301 ? 1.835 9.875 -15.361 1.00 94.69 301 LEU A O 1
ATOM 2264 N N . GLN A 1 302 ? 1.980 8.105 -13.980 1.00 90.94 302 GLN A N 1
ATOM 2265 C CA . GLN A 1 302 ? 1.856 8.863 -12.745 1.00 90.94 302 GLN A CA 1
ATOM 2266 C C . GLN A 1 302 ? 2.991 8.515 -11.783 1.00 90.94 302 GLN A C 1
ATOM 2268 O O . GLN A 1 302 ? 3.223 7.344 -11.485 1.00 90.94 302 GLN A O 1
ATOM 2273 N N . ALA A 1 303 ? 3.675 9.538 -11.263 1.00 86.69 303 ALA A N 1
ATOM 2274 C CA . ALA A 1 303 ? 4.551 9.374 -10.106 1.00 86.69 303 ALA A CA 1
ATOM 2275 C C . ALA A 1 303 ? 3.706 9.139 -8.853 1.00 86.69 303 ALA A C 1
ATOM 2277 O O . ALA A 1 303 ? 2.730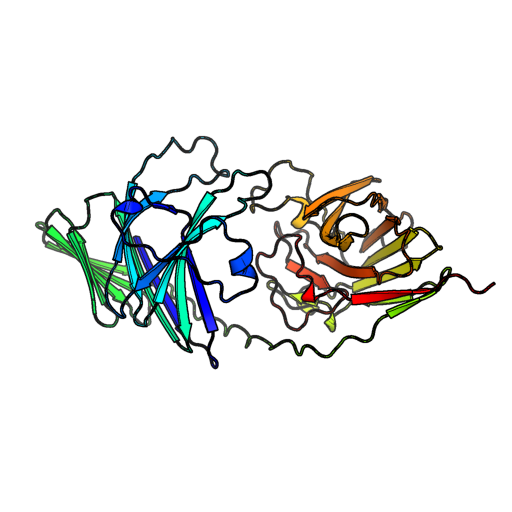 9.850 -8.607 1.00 86.69 303 ALA A O 1
ATOM 2278 N N . THR A 1 304 ? 4.087 8.146 -8.062 1.00 78.75 304 THR A N 1
ATOM 2279 C CA . THR A 1 304 ? 3.375 7.762 -6.835 1.00 78.75 304 THR A CA 1
ATOM 2280 C C . THR A 1 304 ? 4.222 7.952 -5.583 1.00 78.75 304 THR A C 1
ATOM 2282 O O . THR A 1 304 ? 3.684 8.032 -4.473 1.00 78.75 304 THR A O 1
ATOM 2285 N N . ASP A 1 305 ? 5.534 8.069 -5.782 1.00 75.31 305 ASP A N 1
ATOM 2286 C CA . ASP A 1 305 ? 6.521 8.528 -4.817 1.00 75.31 305 ASP A CA 1
ATOM 2287 C C . ASP A 1 305 ? 7.728 9.106 -5.578 1.00 75.31 305 ASP A C 1
ATOM 2289 O O . ASP A 1 305 ? 8.145 8.529 -6.586 1.00 75.31 305 ASP A O 1
ATOM 2293 N N . GLY A 1 306 ? 8.283 10.228 -5.120 1.00 77.12 306 GLY A N 1
ATOM 2294 C CA . GLY A 1 306 ? 9.388 10.924 -5.791 1.00 77.12 306 GLY A CA 1
ATOM 2295 C C . GLY A 1 306 ? 9.019 11.612 -7.119 1.00 77.12 306 GLY A C 1
ATOM 2296 O O . GLY A 1 306 ? 7.877 12.012 -7.348 1.00 77.12 306 GLY A O 1
ATOM 2297 N N . ALA A 1 307 ? 10.017 11.794 -7.990 1.00 79.69 307 ALA A N 1
ATOM 2298 C CA . ALA A 1 307 ? 9.888 12.474 -9.282 1.00 79.69 307 ALA A CA 1
ATOM 2299 C C . ALA A 1 307 ? 10.135 11.504 -10.444 1.00 79.69 307 ALA A C 1
ATOM 2301 O O . ALA A 1 307 ? 10.962 10.614 -10.337 1.00 79.69 307 ALA A O 1
ATOM 2302 N N . LEU A 1 308 ? 9.488 11.703 -11.597 1.00 87.62 308 LEU A N 1
ATOM 2303 C CA . LEU A 1 308 ? 9.623 10.786 -12.741 1.00 87.62 308 LEU A CA 1
ATOM 2304 C C . LEU A 1 308 ? 11.030 10.719 -13.359 1.00 87.62 308 LEU A C 1
ATOM 2306 O O . LEU A 1 308 ? 11.256 9.862 -14.199 1.00 87.62 308 LEU A O 1
ATOM 2310 N N . ASP A 1 309 ? 11.967 11.603 -13.005 1.00 87.56 309 ASP A N 1
ATOM 2311 C CA . ASP A 1 309 ? 13.346 11.603 -13.530 1.00 87.56 309 ASP A CA 1
ATOM 2312 C C . ASP A 1 309 ? 13.452 11.576 -15.072 1.00 87.56 309 ASP A C 1
ATOM 2314 O O . ASP A 1 309 ? 14.411 11.065 -15.648 1.00 87.56 309 ASP A O 1
ATOM 2318 N N . GLY A 1 310 ? 12.455 12.132 -15.767 1.00 91.12 310 GLY A N 1
ATOM 2319 C CA . GLY A 1 310 ? 12.392 12.103 -17.231 1.00 91.12 310 GLY A CA 1
ATOM 2320 C C . GLY A 1 310 ? 11.993 10.748 -17.827 1.00 91.12 310 GLY A C 1
ATOM 2321 O O . GLY A 1 310 ? 12.145 10.569 -19.034 1.00 91.12 310 GLY A O 1
ATOM 2322 N N . LEU A 1 311 ? 11.482 9.818 -17.014 1.00 95.94 311 LEU A N 1
ATOM 2323 C CA . LEU A 1 311 ? 10.861 8.572 -17.458 1.00 95.94 311 LEU A CA 1
ATOM 2324 C C . LEU A 1 311 ? 9.757 8.860 -18.479 1.00 95.94 311 LEU A C 1
ATOM 2326 O O . LEU A 1 311 ? 8.832 9.631 -18.211 1.00 95.94 311 LEU A O 1
ATOM 2330 N N . THR A 1 312 ? 9.813 8.176 -19.617 1.00 97.06 312 THR A N 1
ATOM 2331 C CA . THR A 1 312 ? 8.712 8.130 -20.584 1.00 97.06 312 THR A CA 1
ATOM 2332 C C . THR A 1 312 ? 8.163 6.717 -20.699 1.00 97.06 312 THR A C 1
ATOM 2334 O O . THR A 1 312 ? 8.868 5.738 -20.449 1.00 97.06 312 THR A O 1
ATOM 2337 N N . ALA A 1 313 ? 6.890 6.605 -21.078 1.00 96.81 313 ALA A N 1
ATOM 2338 C CA . ALA A 1 313 ? 6.207 5.336 -21.279 1.00 96.81 313 ALA A CA 1
ATOM 2339 C C . ALA A 1 313 ? 5.468 5.337 -22.620 1.00 96.81 313 ALA A C 1
ATOM 2341 O O . ALA A 1 313 ? 4.859 6.333 -23.010 1.00 96.81 313 ALA A O 1
ATOM 2342 N N . HIS A 1 314 ? 5.523 4.211 -23.321 1.00 95.00 314 HIS A N 1
ATOM 2343 C CA . HIS A 1 314 ? 4.917 4.024 -24.631 1.00 95.00 314 HIS A CA 1
ATOM 2344 C C . HIS A 1 314 ? 4.240 2.663 -24.697 1.00 95.00 314 HIS A C 1
ATOM 2346 O O . HIS A 1 314 ? 4.823 1.655 -24.292 1.00 95.00 314 HIS A O 1
ATOM 2352 N N . GLN A 1 315 ? 3.039 2.620 -25.261 1.00 91.31 315 GLN A N 1
ATOM 2353 C CA . GLN A 1 315 ? 2.398 1.360 -25.590 1.00 91.31 315 GLN A CA 1
ATOM 2354 C C . GLN A 1 315 ? 3.091 0.743 -26.803 1.00 91.31 315 GLN A C 1
ATOM 2356 O O . GLN A 1 315 ? 3.401 1.429 -27.779 1.00 91.31 315 GLN A O 1
ATOM 2361 N N . VAL A 1 316 ? 3.369 -0.555 -26.731 1.00 87.06 316 VAL A N 1
ATOM 2362 C CA . VAL A 1 316 ? 3.956 -1.290 -27.851 1.00 87.06 316 VAL A CA 1
ATOM 2363 C C . VAL A 1 316 ? 2.812 -1.909 -28.644 1.00 87.06 316 VAL A C 1
ATOM 2365 O O . VAL A 1 316 ? 2.151 -2.835 -28.178 1.00 87.06 316 VAL A O 1
ATOM 2368 N N . SER A 1 317 ? 2.554 -1.366 -29.832 1.00 71.12 317 SER A N 1
ATOM 2369 C CA . SER A 1 317 ? 1.543 -1.878 -30.754 1.00 71.12 317 SER A CA 1
ATOM 2370 C C . SER A 1 317 ? 2.026 -3.140 -31.481 1.00 71.12 317 SER A C 1
ATOM 2372 O O . SER A 1 317 ? 3.224 -3.392 -31.607 1.00 71.12 317 SER A O 1
ATOM 2374 N N . GLY A 1 318 ? 1.080 -3.953 -31.962 1.00 57.59 318 GLY A N 1
ATOM 2375 C CA . GLY A 1 318 ? 1.385 -5.126 -32.789 1.00 57.59 318 GLY A CA 1
ATOM 2376 C C . GLY A 1 318 ? 1.891 -6.354 -32.029 1.00 57.59 318 GLY A C 1
ATOM 2377 O O . GLY A 1 318 ? 2.454 -7.256 -32.646 1.00 57.59 318 GLY A O 1
ATOM 2378 N N . THR A 1 319 ? 1.688 -6.432 -30.710 1.00 56.03 319 THR A N 1
ATOM 2379 C CA . THR A 1 319 ? 1.857 -7.707 -30.009 1.00 56.03 319 THR A CA 1
ATOM 2380 C C . THR A 1 319 ? 0.830 -8.703 -30.542 1.00 56.03 319 THR A C 1
ATOM 2382 O O . THR A 1 319 ? -0.336 -8.362 -30.738 1.00 56.03 319 THR A O 1
ATOM 2385 N N . ALA A 1 320 ? 1.251 -9.946 -30.785 1.00 47.34 320 ALA A N 1
ATOM 2386 C CA . ALA A 1 320 ? 0.417 -11.002 -31.370 1.00 47.34 320 ALA A CA 1
ATOM 2387 C C . ALA A 1 320 ? -0.819 -11.381 -30.521 1.00 47.34 320 ALA A C 1
ATOM 2389 O O . ALA A 1 320 ? -1.569 -12.274 -30.900 1.00 47.34 320 ALA A O 1
ATOM 2390 N N . ASP A 1 321 ? -1.022 -10.711 -29.382 1.00 56.72 321 ASP A N 1
ATOM 2391 C CA . ASP A 1 321 ? -1.885 -11.158 -28.299 1.00 56.72 321 ASP A CA 1
ATOM 2392 C C . ASP A 1 321 ? -2.607 -10.009 -27.569 1.00 56.72 321 ASP A C 1
ATOM 2394 O O . ASP A 1 321 ? -2.905 -10.097 -26.382 1.00 56.72 321 ASP A O 1
ATOM 2398 N N . ALA A 1 322 ? -2.909 -8.900 -28.257 1.00 64.44 322 ALA A N 1
ATOM 2399 C CA . ALA A 1 322 ? -3.649 -7.772 -27.663 1.00 64.44 322 ALA A CA 1
ATOM 2400 C C . ALA A 1 322 ? -5.029 -8.172 -27.087 1.00 64.44 322 ALA A C 1
ATOM 2402 O O . ALA A 1 322 ? -5.584 -7.479 -26.239 1.00 64.44 322 ALA A O 1
ATOM 2403 N N . ALA A 1 323 ? -5.577 -9.310 -27.530 1.00 71.88 323 ALA A N 1
ATOM 2404 C CA . ALA A 1 323 ? -6.805 -9.891 -26.997 1.00 71.88 323 ALA A CA 1
ATOM 2405 C C . ALA A 1 323 ? -6.610 -10.642 -25.663 1.00 71.88 323 ALA A C 1
ATOM 2407 O O . ALA A 1 323 ? -7.598 -10.952 -24.996 1.00 71.88 323 ALA A O 1
ATOM 2408 N N . SER A 1 324 ? -5.369 -10.940 -25.265 1.00 83.62 324 SER A N 1
ATOM 2409 C CA . SER A 1 324 ? -5.064 -11.664 -24.028 1.00 83.62 324 SER A CA 1
ATOM 2410 C C . SER A 1 324 ? -3.933 -11.047 -23.187 1.00 83.62 324 SER A C 1
ATOM 2412 O O . SER A 1 324 ? -3.500 -11.629 -22.189 1.00 83.62 324 SER A O 1
ATOM 2414 N N . GLY A 1 325 ? -3.482 -9.839 -23.537 1.00 90.31 325 GLY A N 1
ATOM 2415 C CA . GLY A 1 325 ? -2.350 -9.183 -22.897 1.00 90.31 325 GLY A CA 1
ATOM 2416 C C . GLY A 1 325 ? -2.097 -7.756 -23.383 1.00 90.31 325 GLY A C 1
ATOM 2417 O O . GLY A 1 325 ? -2.850 -7.198 -24.177 1.00 90.31 325 GLY A O 1
ATOM 2418 N N . PHE A 1 326 ? -1.019 -7.150 -22.890 1.00 92.88 326 PHE A N 1
ATOM 2419 C CA . PHE A 1 326 ? -0.584 -5.806 -23.285 1.00 92.88 326 PHE A CA 1
ATOM 2420 C C . PHE A 1 326 ? 0.936 -5.669 -23.163 1.00 92.88 326 PHE A C 1
ATOM 2422 O O . PHE A 1 326 ? 1.595 -6.487 -22.519 1.00 92.88 326 PHE A O 1
ATOM 2429 N N . ALA A 1 327 ? 1.515 -4.646 -23.791 1.00 94.50 327 ALA A N 1
ATOM 2430 C CA . ALA A 1 327 ? 2.943 -4.383 -23.680 1.00 94.50 327 ALA A CA 1
ATOM 2431 C C . ALA A 1 327 ? 3.260 -2.893 -23.575 1.00 94.50 327 ALA A C 1
ATOM 2433 O O . ALA A 1 327 ? 2.688 -2.064 -24.284 1.00 94.50 327 ALA A O 1
ATOM 2434 N N . LEU A 1 328 ? 4.212 -2.581 -22.700 1.00 96.06 328 LEU A N 1
ATOM 2435 C CA . LEU A 1 328 ? 4.695 -1.233 -22.431 1.00 96.06 328 LEU A CA 1
ATOM 2436 C C . LEU A 1 328 ? 6.212 -1.172 -22.593 1.00 96.06 328 LEU A C 1
ATOM 2438 O O . LEU A 1 328 ? 6.930 -2.113 -22.255 1.00 96.06 328 LEU A O 1
ATOM 2442 N N . ARG A 1 329 ? 6.701 -0.038 -23.087 1.00 96.81 329 ARG A N 1
ATOM 2443 C CA . ARG A 1 329 ? 8.119 0.305 -23.172 1.00 96.81 329 ARG A CA 1
ATOM 2444 C C . ARG A 1 329 ? 8.364 1.586 -22.399 1.00 96.81 329 ARG A C 1
ATOM 2446 O O . ARG A 1 329 ? 7.650 2.565 -22.581 1.00 96.81 329 ARG A O 1
ATOM 2453 N N . PHE A 1 330 ? 9.417 1.576 -21.608 1.00 98.06 330 PHE A N 1
ATOM 2454 C CA . PHE A 1 330 ? 9.848 2.676 -20.775 1.00 98.06 330 PHE A CA 1
ATOM 2455 C C . PHE A 1 330 ? 11.271 3.056 -21.132 1.00 98.06 330 PHE A C 1
ATOM 2457 O O . PHE A 1 330 ? 12.116 2.172 -21.275 1.00 98.06 330 PHE A O 1
ATOM 2464 N N . ASP A 1 331 ? 11.527 4.352 -21.242 1.00 97.62 331 ASP A N 1
ATOM 2465 C CA . ASP A 1 331 ? 12.867 4.893 -21.423 1.00 97.62 331 ASP A CA 1
ATOM 2466 C C . ASP A 1 331 ? 13.186 5.774 -20.205 1.00 97.62 331 ASP A C 1
ATOM 2468 O O . ASP A 1 331 ? 12.495 6.758 -19.939 1.00 97.62 331 ASP A O 1
ATOM 2472 N N . LEU A 1 332 ? 14.215 5.394 -19.442 1.00 96.31 332 LEU A N 1
ATOM 2473 C CA . LEU A 1 332 ? 14.680 6.115 -18.258 1.00 96.31 332 LEU A CA 1
ATOM 2474 C C . LEU A 1 332 ? 16.092 6.666 -18.509 1.00 96.31 332 LEU A C 1
ATOM 2476 O O . LEU A 1 332 ? 17.018 5.879 -18.733 1.00 96.31 332 LEU A O 1
ATOM 2480 N N . PRO A 1 333 ? 16.298 7.993 -18.460 1.00 94.88 333 PRO A N 1
ATOM 2481 C CA . PRO A 1 333 ? 17.634 8.573 -18.515 1.00 94.88 333 PRO A CA 1
ATOM 2482 C C . PRO A 1 333 ? 18.509 8.088 -17.352 1.00 94.88 333 PRO A C 1
ATOM 2484 O O . PRO A 1 333 ? 18.140 8.204 -16.185 1.00 94.88 333 PRO A O 1
ATOM 2487 N N . TRP A 1 334 ? 19.698 7.578 -17.667 1.00 92.12 334 TRP A N 1
ATOM 2488 C CA . TRP A 1 334 ? 20.661 7.087 -16.685 1.00 92.12 334 TRP A CA 1
ATOM 2489 C C . TRP A 1 334 ? 22.102 7.408 -17.113 1.00 92.12 334 TRP A C 1
ATOM 2491 O O . TRP A 1 334 ? 22.755 6.597 -17.770 1.00 92.12 334 TRP A O 1
ATOM 2501 N N . PRO A 1 335 ? 22.611 8.608 -16.785 1.00 80.00 335 PRO A N 1
ATOM 2502 C CA . PRO A 1 335 ? 23.921 9.057 -17.257 1.00 80.00 335 PRO A CA 1
ATOM 2503 C C . PRO A 1 335 ? 25.109 8.484 -16.463 1.00 80.00 335 PRO A C 1
ATOM 2505 O O . PRO A 1 335 ? 26.244 8.590 -16.922 1.00 80.00 335 PRO A O 1
ATOM 2508 N N . ASP A 1 336 ? 24.879 7.907 -15.279 1.00 79.62 336 ASP A N 1
ATOM 2509 C CA . ASP A 1 336 ? 25.942 7.469 -14.369 1.00 79.62 336 ASP A CA 1
ATOM 2510 C C . ASP A 1 336 ? 26.094 5.940 -14.353 1.00 79.62 336 ASP A C 1
ATOM 2512 O O . ASP A 1 336 ? 25.402 5.228 -13.626 1.00 79.62 336 ASP A O 1
ATOM 2516 N N . VAL A 1 337 ? 27.038 5.435 -15.151 1.00 79.88 337 VAL A N 1
ATOM 2517 C CA . VAL A 1 337 ? 27.399 4.005 -15.190 1.00 79.88 337 VAL A CA 1
ATOM 2518 C C . VAL A 1 337 ? 28.165 3.527 -13.959 1.00 79.88 337 VAL A C 1
ATOM 2520 O O . VAL A 1 337 ? 28.230 2.321 -13.723 1.00 79.88 337 VAL A O 1
ATOM 2523 N N . ALA A 1 338 ? 28.775 4.433 -13.188 1.00 80.69 338 ALA A N 1
ATOM 2524 C CA . ALA A 1 338 ? 29.530 4.058 -11.994 1.00 80.69 338 ALA A CA 1
ATOM 2525 C C . ALA A 1 338 ? 28.586 3.694 -10.843 1.00 80.69 338 ALA A C 1
ATOM 2527 O O . ALA A 1 338 ? 28.918 2.857 -9.994 1.00 80.69 338 ALA A O 1
ATOM 2528 N N . ARG A 1 339 ? 27.388 4.287 -10.834 1.00 84.75 339 ARG A N 1
ATOM 2529 C CA . ARG A 1 339 ? 26.334 3.949 -9.889 1.00 84.75 339 ARG A CA 1
ATOM 2530 C C . ARG A 1 339 ? 25.523 2.743 -10.382 1.00 84.75 339 ARG A C 1
ATOM 2532 O O . ARG A 1 339 ? 25.000 2.762 -11.495 1.00 84.75 339 ARG A O 1
ATOM 2539 N N . PRO A 1 340 ? 25.344 1.706 -9.542 1.00 89.31 340 PRO A N 1
ATOM 2540 C CA . PRO A 1 340 ? 24.391 0.644 -9.826 1.00 89.31 340 PRO A CA 1
ATOM 2541 C C . PRO A 1 340 ? 22.989 1.205 -10.057 1.00 89.31 340 PRO A C 1
ATOM 2543 O O . PRO A 1 340 ? 22.518 2.040 -9.283 1.00 89.31 340 PRO A O 1
ATOM 2546 N N . PHE A 1 341 ? 22.306 0.690 -11.070 1.00 93.75 341 PHE A N 1
ATOM 2547 C CA . PHE A 1 341 ? 20.882 0.909 -11.239 1.00 93.75 341 PHE A CA 1
ATOM 2548 C C . PHE A 1 341 ? 20.124 -0.044 -10.312 1.00 93.75 341 PHE A C 1
ATOM 2550 O O . PHE A 1 341 ? 20.154 -1.262 -10.476 1.00 93.75 341 PHE A O 1
ATOM 2557 N N . GLU A 1 342 ? 19.495 0.505 -9.281 1.00 94.25 342 GLU A N 1
ATOM 2558 C CA . GLU A 1 342 ? 18.669 -0.249 -8.340 1.00 94.25 342 GLU A CA 1
ATOM 2559 C C . GLU A 1 342 ? 17.217 -0.183 -8.791 1.00 94.25 342 GLU A C 1
ATOM 2561 O O . GLU A 1 342 ? 16.676 0.914 -8.929 1.00 94.25 342 GLU A O 1
ATOM 2566 N N . PHE A 1 343 ? 16.605 -1.344 -9.033 1.00 95.38 343 PHE A N 1
ATOM 2567 C CA . PHE A 1 343 ? 15.349 -1.422 -9.774 1.00 95.38 343 PHE A CA 1
ATOM 2568 C C . PHE A 1 343 ? 14.453 -2.582 -9.335 1.00 95.38 343 PHE A C 1
ATOM 2570 O O . PHE A 1 343 ? 14.939 -3.667 -9.011 1.00 95.38 343 PHE A O 1
ATOM 2577 N N . ASP A 1 344 ? 13.141 -2.372 -9.385 1.00 95.81 344 ASP A N 1
ATOM 2578 C CA . ASP A 1 344 ? 12.134 -3.431 -9.374 1.00 95.81 344 ASP A CA 1
ATOM 2579 C C . ASP A 1 344 ? 10.969 -3.071 -10.310 1.00 95.81 344 ASP A C 1
ATOM 2581 O O . ASP A 1 344 ? 10.730 -1.905 -10.634 1.00 95.81 344 ASP A O 1
ATOM 2585 N N . CYS A 1 345 ? 10.228 -4.087 -10.739 1.00 96.12 345 CYS A N 1
ATOM 2586 C CA . CYS A 1 345 ? 9.069 -3.935 -11.610 1.00 96.12 345 CYS A CA 1
ATOM 2587 C C . CYS A 1 345 ? 7.932 -4.818 -11.105 1.00 96.12 345 CYS A C 1
ATOM 2589 O O . CYS A 1 345 ? 8.136 -6.008 -10.852 1.00 96.12 345 CYS A O 1
ATOM 2591 N N . CYS A 1 346 ? 6.736 -4.245 -10.985 1.00 95.62 346 CYS A N 1
ATOM 2592 C CA . CYS A 1 346 ? 5.527 -4.996 -10.669 1.00 95.62 346 CYS A CA 1
ATOM 2593 C C . CYS A 1 346 ? 4.526 -4.904 -11.823 1.00 95.62 346 CYS A C 1
ATOM 2595 O O . CYS A 1 346 ? 4.308 -3.830 -12.372 1.00 95.62 346 CYS A O 1
ATOM 2597 N N . VAL A 1 347 ? 3.862 -6.008 -12.150 1.00 95.44 347 VAL A N 1
ATOM 2598 C CA . VAL A 1 347 ? 2.728 -6.035 -13.081 1.00 95.44 347 VAL A CA 1
ATOM 2599 C C . VAL A 1 347 ? 1.463 -6.264 -12.276 1.00 95.44 347 VAL A C 1
ATOM 2601 O O . VAL A 1 347 ? 1.356 -7.279 -11.592 1.00 95.44 347 VAL A O 1
ATOM 2604 N N . ASN A 1 348 ? 0.527 -5.324 -12.337 1.00 94.00 348 ASN A N 1
ATOM 2605 C CA . ASN A 1 348 ? -0.783 -5.444 -11.715 1.00 94.00 348 ASN A CA 1
ATOM 2606 C C . ASN A 1 348 ? -1.682 -6.378 -12.516 1.00 94.00 348 ASN A C 1
ATOM 2608 O O . ASN A 1 348 ? -1.704 -6.323 -13.743 1.00 94.00 348 ASN A O 1
ATOM 2612 N N . GLU A 1 349 ? -2.464 -7.169 -11.788 1.00 90.75 349 GLU A N 1
ATOM 2613 C CA . GLU A 1 349 ? -3.527 -8.000 -12.333 1.00 90.75 349 GLU A CA 1
ATOM 2614 C C . GLU A 1 349 ? -4.860 -7.611 -11.671 1.00 90.75 349 GLU A C 1
ATOM 2616 O O . GLU A 1 349 ? -5.018 -7.688 -10.444 1.00 90.75 349 GLU A O 1
ATOM 2621 N N . CYS A 1 350 ? -5.812 -7.154 -12.482 1.00 88.69 350 CYS A N 1
ATOM 2622 C CA . CYS A 1 350 ? -7.167 -6.796 -12.075 1.00 88.69 350 CYS A CA 1
ATOM 2623 C C . CYS A 1 350 ? -8.189 -7.388 -13.059 1.00 88.69 350 CYS A C 1
ATOM 2625 O O . CYS A 1 350 ? -8.327 -6.881 -14.175 1.00 88.69 350 CYS A O 1
ATOM 2627 N N . PRO A 1 351 ? -8.904 -8.461 -12.682 1.00 82.88 351 PRO A N 1
ATOM 2628 C CA . PRO A 1 351 ? -9.844 -9.099 -13.589 1.00 82.88 351 PRO A CA 1
ATOM 2629 C C . PRO A 1 351 ? -11.097 -8.228 -13.821 1.00 82.88 351 PRO A C 1
ATOM 2631 O O . PRO A 1 351 ? -11.438 -7.405 -12.970 1.00 82.88 351 PRO A O 1
ATOM 2634 N N . PRO A 1 352 ? -11.794 -8.381 -14.966 1.00 81.38 352 PRO A N 1
ATOM 2635 C CA . PRO A 1 352 ? -12.893 -7.492 -15.364 1.00 81.38 352 PRO A CA 1
ATOM 2636 C C . PRO A 1 352 ? -14.087 -7.476 -14.404 1.00 81.38 352 PRO A C 1
ATOM 2638 O O . PRO A 1 352 ? -14.809 -6.485 -14.340 1.00 81.38 352 PRO A O 1
ATOM 2641 N N . ASP A 1 353 ? -14.297 -8.564 -13.666 1.00 81.56 353 ASP A N 1
ATOM 2642 C CA . ASP A 1 353 ? -15.356 -8.738 -12.669 1.00 81.56 353 ASP A CA 1
ATOM 2643 C C . ASP A 1 353 ? -15.031 -8.075 -11.321 1.00 81.56 353 ASP A C 1
ATOM 2645 O O . ASP A 1 353 ? -15.796 -8.201 -10.362 1.00 81.56 353 ASP A O 1
ATOM 2649 N N . ARG A 1 354 ? -13.904 -7.356 -11.230 1.00 79.44 354 ARG A N 1
ATOM 2650 C CA . ARG A 1 354 ? -13.462 -6.686 -10.011 1.00 79.44 354 ARG A CA 1
ATOM 2651 C C . ARG A 1 354 ? -13.201 -5.203 -10.207 1.00 79.44 354 ARG A C 1
ATOM 2653 O O . ARG A 1 354 ? -12.718 -4.730 -11.231 1.00 79.44 354 ARG A O 1
ATOM 2660 N N . GLU A 1 355 ? -13.456 -4.477 -9.127 1.00 76.88 355 GLU A N 1
ATOM 2661 C CA . GLU A 1 355 ? -13.121 -3.060 -9.005 1.00 76.88 355 GLU A CA 1
ATOM 2662 C C . GLU A 1 355 ? -11.725 -2.831 -8.416 1.00 76.88 355 GLU A C 1
ATOM 2664 O O . GLU A 1 355 ? -11.150 -1.766 -8.613 1.00 76.88 355 GLU A O 1
ATOM 2669 N N . ARG A 1 356 ? -11.176 -3.828 -7.706 1.00 82.12 356 ARG A N 1
ATOM 2670 C CA . ARG A 1 356 ? -9.850 -3.791 -7.073 1.00 82.12 356 ARG A CA 1
ATOM 2671 C C . ARG A 1 356 ? -8.914 -4.820 -7.692 1.00 82.12 356 ARG A C 1
ATOM 2673 O O . ARG A 1 356 ? -9.348 -5.903 -8.094 1.00 82.12 356 ARG A O 1
ATOM 2680 N N . ARG A 1 357 ? -7.614 -4.512 -7.716 1.00 85.69 357 ARG A N 1
ATOM 2681 C CA . ARG A 1 357 ? -6.593 -5.474 -8.163 1.00 85.69 357 ARG A CA 1
ATOM 2682 C C . ARG A 1 357 ? -6.549 -6.711 -7.254 1.00 85.69 357 ARG A C 1
ATOM 2684 O O . ARG A 1 357 ? -6.743 -6.609 -6.041 1.00 85.69 357 ARG A O 1
ATOM 2691 N N . ARG A 1 358 ? -6.231 -7.867 -7.834 1.00 84.88 358 ARG A N 1
ATOM 2692 C CA . ARG A 1 358 ? -6.249 -9.183 -7.165 1.00 84.88 358 ARG A CA 1
ATOM 2693 C C . ARG A 1 358 ? -4.853 -9.765 -6.913 1.00 84.88 358 ARG A C 1
ATOM 2695 O O . ARG A 1 358 ? -4.683 -10.657 -6.080 1.00 84.88 358 ARG A O 1
ATOM 2702 N N . GLY A 1 359 ? -3.845 -9.272 -7.618 1.00 88.06 359 GLY A N 1
ATOM 2703 C CA . GLY A 1 359 ? -2.483 -9.758 -7.463 1.00 88.06 359 GLY A CA 1
ATOM 2704 C C . GLY A 1 359 ? -1.492 -8.989 -8.306 1.00 88.06 359 GLY A C 1
ATOM 2705 O O . GLY A 1 359 ? -1.856 -8.059 -9.032 1.00 88.06 359 GLY A O 1
ATOM 2706 N N . GLN A 1 360 ? -0.220 -9.349 -8.153 1.00 92.56 360 GLN A N 1
ATOM 2707 C CA . GLN A 1 360 ? 0.864 -8.735 -8.906 1.00 92.56 360 GLN A CA 1
ATOM 2708 C C . GLN A 1 360 ? 1.965 -9.744 -9.226 1.00 92.56 360 GLN A C 1
ATOM 2710 O O . GLN A 1 360 ? 2.318 -10.557 -8.377 1.00 92.56 360 GLN A O 1
ATOM 2715 N N . LEU A 1 361 ? 2.569 -9.649 -10.408 1.00 93.81 361 LEU A N 1
ATOM 2716 C CA . LEU A 1 361 ? 3.866 -10.275 -10.678 1.00 93.81 361 LEU A CA 1
ATOM 2717 C C . LEU A 1 361 ? 4.968 -9.299 -10.273 1.00 93.81 361 LEU A C 1
ATOM 2719 O O . LEU A 1 361 ? 4.950 -8.158 -10.718 1.00 93.81 361 LEU A O 1
ATOM 2723 N N . VAL A 1 362 ? 5.920 -9.732 -9.454 1.00 94.06 362 VAL A N 1
ATOM 2724 C CA . VAL A 1 362 ? 7.022 -8.901 -8.948 1.00 94.06 362 VAL A CA 1
ATOM 2725 C C . VAL A 1 362 ? 8.333 -9.434 -9.514 1.00 94.06 362 VAL A C 1
ATOM 2727 O O . VAL A 1 362 ? 8.671 -10.596 -9.283 1.00 94.06 362 VAL A O 1
ATOM 2730 N N . LEU A 1 363 ? 9.081 -8.604 -10.244 1.00 94.62 363 LEU A N 1
ATOM 2731 C CA . LEU A 1 363 ? 10.344 -8.981 -10.890 1.00 94.62 363 LEU A CA 1
ATOM 2732 C C . LEU A 1 363 ? 11.343 -9.557 -9.886 1.00 94.62 363 LEU A C 1
ATOM 2734 O O . LEU A 1 363 ? 11.999 -10.563 -10.150 1.00 94.62 363 LEU A O 1
ATOM 2738 N N . SER A 1 364 ? 11.420 -8.944 -8.713 1.00 90.38 364 SER A N 1
ATOM 2739 C CA . SER A 1 364 ? 12.281 -9.385 -7.624 1.00 90.38 364 SER A CA 1
ATOM 2740 C C . SER A 1 364 ? 11.788 -10.642 -6.878 1.00 90.38 364 SER A C 1
ATOM 2742 O O . SER A 1 364 ? 12.488 -11.160 -5.999 1.00 90.38 364 SER A O 1
ATOM 2744 N N . GLY A 1 365 ? 10.627 -11.176 -7.264 1.00 86.19 365 GLY A N 1
ATOM 2745 C CA . GLY A 1 365 ? 9.981 -12.341 -6.667 1.00 86.19 365 GLY A CA 1
ATOM 2746 C C . GLY A 1 365 ? 8.939 -11.969 -5.611 1.00 86.19 365 GLY A C 1
ATOM 2747 O O . GLY A 1 365 ? 8.986 -10.896 -5.011 1.00 86.19 365 GLY A O 1
ATOM 2748 N N . SER A 1 366 ? 7.998 -12.885 -5.364 1.00 73.69 366 SER A N 1
ATOM 2749 C CA . SER A 1 366 ? 6.913 -12.675 -4.393 1.00 73.69 366 SER A CA 1
ATOM 2750 C C . SER A 1 366 ? 7.363 -12.767 -2.934 1.00 73.69 366 SER A C 1
ATOM 2752 O O . SER A 1 366 ? 6.663 -12.262 -2.068 1.00 73.69 366 SER A O 1
ATOM 2754 N N . ARG A 1 367 ? 8.492 -13.438 -2.648 1.00 68.88 367 ARG A N 1
ATOM 2755 C CA . ARG A 1 367 ? 9.029 -13.681 -1.289 1.00 68.88 367 ARG A CA 1
ATOM 2756 C C . ARG A 1 367 ? 8.020 -14.303 -0.302 1.00 68.88 367 ARG A C 1
ATOM 2758 O O . ARG A 1 367 ? 8.184 -14.191 0.906 1.00 68.88 367 ARG A O 1
ATOM 2765 N N . GLY A 1 368 ? 6.974 -14.968 -0.805 1.00 64.25 368 GLY A N 1
ATOM 2766 C CA . GLY A 1 368 ? 5.873 -15.465 0.029 1.00 64.25 368 GLY A CA 1
ATOM 2767 C C . GLY A 1 368 ? 5.007 -14.356 0.644 1.00 64.25 368 GLY A C 1
ATOM 2768 O O . GLY A 1 368 ? 4.186 -14.634 1.518 1.00 64.25 368 GLY A O 1
ATOM 2769 N N . GLU A 1 369 ? 5.179 -13.110 0.197 1.00 68.75 369 GLU A N 1
ATOM 2770 C CA . GLU A 1 369 ? 4.469 -11.939 0.697 1.00 68.75 369 GLU A CA 1
ATOM 2771 C C . GLU A 1 369 ? 2.986 -11.962 0.319 1.00 68.75 369 GLU A C 1
ATOM 2773 O O . GLU A 1 369 ? 2.578 -12.437 -0.746 1.00 68.75 369 GLU A O 1
ATOM 2778 N N . PHE A 1 370 ? 2.182 -11.363 1.196 1.00 67.75 370 PHE A N 1
ATOM 2779 C CA . PHE A 1 370 ? 0.765 -11.112 0.983 1.00 67.75 370 PHE A CA 1
ATOM 2780 C C . PHE A 1 370 ? 0.546 -9.607 0.787 1.00 67.75 370 PHE A C 1
ATOM 2782 O O . PHE A 1 370 ? 0.878 -8.808 1.658 1.00 67.75 370 PHE A O 1
ATOM 2789 N N . GLY A 1 371 ? 0.033 -9.206 -0.376 1.00 61.56 371 GLY A N 1
ATOM 2790 C CA . GLY A 1 371 ? -0.003 -7.803 -0.819 1.00 61.56 371 GLY A CA 1
ATOM 2791 C C . GLY A 1 371 ? -1.327 -7.064 -0.594 1.00 61.56 371 GLY A C 1
ATOM 2792 O O . GLY A 1 371 ? -1.637 -6.164 -1.377 1.00 61.56 371 GLY A O 1
ATOM 2793 N N . TYR A 1 372 ? -2.140 -7.472 0.385 1.00 58.34 372 TYR A N 1
ATOM 2794 C CA . TYR A 1 372 ? -3.474 -6.901 0.621 1.00 58.34 372 TYR A CA 1
ATOM 2795 C C . TYR A 1 372 ? -3.405 -5.400 0.953 1.00 58.34 372 TYR A C 1
ATOM 2797 O O . TYR A 1 372 ? -2.634 -5.001 1.819 1.00 58.34 372 TYR A O 1
ATOM 2805 N N . LEU A 1 373 ? -4.196 -4.582 0.242 1.00 55.12 373 LEU A N 1
ATOM 2806 C CA . LEU A 1 373 ? -4.270 -3.110 0.367 1.00 55.12 373 LEU A CA 1
ATOM 2807 C C . LEU A 1 373 ? -2.934 -2.359 0.202 1.00 55.12 373 LEU A C 1
ATOM 2809 O O . LEU A 1 373 ? -2.725 -1.301 0.787 1.00 55.12 373 LEU A O 1
ATOM 2813 N N . ARG A 1 374 ? -1.999 -2.885 -0.593 1.00 68.25 374 ARG A N 1
ATOM 2814 C CA . ARG A 1 374 ? -0.744 -2.172 -0.875 1.00 68.25 374 ARG A CA 1
ATOM 2815 C C . ARG A 1 374 ? -0.948 -1.157 -2.007 1.00 68.25 374 ARG A C 1
ATOM 2817 O O . ARG A 1 374 ? -1.375 -1.541 -3.091 1.00 68.25 374 ARG A O 1
ATOM 2824 N N . GLY A 1 375 ? -0.581 0.103 -1.823 1.00 74.00 375 GLY A N 1
ATOM 2825 C CA . GLY A 1 375 ? -0.581 1.093 -2.905 1.00 74.00 375 GLY A CA 1
ATOM 2826 C C . GLY A 1 375 ? 0.442 0.824 -4.020 1.00 74.00 375 GLY A C 1
ATOM 2827 O O . GLY A 1 375 ? 1.075 -0.237 -4.049 1.00 74.00 375 GLY A O 1
ATOM 2828 N N . PRO A 1 376 ? 0.647 1.776 -4.946 1.00 80.56 376 PRO A N 1
ATOM 2829 C CA . PRO A 1 376 ? 1.684 1.733 -5.983 1.00 80.56 376 PRO A CA 1
ATOM 2830 C C . PRO A 1 376 ? 3.110 2.003 -5.459 1.00 80.56 376 PRO A C 1
ATOM 2832 O O . PRO A 1 376 ? 3.926 2.626 -6.138 1.00 80.56 376 PRO A O 1
ATOM 2835 N N . ARG A 1 377 ? 3.406 1.588 -4.222 1.00 83.62 377 ARG A N 1
ATOM 2836 C CA . ARG A 1 377 ? 4.698 1.785 -3.550 1.00 83.62 377 ARG A CA 1
ATOM 2837 C C . ARG A 1 377 ? 5.333 0.436 -3.248 1.00 83.62 377 ARG A C 1
ATOM 2839 O O . ARG A 1 377 ? 4.680 -0.482 -2.739 1.00 83.62 377 ARG A O 1
ATOM 2846 N N . GLN A 1 378 ? 6.629 0.340 -3.504 1.00 84.31 378 GLN A N 1
ATOM 2847 C CA . GLN A 1 378 ? 7.430 -0.852 -3.245 1.00 84.31 378 GLN A CA 1
ATOM 2848 C C . GLN A 1 378 ? 8.553 -0.500 -2.278 1.00 84.31 378 GLN A C 1
ATOM 2850 O O . GLN A 1 378 ? 9.140 0.569 -2.388 1.00 84.31 378 GLN A O 1
ATOM 2855 N N . SER A 1 379 ? 8.856 -1.388 -1.329 1.00 83.12 379 SER A N 1
ATOM 2856 C CA . SER A 1 379 ? 10.024 -1.197 -0.462 1.00 83.12 379 SER A CA 1
ATOM 2857 C C . SER A 1 379 ? 11.298 -1.398 -1.273 1.00 83.12 379 SER A C 1
ATOM 2859 O O . SER A 1 379 ? 11.374 -2.294 -2.114 1.00 83.12 379 SER A O 1
ATOM 2861 N N . ASP A 1 380 ? 12.322 -0.613 -0.979 1.00 79.31 380 ASP A N 1
ATOM 2862 C CA . ASP A 1 380 ? 13.629 -0.770 -1.595 1.00 79.31 380 ASP A CA 1
ATOM 2863 C C . ASP A 1 380 ? 14.385 -2.036 -1.202 1.00 79.31 380 ASP A C 1
ATOM 2865 O O . ASP A 1 380 ? 15.304 -2.436 -1.911 1.00 79.31 380 ASP A O 1
ATOM 2869 N N . ALA A 1 381 ? 13.929 -2.756 -0.178 1.00 81.69 381 ALA A N 1
ATOM 2870 C CA . ALA A 1 381 ? 14.367 -4.123 0.079 1.00 81.69 381 ALA A CA 1
ATOM 2871 C C . ALA A 1 381 ? 14.119 -5.055 -1.125 1.00 81.69 381 ALA A C 1
ATOM 2873 O O . ALA A 1 381 ? 14.687 -6.150 -1.200 1.00 81.69 381 ALA A O 1
ATOM 2874 N N . HIS A 1 382 ? 13.249 -4.667 -2.065 1.00 84.12 382 HIS A N 1
ATOM 2875 C CA . HIS A 1 382 ? 13.036 -5.380 -3.321 1.00 84.12 382 HIS A CA 1
ATOM 2876 C C . HIS A 1 382 ? 13.977 -4.972 -4.451 1.00 84.12 382 HIS A C 1
ATOM 2878 O O . HIS A 1 382 ? 13.970 -5.656 -5.476 1.00 84.12 382 HIS A O 1
ATOM 2884 N N . ALA A 1 383 ? 14.807 -3.945 -4.277 1.00 89.38 383 ALA A N 1
ATOM 2885 C CA . ALA A 1 383 ? 15.726 -3.507 -5.311 1.00 89.38 383 ALA A CA 1
ATOM 2886 C C . ALA A 1 383 ? 16.616 -4.666 -5.784 1.00 89.38 383 ALA A C 1
ATOM 2888 O O . ALA A 1 383 ? 17.273 -5.368 -5.007 1.00 89.38 383 ALA A O 1
ATOM 2889 N N . ILE A 1 384 ? 16.616 -4.884 -7.094 1.00 92.38 384 ILE A N 1
ATOM 2890 C CA . ILE A 1 384 ? 17.626 -5.676 -7.777 1.00 92.38 384 ILE A CA 1
ATOM 2891 C C . ILE A 1 384 ? 18.732 -4.707 -8.159 1.00 92.38 384 ILE A C 1
ATOM 2893 O O . ILE A 1 384 ? 18.487 -3.685 -8.798 1.00 92.38 384 ILE A O 1
ATOM 2897 N N . ARG A 1 385 ? 19.960 -5.038 -7.770 1.00 93.50 385 ARG A N 1
ATOM 2898 C CA . ARG A 1 385 ? 21.132 -4.248 -8.127 1.00 93.50 385 ARG A CA 1
ATOM 2899 C C . ARG A 1 385 ? 21.594 -4.624 -9.532 1.00 93.50 385 ARG A C 1
ATOM 2901 O O . ARG A 1 385 ? 21.962 -5.776 -9.769 1.00 93.50 385 ARG A O 1
ATOM 2908 N N . ILE A 1 386 ? 21.595 -3.655 -10.440 1.00 93.56 386 ILE A N 1
ATOM 2909 C CA . ILE A 1 386 ? 22.013 -3.810 -11.833 1.00 93.56 386 ILE A CA 1
ATOM 2910 C C . ILE A 1 386 ? 23.297 -3.003 -12.047 1.00 93.56 386 ILE A C 1
ATOM 2912 O O . ILE A 1 386 ? 23.328 -1.788 -11.883 1.00 93.56 386 ILE A O 1
ATOM 2916 N N . ILE A 1 387 ? 24.382 -3.688 -12.388 1.00 92.94 387 ILE A N 1
ATOM 2917 C CA . ILE A 1 387 ? 25.672 -3.092 -12.724 1.00 92.94 387 ILE A CA 1
ATOM 2918 C C . ILE A 1 387 ? 25.730 -2.903 -14.235 1.00 92.94 387 ILE A C 1
ATOM 2920 O O . ILE A 1 387 ? 25.678 -3.875 -14.995 1.00 92.94 387 ILE A O 1
ATOM 2924 N N . LEU A 1 388 ? 25.841 -1.648 -14.653 1.00 91.81 388 LEU A N 1
ATOM 2925 C CA . LEU A 1 388 ? 25.926 -1.267 -16.054 1.00 91.81 388 LEU A CA 1
ATOM 2926 C C . LEU A 1 388 ? 27.386 -1.258 -16.497 1.00 91.81 388 LEU A C 1
ATOM 2928 O O . LEU A 1 388 ? 28.253 -0.743 -15.794 1.00 91.81 388 LEU A O 1
ATOM 2932 N N . HIS A 1 389 ? 27.649 -1.803 -17.679 1.00 89.38 389 HIS A N 1
ATOM 2933 C CA . HIS A 1 389 ? 28.965 -1.742 -18.307 1.00 89.38 389 HIS A CA 1
ATOM 2934 C C . HIS A 1 389 ? 28.887 -0.953 -19.613 1.00 89.38 389 HIS A C 1
ATOM 2936 O O . HIS A 1 389 ? 27.918 -1.116 -20.362 1.00 89.38 389 HIS A O 1
ATOM 2942 N N . PRO A 1 390 ? 29.899 -0.128 -19.926 1.00 83.19 390 PRO A N 1
ATOM 2943 C CA . PRO A 1 390 ? 29.988 0.519 -21.229 1.00 83.19 390 PRO A CA 1
ATOM 2944 C C . PRO A 1 390 ? 30.135 -0.522 -22.349 1.00 83.19 390 PRO A C 1
ATOM 2946 O O . PRO A 1 390 ? 30.483 -1.682 -22.104 1.00 83.19 390 PRO A O 1
ATOM 2949 N N . ALA A 1 391 ? 29.885 -0.100 -23.590 1.00 76.62 391 ALA A N 1
ATOM 2950 C CA . ALA A 1 391 ? 30.170 -0.926 -24.758 1.00 76.62 391 ALA A CA 1
ATOM 2951 C C . ALA A 1 391 ? 31.676 -1.236 -24.802 1.00 76.62 391 ALA A C 1
ATOM 2953 O O . ALA A 1 391 ? 32.495 -0.364 -24.497 1.00 76.62 391 ALA A O 1
ATOM 2954 N N . GLN A 1 392 ? 32.049 -2.470 -25.152 1.00 66.38 392 GLN A N 1
ATOM 2955 C CA . GLN A 1 392 ? 33.452 -2.751 -25.456 1.00 66.38 392 GLN A CA 1
ATOM 2956 C C . GLN A 1 392 ? 33.822 -2.045 -26.773 1.00 66.38 392 GLN A C 1
ATOM 2958 O O . GLN A 1 392 ? 33.001 -2.064 -27.692 1.00 66.38 392 GLN A O 1
ATOM 2963 N N . PRO A 1 393 ? 34.995 -1.389 -26.835 1.00 56.09 393 PRO A N 1
ATOM 2964 C CA . PRO A 1 393 ? 35.464 -0.701 -28.035 1.00 56.09 393 PRO A CA 1
ATOM 2965 C C . PRO A 1 393 ? 35.726 -1.647 -29.208 1.00 56.09 393 PRO A C 1
ATOM 2967 O O . PRO A 1 393 ? 36.040 -2.837 -28.958 1.00 56.09 393 PRO A O 1
#

Nearest PDB structures (foldseek):
  4jpd-assembly1_A  TM=5.848E-01  e=7.715E-01  Burkholderia cenocepacia J2315
  6opa-assembly1_F  TM=5.675E-01  e=1.540E+00  Homo sapiens
  6de7-assembly1_D  TM=5.164E-01  e=1.145E+00  Homo sapiens
  5w6d-assembly1_D  TM=4.817E-01  e=1.876E+00  Homo sapiens
  8d4r-assembly1_D  TM=5.027E-01  e=4.344E+00  Homo sapiens

Mean predicted aligned error: 14.67 Å

Secondary structure (DSSP, 8-state):
-EEEEEEEEEEEEEEEEEE-EEES-GGGS-PEEP---STTGGG-EEEEEEEE-TTPPEEEEEEEPPPTTSTT------EEEEEEEESS-EEEEEEEE--STTSPPEEEEEEEEEEEEEEEEEEEEETT-EEEEEEETTEEEEEETTS-EEEEEEETTEEEEEEEETTEEEEEEE---PPPP-PPP------PPPPPEEEETT-EEEEEESGGGEEESSS-TTTTT--EEEEEEEE-SSEEEEEEEEE-SS---PPPP-SS-SS-SS-GGGGSSEEEEEEE-TTT--EEEEEEEEETTEEEEEEEES--TT-EEEE-TT-TTTTTEEEEEEEEE---SSS-EEEEEEEEE--TT-SS--EEEETT--TT-B-TT--S---GGGPEEEEEEPPP-

Radius of gyration: 25.36 Å; Cα contacts (8 Å, |Δi|>4): 896; chains: 1; bounding box: 71×41×69 Å

pLDDT: mean 83.17, std 14.14, range [37.38, 98.06]